Protein AF-A0A7J6AN28-F1 (afdb_monomer_lite)

Secondary structure (DSSP, 8-state):
---------------------------------------------------TT-TT---------------------------------------S-HHHHTT--S---HHHHHHHHHHHHHHHHHHHHHHHHHHHHHHHHHHHHHHHHHHHHHHHHHHHHHHHHHHHHHHHHHHHHHHHHHHHHHHHHHHHHHHHHHHHHHHHHHHHHHHHHHHHHHHHHHHHHHHHHHTTS-GGG----TT-THHHHHHHHHHHHHHHHHHHHHHHHHHHHHHHHHHHHHHHHHHHHHHHHHHHHHHHHHHHHHHHHHHHHHHHHHHHHHHHHHHHHHHHHHHHHHHHHHHHHHHT--TTS--TTS--HHHHHHHHHHHHHHHHHHHHHHHHHHTT----------------------------------------------------TTS----TT-SB---EEGGGG-SSSS-HHHHHHHHHHEEEEE-B--SS-HHHHHHHHHHHHHTTT-HHHHHHHHHHHHHHHHHHHHTT--HHHHHHHHHHHHHHHHHHHHH--HHHHHHHHHSHHHHHHHHHHHHHHHHHHHHHTHHHHGGG--SSSHHHHIIIIISSTTPPP-HHHHHHHHHHHT--EEEEES--TTSPPEEEEESTTS--SEEEEEETTEEEEEEE-GGGTGGGSPP-

InterPro domains:
  IPR003323 OTU domain [PS50802] (479-669)
  IPR019400 Peptidase C65, otubain [PF10275] (464-668)
  IPR025252 Domain of unknown function DUF4200 [PF13863] (116-230)
  IPR038765 Papain-like cysteine peptidase superfamily [SSF54001] (470-668)
  IPR042467 Peptidase C65, otubain, subdomain 2 [G3DSA:1.20.1300.20] (485-627)
  IPR042468 Peptidase C65, otubain, subdomain 1 [G3DSA:3.30.200.60] (470-668)

Organism: Ameiurus melas (NCBI:txid219545)

pLDDT: mean 74.15, std 25.57, range [23.33, 97.75]

Radius of gyration: 54.1 Å; chains: 1; bounding box: 140×96×158 Å

Foldseek 3Di:
DDDDDDDDDDDDDDDDDDDDDDDDDDDDDDDDDDDDDDDDDDDPDDDDDDDPPDPPPDDDDDDDDDDDDDDDDDDDDDDDDDDDDDDDDDPDDPPDDPVVLPPDDDDDDPVVVVVVVVVVVVVVVVVVVVVVVVVVVVVVVVVVVVVVVVVVVVVVVVVVVVVVVVVVVVVVVVVVVVVVVVVVVVVVVVVVVVVVVVVVVVVVVVVVVVVVVVVCVVCVVVVVVVVVVVVVDPCVVVCPDPPNPVVVVVVVVVVVVVVVVVVVVVVVVVVVVVVVVVVVVVVVVVVVVVVVVVVVVVVVVVVVVVVVVVVVVVVVVVVVVVVVVVVVVVVVVVVVVLVVLLVLLVVQPDPVDDDSVPDDSVVSVVSSVVSVVVVVVVVVVVVVVVVPDDDDDDDDDDDDDDDDDDDDDDDDDDDDDDDDDDDDDDDDDDDDDDDDPDDDPPDDPDDPLAFKADKAFLVVPPDDDDQVLLSVVQNVFFGTWMFGDLLQLQVLLQCLLLQLLVCQPPPVSLVVQVVLLVVLLVLLVVLPHDCVVLVVLSVLVVVLSVQCVVPSDSVSSSVQCSPCVSVVSPSLSLLSSLLSLCSVPVVPLQVVDDDPGSNVCSVPARNDPSHQDDPSSVQSSCVSSVAWEWEWEPPDPPSDIDIDIPPPPDDHPFYWYDDPSHIIGTHGDPVVVVVPDPDD

Sequence (680 aa):
PGNRATQVQTDTEPGRNRFKLKYLELVIFPPVKSRLVISPKMDTRSLPLLNKNDQRSHLKLENKQKNIFVTQLEDHGLPHSREEGKNVKHIPVITESSDRILKTGINTLQRTLVLKTQVQLDNVNRQLLQKRLEFKDRMQALEQRRAALLEKQEETKERATKFEKFVEENEVKRRRALKKYQLEKKENELREEEKSKLYEELEKLQLRHQQLKERVDKYKIYEEYMMKILDLLPEAYLECDSDSLVMPIIRRHETLSITQQDLLQRLTSLAEELEQGRYNLDSLKLEHSTSRLMSNKELSELRTQWDQIREKNKQLEMTLYIHHDQSVDQIEEIGCLLLAVKNLAQQCHLQHYGPLQEMDSLTMMDMIKEFILETVDTERRALQITDSSSEPIKRSRHGGSKGPALSVNSSSKVNLKSSSKTNRDFCPVVWGISRHHTWDGKLYNMDESTLVSIKEATSAQTLEESKAGKHQNICHQFGFIRRVKGDGNCFYRALCFTLVESLLHNESAIQRFRDMLVRSHHALLTAGFDESAFKDLFNTFNRVLERIETDACEETLLNLFNDPVTSDSMVQYLRLLTSAHLQSHADFFQHFVEAPDLKAYCTQEVEAMATECDHVEILALSEELDISLCIISMDGRDGHLTYHTIPEGSQPSLFLLYKTSHYDILYKHRALEIMLEPNV

Structure (mmCIF, N/CA/C/O backbone):
data_AF-A0A7J6AN28-F1
#
_entry.id   AF-A0A7J6AN28-F1
#
loop_
_atom_site.group_PDB
_atom_site.id
_atom_site.type_symbol
_atom_site.label_atom_id
_atom_site.label_alt_id
_atom_site.label_comp_id
_atom_site.label_asym_id
_atom_site.label_entity_id
_atom_site.label_seq_id
_atom_site.pdbx_PDB_ins_code
_atom_site.Cartn_x
_atom_site.Cartn_y
_atom_site.Cartn_z
_atom_site.occupancy
_atom_site.B_iso_or_equiv
_atom_site.auth_seq_id
_atom_site.auth_comp_id
_atom_site.auth_asym_id
_atom_site.auth_atom_id
_atom_site.pdbx_PDB_model_num
ATOM 1 N N . PRO A 1 1 ? -10.738 -52.068 -58.316 1.00 35.78 1 PRO A N 1
ATOM 2 C CA . PRO A 1 1 ? -9.671 -53.000 -58.760 1.00 35.78 1 PRO A CA 1
ATOM 3 C C . PRO A 1 1 ? -8.338 -52.620 -58.086 1.00 35.78 1 PRO A C 1
ATOM 5 O O . PRO A 1 1 ? -7.731 -51.638 -58.472 1.00 35.78 1 PRO A O 1
ATOM 8 N N . GLY A 1 2 ? -7.894 -53.202 -56.978 1.00 34.09 2 GLY A N 1
ATOM 9 C CA . GLY A 1 2 ? -7.846 -54.615 -56.629 1.00 34.09 2 GLY A CA 1
ATOM 10 C C . GLY A 1 2 ? -6.384 -54.965 -56.295 1.00 34.09 2 GLY A C 1
ATOM 11 O O . GLY A 1 2 ? -5.593 -55.130 -57.208 1.00 34.09 2 GLY A O 1
ATOM 12 N N . ASN A 1 3 ? -6.092 -55.073 -54.992 1.00 38.34 3 ASN A N 1
ATOM 13 C CA . ASN A 1 3 ? -5.088 -55.917 -54.314 1.00 38.34 3 ASN A CA 1
ATOM 14 C C . ASN A 1 3 ? -3.573 -55.828 -54.615 1.00 38.34 3 ASN A C 1
ATOM 16 O O . ASN A 1 3 ? -3.113 -56.277 -55.658 1.00 38.34 3 ASN A O 1
ATOM 20 N N . ARG A 1 4 ? -2.791 -55.497 -53.568 1.00 38.22 4 ARG A N 1
ATOM 21 C CA . ARG A 1 4 ? -1.887 -56.388 -52.771 1.00 38.22 4 ARG A CA 1
ATOM 22 C C . ARG A 1 4 ? -1.105 -55.496 -51.778 1.00 38.22 4 ARG A C 1
ATOM 24 O O . ARG A 1 4 ? -0.480 -54.549 -52.222 1.00 38.22 4 ARG A O 1
ATOM 31 N N . ALA A 1 5 ? -1.224 -55.563 -50.448 1.00 39.69 5 ALA A N 1
ATOM 32 C CA . ALA A 1 5 ? -1.085 -56.650 -49.467 1.00 39.69 5 ALA A CA 1
ATOM 33 C C . ALA A 1 5 ? 0.359 -57.157 -49.271 1.00 39.69 5 ALA A C 1
ATOM 35 O O . ALA A 1 5 ? 0.820 -57.962 -50.074 1.00 39.69 5 ALA A O 1
ATOM 36 N N . THR A 1 6 ? 0.983 -56.759 -48.148 1.00 39.88 6 THR A N 1
ATOM 37 C CA . THR A 1 6 ? 1.730 -57.657 -47.237 1.00 39.88 6 THR A CA 1
ATOM 38 C C . THR A 1 6 ? 1.814 -57.063 -45.821 1.00 39.88 6 THR A C 1
ATOM 40 O O . THR A 1 6 ? 2.271 -55.939 -45.637 1.00 39.88 6 THR A O 1
ATOM 43 N N . GLN A 1 7 ? 1.317 -57.846 -44.855 1.00 36.88 7 GLN A N 1
ATOM 44 C CA . GLN A 1 7 ? 1.387 -57.727 -43.387 1.00 36.88 7 GLN A CA 1
ATOM 45 C C . GLN A 1 7 ? 2.727 -58.238 -42.832 1.00 36.88 7 GLN A C 1
ATOM 47 O O . GLN A 1 7 ? 3.326 -59.064 -43.509 1.00 36.88 7 GLN A O 1
ATOM 52 N N . VAL A 1 8 ? 3.067 -57.855 -41.584 1.00 33.62 8 VAL A N 1
ATOM 53 C CA . VAL A 1 8 ? 3.605 -58.655 -40.432 1.00 33.62 8 VAL A CA 1
ATOM 54 C C . VAL A 1 8 ? 3.575 -57.690 -39.200 1.00 33.62 8 VAL A C 1
ATOM 56 O O . VAL A 1 8 ? 4.214 -56.649 -39.284 1.00 33.62 8 VAL A O 1
ATOM 59 N N . GLN A 1 9 ? 2.644 -57.714 -38.216 1.00 32.81 9 GLN A N 1
ATOM 60 C CA . GLN A 1 9 ? 2.496 -58.539 -36.975 1.00 32.81 9 GLN A CA 1
ATOM 61 C C . GLN A 1 9 ? 3.804 -58.653 -36.139 1.00 32.81 9 GLN A C 1
ATOM 63 O O . GLN A 1 9 ? 4.803 -59.063 -36.694 1.00 32.81 9 GLN A O 1
ATOM 68 N N . THR A 1 10 ? 3.951 -58.280 -34.856 1.00 31.94 10 THR A N 1
ATOM 69 C CA . THR A 1 10 ? 3.188 -58.630 -33.635 1.00 31.94 10 THR A CA 1
ATOM 70 C C . THR A 1 10 ? 3.620 -57.797 -32.399 1.00 31.94 10 THR A C 1
ATOM 72 O O . THR A 1 10 ? 4.807 -57.550 -32.214 1.00 31.94 10 THR A O 1
ATOM 75 N N . ASP A 1 11 ? 2.640 -57.473 -31.544 1.00 31.34 11 ASP A N 1
ATOM 76 C CA . ASP A 1 11 ? 2.569 -57.582 -30.067 1.00 31.34 11 ASP A CA 1
ATOM 77 C C . ASP A 1 11 ? 3.677 -57.070 -29.122 1.00 31.34 11 ASP A C 1
ATOM 79 O O . ASP A 1 11 ? 4.770 -57.623 -29.064 1.00 31.34 11 ASP A O 1
ATOM 83 N N . THR A 1 12 ? 3.303 -56.160 -28.201 1.00 29.73 12 THR A N 1
ATOM 84 C CA . THR A 1 12 ? 3.198 -56.456 -26.744 1.00 29.73 12 THR A CA 1
ATOM 85 C C . THR A 1 12 ? 2.562 -55.296 -25.941 1.00 29.73 12 THR A C 1
ATOM 87 O O . THR A 1 12 ? 3.130 -54.219 -25.801 1.00 29.73 12 THR A O 1
ATOM 90 N N . GLU A 1 13 ? 1.373 -55.544 -25.379 1.00 34.75 13 GLU A N 1
ATOM 91 C CA . GLU A 1 13 ? 0.851 -54.943 -24.126 1.00 34.75 13 GLU A CA 1
ATOM 92 C C . GLU A 1 13 ? 1.438 -55.734 -22.916 1.00 34.75 13 GLU A C 1
ATOM 94 O O . GLU A 1 13 ? 1.936 -56.835 -23.179 1.00 34.75 13 GLU A O 1
ATOM 99 N N . PRO A 1 14 ? 1.382 -55.308 -21.617 1.00 45.75 14 PRO A N 1
ATOM 100 C CA . PRO A 1 14 ? 0.206 -54.711 -20.942 1.00 45.75 14 PRO A CA 1
ATOM 101 C C . PRO A 1 14 ? 0.476 -53.707 -19.783 1.00 45.75 14 PRO A C 1
ATOM 103 O O . PRO A 1 14 ? 1.593 -53.555 -19.300 1.00 45.75 14 PRO A O 1
ATOM 106 N N . GLY A 1 15 ? -0.587 -53.090 -19.231 1.00 29.98 15 GLY A N 1
ATOM 107 C CA . GLY A 1 15 ? -0.520 -52.501 -17.878 1.00 29.98 15 GLY A CA 1
ATOM 108 C C . GLY A 1 15 ? -1.580 -51.467 -17.480 1.00 29.98 15 GLY A C 1
ATOM 109 O O . GLY A 1 15 ? -1.276 -50.292 -17.322 1.00 29.98 15 GLY A O 1
ATOM 110 N N . ARG A 1 16 ? -2.827 -51.903 -17.260 1.00 36.41 16 ARG A N 1
ATOM 111 C CA . ARG A 1 16 ? -3.938 -51.113 -16.683 1.00 36.41 16 ARG A CA 1
ATOM 112 C C . ARG A 1 16 ? -3.622 -50.547 -15.289 1.00 36.41 16 ARG A C 1
ATOM 114 O O . ARG A 1 16 ? -3.210 -51.301 -14.418 1.00 36.41 16 ARG A O 1
ATOM 121 N N . ASN A 1 17 ? -4.108 -49.332 -15.009 1.00 28.95 17 ASN A N 1
ATOM 122 C CA . ASN A 1 17 ? -4.929 -49.091 -13.815 1.00 28.95 17 ASN A CA 1
ATOM 123 C C . ASN A 1 17 ? -5.955 -47.966 -14.037 1.00 28.95 17 ASN A C 1
ATOM 125 O O . ASN A 1 17 ? -5.623 -46.802 -14.229 1.00 28.95 17 ASN A O 1
ATOM 129 N N . ARG A 1 18 ? -7.236 -48.356 -14.012 1.00 32.62 18 ARG A N 1
ATOM 130 C CA . ARG A 1 18 ? -8.409 -47.476 -13.972 1.00 32.62 18 ARG A CA 1
ATOM 131 C C . ARG A 1 18 ? -8.664 -47.069 -12.520 1.00 32.62 18 ARG A C 1
ATOM 133 O O . ARG A 1 18 ? -8.947 -47.948 -11.711 1.00 32.62 18 ARG A O 1
ATOM 140 N N . PHE A 1 19 ? -8.740 -45.772 -12.230 1.00 30.33 19 PHE A N 1
ATOM 141 C CA . PHE A 1 19 ? -9.563 -45.270 -11.128 1.00 30.33 19 PHE A CA 1
ATOM 142 C C . PHE A 1 19 ? -10.621 -44.300 -11.657 1.00 30.33 19 PHE A C 1
ATOM 144 O O . PHE A 1 19 ? -10.364 -43.417 -12.467 1.00 30.33 19 PHE A O 1
ATOM 151 N N . LYS A 1 20 ? -11.853 -44.581 -11.234 1.00 32.47 20 LYS A N 1
ATOM 152 C CA . LYS A 1 20 ? -13.120 -43.959 -11.615 1.00 32.47 20 LYS A CA 1
ATOM 153 C C . LYS A 1 20 ? -13.177 -42.497 -11.156 1.00 32.47 20 LYS A C 1
ATOM 155 O O . LYS A 1 20 ? -13.160 -42.256 -9.953 1.00 32.47 20 LYS A O 1
ATOM 160 N N . LEU A 1 21 ? -13.401 -41.560 -12.074 1.00 32.44 21 LEU A N 1
ATOM 161 C CA . LEU A 1 21 ? -14.006 -40.267 -11.746 1.00 32.44 21 LEU A CA 1
ATOM 162 C C . LEU A 1 21 ? -15.517 -40.388 -11.961 1.00 32.44 21 LEU A C 1
ATOM 164 O O . LEU A 1 21 ? -16.001 -40.536 -13.081 1.00 32.44 21 LEU A O 1
ATOM 168 N N . LYS A 1 22 ? -16.258 -40.414 -10.850 1.00 31.25 22 LYS A N 1
ATOM 169 C CA . LYS A 1 22 ? -17.714 -40.280 -10.843 1.00 31.25 22 LYS A CA 1
ATOM 170 C C . LYS A 1 22 ? -18.061 -38.871 -11.321 1.00 31.25 22 LYS A C 1
ATOM 172 O O . LYS A 1 22 ? -17.759 -37.902 -10.631 1.00 31.25 22 LYS A O 1
ATOM 177 N N . TYR A 1 23 ? -18.727 -38.791 -12.466 1.00 33.38 23 TYR A N 1
ATOM 178 C CA . TYR A 1 23 ? -19.564 -37.656 -12.826 1.00 33.38 23 TYR A CA 1
ATOM 179 C C . TYR A 1 23 ? -20.669 -37.521 -11.771 1.00 33.38 23 TYR A C 1
ATOM 181 O O . TYR A 1 23 ? -21.425 -38.463 -11.536 1.00 33.38 23 TYR A O 1
ATOM 189 N N . LEU A 1 24 ? -20.733 -36.367 -11.112 1.00 31.91 24 LEU A N 1
ATOM 190 C CA . LEU A 1 24 ? -21.905 -35.930 -10.363 1.00 31.91 24 LEU A CA 1
ATOM 191 C C . LEU A 1 24 ? -22.617 -34.908 -11.247 1.00 31.91 24 LEU A C 1
ATOM 193 O O . LEU A 1 24 ? -22.226 -33.746 -11.319 1.00 31.91 24 LEU A O 1
ATOM 197 N N . GLU A 1 25 ? -23.634 -35.386 -11.958 1.00 31.72 25 GLU A N 1
ATOM 198 C CA . GLU A 1 25 ? -24.684 -34.549 -12.525 1.00 31.72 25 GLU A CA 1
ATOM 199 C C . GLU A 1 25 ? -25.377 -33.813 -11.372 1.00 31.72 25 GLU A C 1
ATOM 201 O O . GLU A 1 25 ? -26.031 -34.424 -10.525 1.00 31.72 25 GLU A O 1
ATOM 206 N N . LEU A 1 26 ? -25.222 -32.491 -11.317 1.00 30.78 26 LEU A N 1
ATOM 207 C CA . LEU A 1 26 ? -26.083 -31.630 -10.516 1.00 30.78 26 LEU A CA 1
ATOM 208 C C . LEU A 1 26 ? -27.221 -31.159 -11.415 1.00 30.78 26 LEU A C 1
ATOM 210 O O . LEU A 1 26 ? -27.056 -30.321 -12.298 1.00 30.78 26 LEU A O 1
ATOM 214 N N . VAL A 1 27 ? -28.372 -31.779 -11.177 1.00 30.48 27 VAL A N 1
ATOM 215 C CA . VAL A 1 27 ? -29.673 -31.489 -11.768 1.00 30.48 27 VAL A CA 1
ATOM 216 C C . VAL A 1 27 ? -29.985 -29.995 -11.648 1.00 30.48 27 VAL A C 1
ATOM 218 O O . VAL A 1 27 ? -30.157 -29.458 -10.554 1.00 30.48 27 VAL A O 1
ATOM 221 N N . ILE A 1 28 ? -30.082 -29.336 -12.800 1.00 32.66 28 ILE A N 1
ATOM 222 C CA . ILE A 1 28 ? -30.632 -27.992 -12.955 1.00 32.66 28 ILE A CA 1
ATOM 223 C C . ILE A 1 28 ? -32.159 -28.118 -12.865 1.00 32.66 28 ILE A C 1
ATOM 225 O O . ILE A 1 28 ? -32.792 -28.634 -13.783 1.00 32.66 28 ILE A O 1
ATOM 229 N N . PHE A 1 29 ? -32.760 -27.646 -11.771 1.00 30.03 29 PHE A N 1
ATOM 230 C CA . PHE A 1 29 ? -34.198 -27.363 -11.726 1.00 30.03 29 PHE A CA 1
ATOM 231 C C . PHE A 1 29 ? -34.446 -25.900 -12.142 1.00 30.03 29 PHE A C 1
ATOM 233 O O . PHE A 1 29 ? -33.725 -25.011 -11.682 1.00 30.03 29 PHE A O 1
ATOM 240 N N . PRO A 1 30 ? -35.443 -25.619 -13.002 1.00 33.81 30 PRO A N 1
ATOM 241 C CA . PRO A 1 30 ? -35.733 -24.268 -13.469 1.00 33.81 30 PRO A CA 1
ATOM 242 C C . PRO A 1 30 ? -36.469 -23.449 -12.391 1.00 33.81 30 PRO A C 1
ATOM 244 O O . PRO A 1 30 ? -37.173 -24.020 -11.553 1.00 33.81 30 PRO A O 1
ATOM 247 N N . PRO A 1 31 ? -36.379 -22.106 -12.416 1.00 32.41 31 PRO A N 1
ATOM 248 C CA . PRO A 1 31 ? -37.099 -21.265 -11.473 1.00 32.41 31 PRO A CA 1
ATOM 249 C C . PRO A 1 31 ? -38.570 -21.153 -11.892 1.00 32.41 31 PRO A C 1
ATOM 251 O O . PRO A 1 31 ? -38.903 -20.551 -12.915 1.00 32.41 31 PRO A O 1
ATOM 254 N N . VAL A 1 32 ? -39.474 -21.697 -11.077 1.00 30.91 32 VAL A N 1
ATOM 255 C CA . VAL A 1 32 ? -40.907 -21.403 -11.183 1.00 30.91 32 VAL A CA 1
ATOM 256 C C . VAL A 1 32 ? -41.159 -20.028 -10.570 1.00 30.91 32 VAL A C 1
ATOM 258 O O . VAL A 1 32 ? -41.010 -19.814 -9.369 1.00 30.91 32 VAL A O 1
ATOM 261 N N . LYS A 1 33 ? -41.543 -19.079 -11.425 1.00 38.75 33 LYS A N 1
ATOM 262 C CA . LYS A 1 33 ? -42.128 -17.797 -11.030 1.00 38.75 33 LYS A CA 1
ATOM 263 C C . LYS A 1 33 ? -43.506 -18.041 -10.412 1.00 38.75 33 LYS A C 1
ATOM 265 O O . LYS A 1 33 ? -44.401 -18.524 -11.098 1.00 38.75 33 LYS A O 1
ATOM 270 N N . SER A 1 34 ? -43.727 -17.559 -9.196 1.00 30.92 34 SER A N 1
ATOM 271 C CA . SER A 1 34 ? -45.065 -17.162 -8.752 1.00 30.92 34 SER A CA 1
ATOM 272 C C . SER A 1 34 ? -44.978 -15.902 -7.898 1.00 30.92 34 SER A C 1
ATOM 274 O O . SER A 1 34 ? -44.559 -15.931 -6.743 1.00 30.92 34 SER A O 1
ATOM 276 N N . ARG A 1 35 ? -45.379 -14.785 -8.514 1.00 31.69 35 ARG A N 1
ATOM 277 C CA . ARG A 1 35 ? -45.825 -13.564 -7.838 1.00 31.69 35 ARG A CA 1
ATOM 278 C C . ARG A 1 35 ? -46.966 -13.918 -6.886 1.00 31.69 35 ARG A C 1
ATOM 280 O O . ARG A 1 35 ? -47.954 -14.489 -7.334 1.00 31.69 35 ARG A O 1
ATOM 287 N N . LEU A 1 36 ? -46.889 -13.450 -5.648 1.00 27.98 36 LEU A N 1
ATOM 288 C CA . LEU A 1 36 ? -48.069 -13.156 -4.843 1.00 27.98 36 LEU A CA 1
ATOM 289 C C . LEU A 1 36 ? -47.831 -11.827 -4.128 1.00 27.98 36 LEU A C 1
ATOM 291 O O . LEU A 1 36 ? -46.991 -11.697 -3.245 1.00 27.98 36 LEU A O 1
ATOM 295 N N . VAL A 1 37 ? -48.546 -10.822 -4.626 1.00 32.47 37 VAL A N 1
ATOM 296 C CA . VAL A 1 37 ? -48.702 -9.490 -4.050 1.00 32.47 37 VAL A CA 1
ATOM 297 C C . VAL A 1 37 ? -49.742 -9.604 -2.946 1.00 32.47 37 VAL A C 1
ATOM 299 O O . VAL A 1 37 ? -50.889 -9.884 -3.275 1.00 32.47 37 VAL A O 1
ATOM 302 N N . ILE A 1 38 ? -49.376 -9.346 -1.687 1.00 28.61 38 ILE A N 1
ATOM 303 C CA . ILE A 1 38 ? -50.309 -8.883 -0.647 1.00 28.61 38 ILE A CA 1
ATOM 304 C C . ILE A 1 38 ? -49.556 -7.938 0.308 1.00 28.61 38 ILE A C 1
ATOM 306 O O . ILE A 1 38 ? -48.775 -8.369 1.148 1.00 28.61 38 ILE A O 1
ATOM 310 N N . SER A 1 39 ? -49.837 -6.645 0.183 1.00 27.70 39 SER A N 1
ATOM 311 C CA . SER A 1 39 ? -49.906 -5.695 1.310 1.00 27.70 39 SER A CA 1
ATOM 312 C C . SER A 1 39 ? -51.413 -5.486 1.605 1.00 27.70 39 SER A C 1
ATOM 314 O O . SER A 1 39 ? -52.192 -5.797 0.698 1.00 27.70 39 SER A O 1
ATOM 316 N N . PRO A 1 40 ? -51.890 -4.916 2.742 1.00 44.88 40 PRO A N 1
ATOM 317 C CA . PRO A 1 40 ? -51.155 -4.081 3.704 1.00 44.88 40 PRO A CA 1
ATOM 318 C C . PRO A 1 40 ? -51.578 -4.191 5.205 1.00 44.88 40 PRO A C 1
ATOM 320 O O . PRO A 1 40 ? -52.567 -4.820 5.557 1.00 44.88 40 PRO A O 1
ATOM 323 N N . LYS A 1 41 ? -50.856 -3.431 6.051 1.00 31.89 41 LYS A N 1
ATOM 324 C CA . LYS A 1 41 ? -51.251 -2.838 7.356 1.00 31.89 41 LYS A CA 1
ATOM 325 C C . LYS A 1 41 ? -51.590 -3.764 8.541 1.00 31.89 41 LYS A C 1
ATOM 327 O O . LYS A 1 41 ? -52.690 -4.292 8.631 1.00 31.89 41 LYS A O 1
ATOM 332 N N . MET A 1 42 ? -50.731 -3.730 9.566 1.00 29.06 42 MET A N 1
ATOM 333 C CA . MET A 1 42 ? -51.161 -3.513 10.956 1.00 29.06 42 MET A CA 1
ATOM 334 C C . MET A 1 42 ? -50.078 -2.773 11.747 1.00 29.06 42 MET A C 1
ATOM 336 O O . MET A 1 42 ? -48.889 -3.055 11.629 1.00 29.06 42 MET A O 1
ATOM 340 N N . ASP A 1 43 ? -50.541 -1.792 12.513 1.00 31.47 43 ASP A N 1
ATOM 341 C CA . ASP A 1 43 ? -49.771 -0.835 13.292 1.00 31.47 43 ASP A CA 1
ATOM 342 C C . ASP A 1 43 ? -48.923 -1.505 14.379 1.00 31.47 43 ASP A C 1
ATOM 344 O O . ASP A 1 43 ? -49.439 -2.165 15.284 1.00 31.47 43 ASP A O 1
ATOM 348 N N . THR A 1 44 ? -47.616 -1.251 14.371 1.00 32.28 44 THR A N 1
ATOM 349 C CA . THR A 1 44 ? -46.762 -1.480 15.537 1.00 32.28 44 THR A CA 1
ATOM 350 C C . THR A 1 44 ? -47.031 -0.385 16.565 1.00 32.28 44 THR A C 1
ATOM 352 O O . THR A 1 44 ? -46.334 0.628 16.622 1.00 32.28 44 THR A O 1
ATOM 355 N N . ARG A 1 45 ? -48.059 -0.578 17.398 1.00 30.78 45 ARG A N 1
ATOM 356 C CA . ARG A 1 45 ? -48.132 0.112 18.687 1.00 30.78 45 ARG A CA 1
ATOM 357 C C . ARG A 1 45 ? -47.043 -0.461 19.587 1.00 30.78 45 ARG A C 1
ATOM 359 O O . ARG A 1 45 ? -47.043 -1.643 19.915 1.00 30.78 45 ARG A O 1
ATOM 366 N N . SER A 1 46 ? -46.119 0.412 19.960 1.00 34.66 46 SER A N 1
ATOM 367 C CA . SER A 1 46 ? -45.119 0.226 21.002 1.00 34.66 46 SER A CA 1
ATOM 368 C C . SER A 1 46 ? -45.730 -0.399 22.260 1.00 34.66 46 SER A C 1
ATOM 370 O O . SER A 1 46 ? -46.625 0.184 22.877 1.00 34.66 46 SER A O 1
ATOM 372 N N . LEU A 1 47 ? -45.218 -1.560 22.665 1.00 35.06 47 LEU A N 1
ATOM 373 C CA . LEU A 1 47 ? -45.373 -2.050 24.032 1.00 35.06 47 LEU A CA 1
ATOM 374 C C . LEU A 1 47 ? -44.620 -1.095 24.978 1.00 35.06 47 LEU A C 1
ATOM 376 O O . LEU A 1 47 ? -43.482 -0.728 24.673 1.00 35.06 47 LEU A O 1
ATOM 380 N N . PRO A 1 48 ? -45.215 -0.665 26.103 1.00 37.22 48 PRO A N 1
ATOM 381 C CA . PRO A 1 48 ? -44.541 0.228 27.030 1.00 37.22 48 PRO A CA 1
ATOM 382 C C . PRO A 1 48 ? -43.388 -0.499 27.728 1.00 37.22 48 PRO A C 1
ATOM 384 O O . PRO A 1 48 ? -43.553 -1.569 28.316 1.00 37.22 48 PRO A O 1
ATOM 387 N N . LEU A 1 49 ? -42.217 0.130 27.667 1.00 37.31 49 LEU A N 1
ATOM 388 C CA . LEU A 1 49 ? -41.045 -0.189 28.466 1.00 37.31 49 LEU A CA 1
ATOM 389 C C . LEU A 1 49 ? -41.408 -0.002 29.950 1.00 37.31 49 LEU A C 1
ATOM 391 O O . LEU A 1 49 ? -41.698 1.113 30.387 1.00 37.31 49 LEU A O 1
ATOM 395 N N . LEU A 1 50 ? -41.414 -1.085 30.729 1.00 37.25 50 LEU A N 1
ATOM 396 C CA . LEU A 1 50 ? -41.564 -1.010 32.182 1.00 37.25 50 LEU A CA 1
ATOM 397 C C . LEU A 1 50 ? -40.295 -0.392 32.778 1.00 37.25 50 LEU A C 1
ATOM 399 O O . LEU A 1 50 ? -39.234 -1.012 32.840 1.00 37.25 50 LEU A O 1
ATOM 403 N N . ASN A 1 51 ? -40.430 0.867 33.181 1.00 38.12 51 ASN A N 1
ATOM 404 C CA . ASN A 1 51 ? -39.422 1.656 33.865 1.00 38.12 51 ASN A CA 1
ATOM 405 C C . ASN A 1 51 ? -39.148 1.030 35.246 1.00 38.12 51 ASN A C 1
ATOM 407 O O . ASN A 1 51 ? -40.054 0.934 36.071 1.00 38.12 51 ASN A O 1
ATOM 411 N N . LYS A 1 52 ? -37.911 0.591 35.512 1.00 44.53 52 LYS A N 1
ATOM 412 C CA . LYS A 1 52 ? -37.526 -0.095 36.765 1.00 44.53 52 LYS A CA 1
ATOM 413 C C . LYS A 1 52 ? -37.525 0.803 38.020 1.00 44.53 52 LYS A C 1
ATOM 415 O O . LYS A 1 52 ? -37.145 0.329 39.082 1.00 44.53 52 LYS A O 1
ATOM 420 N N . ASN A 1 53 ? -37.989 2.053 37.925 1.00 43.44 53 ASN A N 1
ATOM 421 C CA . ASN A 1 53 ? -37.937 3.045 39.007 1.00 43.44 53 ASN A CA 1
ATOM 422 C C . ASN A 1 53 ? -39.317 3.546 39.490 1.00 43.44 53 ASN A C 1
ATOM 424 O O . ASN A 1 53 ? -39.416 4.660 40.000 1.00 43.44 53 ASN A O 1
ATOM 428 N N . ASP A 1 54 ? -40.391 2.758 39.357 1.00 38.56 54 ASP A N 1
ATOM 429 C CA . ASP A 1 54 ? -41.709 3.144 39.887 1.00 38.56 54 ASP A CA 1
ATOM 430 C C . ASP A 1 54 ? -41.876 2.752 41.374 1.00 38.56 54 ASP A C 1
ATOM 432 O O . ASP A 1 54 ? -42.005 1.578 41.731 1.00 38.56 54 ASP A O 1
ATOM 436 N N . GLN A 1 55 ? -41.888 3.752 42.262 1.00 50.00 55 GLN A N 1
ATOM 437 C CA . GLN A 1 55 ? -41.954 3.625 43.730 1.00 50.00 55 GLN A CA 1
ATOM 438 C C . GLN A 1 55 ? -43.319 3.157 44.291 1.00 50.00 55 GLN A C 1
ATOM 440 O O . GLN A 1 55 ? -43.573 3.278 45.490 1.00 50.00 55 GLN A O 1
ATOM 445 N N . ARG A 1 56 ? -44.217 2.589 43.477 1.00 47.34 56 ARG A N 1
ATOM 446 C CA . ARG A 1 56 ? -45.539 2.098 43.933 1.00 47.34 56 ARG A CA 1
ATOM 447 C C . ARG A 1 56 ? -45.633 0.588 44.164 1.00 47.34 56 ARG A C 1
ATOM 449 O O . ARG A 1 56 ? -46.711 0.090 44.473 1.00 47.34 56 ARG A O 1
ATOM 456 N N . SER A 1 57 ? -44.510 -0.124 44.114 1.00 41.28 57 SER A N 1
ATOM 457 C CA . SER A 1 57 ? -44.440 -1.576 44.349 1.00 41.28 57 SER A CA 1
ATOM 458 C C . SER A 1 57 ? -43.791 -1.931 45.694 1.00 41.28 57 SER A C 1
ATOM 460 O O . SER A 1 57 ? -42.952 -2.820 45.759 1.00 41.28 57 SER A O 1
ATOM 462 N N . HIS A 1 58 ? -44.145 -1.235 46.777 1.00 36.16 58 HIS A N 1
ATOM 463 C CA . HIS A 1 58 ? -43.698 -1.584 48.131 1.00 36.16 58 HIS A CA 1
ATOM 464 C C . HIS A 1 58 ? -44.904 -1.891 49.022 1.00 36.16 58 HIS A C 1
ATOM 466 O O . HIS A 1 58 ? -45.513 -1.001 49.613 1.00 36.16 58 HIS A O 1
ATOM 472 N N . LEU A 1 59 ? -45.243 -3.175 49.144 1.00 35.69 59 LEU A N 1
ATOM 473 C CA . LEU A 1 59 ? -46.079 -3.651 50.243 1.00 35.69 59 LEU A CA 1
ATOM 474 C C . LEU A 1 59 ? -45.211 -3.702 51.507 1.00 35.69 59 LEU A C 1
ATOM 476 O O . LEU A 1 59 ? -44.378 -4.590 51.671 1.00 35.69 59 LEU A O 1
ATOM 480 N N . LYS A 1 60 ? -45.394 -2.713 52.388 1.00 35.94 60 LYS A N 1
ATOM 481 C CA . LYS A 1 60 ? -44.870 -2.727 53.759 1.00 35.94 60 LYS A CA 1
ATOM 482 C C . LYS A 1 60 ? -45.596 -3.815 54.555 1.00 35.94 60 LYS A C 1
ATOM 484 O O . LYS A 1 60 ? -46.764 -3.654 54.899 1.00 35.94 60 LYS A O 1
ATOM 489 N N . LEU A 1 61 ? -44.904 -4.911 54.853 1.00 36.78 61 LEU A N 1
ATOM 490 C CA . LEU A 1 61 ? -45.314 -5.866 55.881 1.00 36.78 61 LEU A CA 1
ATOM 491 C C . LEU A 1 61 ? -44.792 -5.363 57.231 1.00 36.78 61 LEU A C 1
ATOM 493 O O . LEU A 1 61 ? -43.623 -5.539 57.562 1.00 36.78 61 LEU A O 1
ATOM 497 N N . GLU A 1 62 ? -45.657 -4.700 57.999 1.00 33.97 62 GLU A N 1
ATOM 498 C CA . GLU A 1 62 ? -45.396 -4.433 59.413 1.00 33.97 62 GLU A CA 1
ATOM 499 C C . GLU A 1 62 ? -45.535 -5.735 60.209 1.00 33.97 62 GLU A C 1
ATOM 501 O O . GLU A 1 62 ? -46.630 -6.270 60.393 1.00 33.97 62 GLU A O 1
ATOM 506 N N . ASN A 1 63 ? -44.405 -6.235 60.699 1.00 44.12 63 ASN A N 1
ATOM 507 C CA . ASN A 1 63 ? -44.342 -7.314 61.673 1.00 44.12 63 ASN A CA 1
ATOM 508 C C . ASN A 1 63 ? -44.731 -6.757 63.053 1.00 44.12 63 ASN A C 1
ATOM 510 O O . ASN A 1 63 ? -43.927 -6.100 63.711 1.00 44.12 63 ASN A O 1
ATOM 514 N N . LYS A 1 64 ? -45.958 -7.024 63.510 1.00 37.66 64 LYS A N 1
ATOM 515 C CA . LYS A 1 64 ? -46.324 -6.893 64.929 1.00 37.66 64 LYS A CA 1
ATOM 516 C C . LYS A 1 64 ? -46.416 -8.284 65.542 1.00 37.66 64 LYS A C 1
ATOM 518 O O . LYS A 1 64 ? -47.352 -9.032 65.272 1.00 37.66 64 LYS A O 1
ATOM 523 N N . GLN A 1 65 ? -45.427 -8.607 66.372 1.00 42.31 65 GLN A N 1
ATOM 524 C CA . GLN A 1 65 ? -45.435 -9.762 67.264 1.00 42.31 65 GLN A CA 1
ATOM 525 C C . GLN A 1 65 ? -46.688 -9.736 68.157 1.00 42.31 65 GLN A C 1
ATOM 527 O O . GLN A 1 65 ? -46.972 -8.730 68.807 1.00 42.31 65 GLN A O 1
ATOM 532 N N . LYS A 1 66 ? -47.408 -10.861 68.227 1.00 36.56 66 LYS A N 1
ATOM 533 C CA . LYS A 1 66 ? -48.289 -11.202 69.351 1.00 36.56 66 LYS A CA 1
ATOM 534 C C . LYS A 1 66 ? -48.139 -12.686 69.688 1.00 36.56 66 LYS A C 1
ATOM 536 O O . LYS A 1 66 ? -48.627 -13.546 68.969 1.00 36.56 66 LYS A O 1
ATOM 541 N N . ASN A 1 67 ? -47.425 -12.907 70.786 1.00 33.31 67 ASN A N 1
ATOM 542 C CA . ASN A 1 67 ? -47.641 -13.875 71.861 1.00 33.31 67 ASN A CA 1
ATOM 543 C C . ASN A 1 67 ? -48.156 -15.268 71.474 1.00 33.31 67 ASN A C 1
ATOM 545 O O . ASN A 1 67 ? -49.339 -15.495 71.234 1.00 33.31 67 ASN A O 1
ATOM 549 N N . ILE A 1 68 ? -47.212 -16.202 71.534 1.00 33.19 68 ILE A N 1
ATOM 550 C CA . ILE A 1 68 ? -47.376 -17.649 71.465 1.00 33.19 68 ILE A CA 1
ATOM 551 C C . ILE A 1 68 ? -48.021 -18.129 72.775 1.00 33.19 68 ILE A C 1
ATOM 553 O O . ILE A 1 68 ? -47.430 -17.975 73.841 1.00 33.19 68 ILE A O 1
ATOM 557 N N . PHE A 1 69 ? -49.205 -18.741 72.697 1.00 29.88 69 PHE A N 1
ATOM 558 C CA . PHE A 1 69 ? -49.673 -19.665 73.731 1.00 29.88 69 PHE A CA 1
ATOM 559 C C . PHE A 1 69 ? -49.265 -21.079 73.328 1.00 29.88 69 PHE A C 1
ATOM 561 O O . PHE A 1 69 ? -49.724 -21.624 72.325 1.00 29.88 69 PHE A O 1
ATOM 568 N N . VAL A 1 70 ? -48.363 -21.639 74.125 1.00 33.78 70 VAL A N 1
ATOM 569 C CA . VAL A 1 70 ? -47.925 -23.028 74.078 1.00 33.78 70 VAL A CA 1
ATOM 570 C C . VAL A 1 70 ? -49.076 -23.915 74.556 1.00 33.78 70 VAL A C 1
ATOM 572 O O . VAL A 1 70 ? -49.555 -23.759 75.675 1.00 33.78 70 VAL A O 1
ATOM 575 N N . THR A 1 71 ? -49.492 -24.875 73.733 1.00 32.94 71 THR A N 1
ATOM 576 C CA . THR A 1 71 ? -50.062 -26.131 74.235 1.00 32.94 71 THR A CA 1
ATOM 577 C C . THR A 1 71 ? -49.168 -27.252 73.731 1.00 32.94 71 THR A C 1
ATOM 579 O O . THR A 1 71 ? -49.070 -27.509 72.534 1.00 32.94 71 THR A O 1
ATOM 582 N N . GLN A 1 72 ? -48.424 -27.829 74.672 1.00 32.78 72 GLN A N 1
ATOM 583 C CA . GLN A 1 72 ? -47.600 -29.012 74.482 1.00 32.78 72 GLN A CA 1
ATOM 584 C C . GLN A 1 72 ? -48.520 -30.180 74.107 1.00 32.78 72 GLN A C 1
ATOM 586 O O . GLN A 1 72 ? -49.460 -30.486 74.838 1.00 32.78 72 GLN A O 1
ATOM 591 N N . LEU A 1 73 ? -48.259 -30.814 72.967 1.00 33.88 73 LEU A N 1
ATOM 592 C CA . LEU A 1 73 ? -48.757 -32.149 72.657 1.00 33.88 73 LEU A CA 1
ATOM 593 C C . LEU A 1 73 ? -47.557 -33.080 72.788 1.00 33.88 73 LEU A C 1
ATOM 595 O O . LEU A 1 73 ? -46.688 -33.099 71.919 1.00 33.88 73 LEU A O 1
ATOM 599 N N . GLU A 1 74 ? -47.485 -33.762 73.929 1.00 32.53 74 GLU A N 1
ATOM 600 C CA . GLU A 1 74 ? -46.534 -34.842 74.155 1.00 32.53 74 GLU A CA 1
ATOM 601 C C . GLU A 1 74 ? -47.000 -36.120 73.461 1.00 32.53 74 GLU A C 1
ATOM 603 O O . GLU A 1 74 ? -48.181 -36.472 73.418 1.00 32.53 74 GLU A O 1
ATOM 608 N N . ASP A 1 75 ? -45.997 -36.767 72.895 1.00 35.28 75 ASP A N 1
ATOM 609 C CA . ASP A 1 75 ? -46.016 -37.921 72.026 1.00 35.28 75 ASP A CA 1
ATOM 610 C C . ASP A 1 75 ? -45.721 -39.159 72.880 1.00 35.28 75 ASP A C 1
ATOM 612 O O . ASP A 1 75 ? -44.624 -39.278 73.420 1.00 35.28 75 ASP A O 1
ATOM 616 N N . HIS A 1 76 ? -46.676 -40.081 73.026 1.00 33.69 76 HIS A N 1
ATOM 617 C CA . HIS A 1 76 ? -46.407 -41.408 73.588 1.00 33.69 76 HIS A CA 1
ATOM 618 C C . HIS A 1 76 ? -47.243 -42.479 72.886 1.00 33.69 76 HIS A C 1
ATOM 620 O O . HIS A 1 76 ? -48.408 -42.718 73.203 1.00 33.69 76 HIS A O 1
ATOM 626 N N . GLY A 1 77 ? -46.606 -43.158 71.933 1.00 32.00 77 GLY A N 1
ATOM 627 C CA . GLY A 1 77 ? -47.031 -44.462 71.445 1.00 32.00 77 GLY A CA 1
ATOM 628 C C . GLY A 1 77 ? -46.312 -45.588 72.189 1.00 32.00 77 GLY A C 1
ATOM 629 O O . GLY A 1 77 ? -45.087 -45.577 72.267 1.00 32.00 77 GLY A O 1
ATOM 630 N N . LEU A 1 78 ? -47.078 -46.560 72.700 1.00 30.56 78 LEU A N 1
ATOM 631 C CA . LEU A 1 78 ? -46.968 -48.021 72.479 1.00 30.56 78 LEU A CA 1
ATOM 632 C C . LEU A 1 78 ? -47.734 -48.806 73.579 1.00 30.56 78 LEU A C 1
ATOM 634 O O . LEU A 1 78 ? -48.065 -48.246 74.621 1.00 30.56 78 LEU A O 1
ATOM 638 N N . PRO A 1 79 ? -48.137 -50.064 73.308 1.00 55.66 79 PRO A N 1
ATOM 639 C CA . PRO A 1 79 ? -49.447 -50.593 73.680 1.00 55.66 79 PRO A CA 1
ATOM 640 C C . PRO A 1 79 ? -49.367 -51.603 74.831 1.00 55.66 79 PRO A C 1
ATOM 642 O O . PRO A 1 79 ? -48.306 -52.164 75.061 1.00 55.66 79 PRO A O 1
ATOM 645 N N . HIS A 1 80 ? -50.498 -51.899 75.487 1.00 29.77 80 HIS A N 1
ATOM 646 C CA . HIS A 1 80 ? -50.978 -53.271 75.733 1.00 29.77 80 HIS A CA 1
ATOM 647 C C . HIS A 1 80 ? -52.237 -53.325 76.627 1.00 29.77 80 HIS A C 1
ATOM 649 O O . HIS A 1 80 ? -52.333 -52.653 77.643 1.00 29.77 80 HIS A O 1
ATOM 655 N N . SER A 1 81 ? -53.142 -54.224 76.218 1.00 31.16 81 SER A N 1
ATOM 656 C CA . SER A 1 81 ? -53.968 -55.126 77.042 1.00 31.16 81 SER A CA 1
ATOM 657 C C . SER A 1 81 ? -55.122 -54.594 77.912 1.00 31.16 81 SER A C 1
ATOM 659 O O . SER A 1 81 ? -54.935 -53.968 78.943 1.00 31.16 81 SER A O 1
ATOM 661 N N . ARG A 1 82 ? -56.334 -54.986 77.474 1.00 33.31 82 ARG A N 1
ATOM 662 C CA . ARG A 1 82 ? -57.481 -55.539 78.235 1.00 33.31 82 ARG A CA 1
ATOM 663 C C . ARG A 1 82 ? -57.465 -55.372 79.768 1.00 33.31 82 ARG A C 1
ATOM 665 O O . ARG A 1 82 ? -56.632 -55.989 80.412 1.00 33.31 82 ARG A O 1
ATOM 672 N N . GLU A 1 83 ? -58.490 -54.725 80.335 1.00 30.42 83 GLU A N 1
ATOM 673 C CA . GLU A 1 83 ? -59.611 -55.368 81.063 1.00 30.42 83 GLU A CA 1
ATOM 674 C C . GLU A 1 83 ? -60.573 -54.338 81.696 1.00 30.42 83 GLU A C 1
ATOM 676 O O . GLU A 1 83 ? -60.345 -53.133 81.684 1.00 30.42 83 GLU A O 1
ATOM 681 N N . GLU A 1 84 ? -61.725 -54.848 82.118 1.00 33.38 84 GLU A N 1
ATOM 682 C CA . GLU A 1 84 ? -63.025 -54.211 82.337 1.00 33.38 84 GLU A CA 1
ATOM 683 C C . GLU A 1 84 ? -63.158 -53.403 83.649 1.00 33.38 84 GLU A C 1
ATOM 685 O O . GLU A 1 84 ? -62.498 -53.703 84.639 1.00 33.38 84 GLU A O 1
ATOM 690 N N . GLY A 1 85 ? -64.098 -52.437 83.716 1.00 31.94 85 GLY A N 1
ATOM 691 C CA . GLY A 1 85 ? -64.401 -51.760 84.994 1.00 31.94 85 GLY A CA 1
ATOM 692 C C . GLY A 1 85 ? -65.380 -50.570 85.013 1.00 31.94 85 GLY A C 1
ATOM 693 O O . GLY A 1 85 ? -65.019 -49.497 85.468 1.00 31.94 85 GLY A O 1
ATOM 694 N N . LYS A 1 86 ? -66.616 -50.762 84.533 1.00 36.56 86 LYS A N 1
ATOM 695 C CA . LYS A 1 86 ? -67.900 -50.088 84.886 1.00 36.56 86 LYS A CA 1
ATOM 696 C C . LYS A 1 86 ? -67.946 -48.607 85.371 1.00 36.56 86 LYS A C 1
ATOM 698 O O . LYS A 1 86 ? -67.738 -48.296 86.535 1.00 36.56 86 LYS A O 1
ATOM 703 N N . ASN A 1 87 ? -68.556 -47.797 84.492 1.00 39.75 87 ASN A N 1
ATOM 704 C CA . ASN A 1 87 ? -69.687 -46.866 84.708 1.00 39.75 87 ASN A CA 1
ATOM 705 C C . ASN A 1 87 ? -69.567 -45.664 85.666 1.00 39.75 87 ASN A C 1
ATOM 707 O O . ASN A 1 87 ? -70.041 -45.717 86.799 1.00 39.75 87 ASN A O 1
ATOM 711 N N . VAL A 1 88 ? -69.210 -44.497 85.108 1.00 37.06 88 VAL A N 1
ATOM 712 C CA . VAL A 1 88 ? -69.698 -43.189 85.588 1.00 37.06 88 VAL A CA 1
ATOM 713 C C . VAL A 1 88 ? -70.082 -42.283 84.404 1.00 37.06 88 VAL A C 1
ATOM 715 O O . VAL A 1 88 ? -69.256 -41.950 83.566 1.00 37.06 88 VAL A O 1
ATOM 718 N N . LYS A 1 89 ? -71.366 -41.889 84.397 1.00 35.69 89 LYS A N 1
ATOM 719 C CA . LYS A 1 89 ? -72.035 -40.779 83.681 1.00 35.69 89 LYS A CA 1
ATOM 720 C C . LYS A 1 89 ? -71.846 -40.689 82.156 1.00 35.69 89 LYS A C 1
ATOM 722 O O . LYS A 1 89 ? -70.964 -40.011 81.646 1.00 35.69 89 LYS A O 1
ATOM 727 N N . HIS A 1 90 ? -72.818 -41.266 81.443 1.00 36.66 90 HIS A N 1
ATOM 728 C CA . HIS A 1 90 ? -73.170 -40.895 80.070 1.00 36.66 90 HIS A CA 1
ATOM 729 C C . HIS A 1 90 ? -73.384 -39.375 79.946 1.00 36.66 90 HIS A C 1
ATOM 731 O O . HIS A 1 90 ? -74.417 -38.844 80.350 1.00 36.66 90 HIS A O 1
ATOM 737 N N . ILE A 1 91 ? -72.422 -38.690 79.333 1.00 37.22 91 ILE A N 1
ATOM 738 C CA . ILE A 1 91 ? -72.708 -37.538 78.477 1.00 37.22 91 ILE A CA 1
ATOM 739 C C . ILE A 1 91 ? -73.033 -38.151 77.109 1.00 37.22 91 ILE A C 1
ATOM 741 O O . ILE A 1 91 ? -72.253 -38.988 76.645 1.00 37.22 91 ILE A O 1
ATOM 745 N N . PRO A 1 92 ? -74.173 -37.831 76.476 1.00 37.56 92 PRO A N 1
ATOM 746 C CA . PRO A 1 92 ? -74.519 -38.431 75.199 1.00 37.56 92 PRO A CA 1
ATOM 747 C C . PRO A 1 92 ? -73.464 -38.016 74.174 1.00 37.56 92 PRO A C 1
ATOM 749 O O . PRO A 1 92 ? -73.329 -36.841 73.833 1.00 37.56 92 PRO A O 1
ATOM 752 N N . VAL A 1 93 ? -72.693 -38.994 73.704 1.00 41.81 93 VAL A N 1
ATOM 753 C CA . VAL A 1 93 ? -71.846 -38.836 72.529 1.00 41.81 93 VAL A CA 1
ATOM 754 C C . VAL A 1 93 ? -72.795 -38.634 71.359 1.00 41.81 93 VAL A C 1
ATOM 756 O O . VAL A 1 93 ? -73.517 -39.550 70.962 1.00 41.81 93 VAL A O 1
ATOM 759 N N . ILE A 1 94 ? -72.820 -37.414 70.831 1.00 42.50 94 ILE A N 1
ATOM 760 C CA . ILE A 1 94 ? -73.448 -37.116 69.549 1.00 42.50 94 ILE A CA 1
ATOM 761 C C . ILE A 1 94 ? -72.633 -37.881 68.502 1.00 42.50 94 ILE A C 1
ATOM 763 O O . ILE A 1 94 ? -71.568 -37.450 68.077 1.00 42.50 94 ILE A O 1
ATOM 767 N N . THR A 1 95 ? -73.120 -39.063 68.140 1.00 44.25 95 THR A N 1
ATOM 768 C CA . THR A 1 95 ? -72.588 -39.929 67.076 1.00 44.25 95 THR A CA 1
ATOM 769 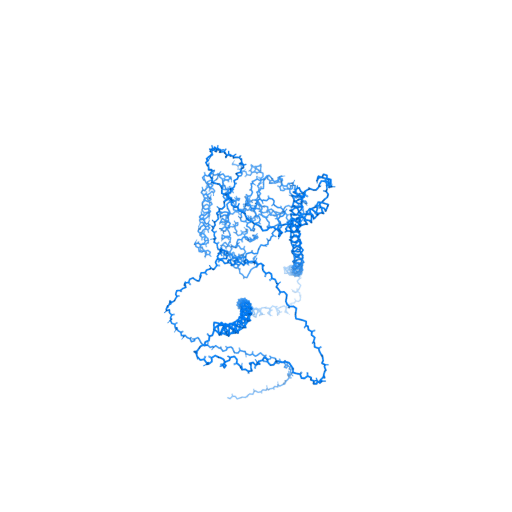C C . THR A 1 95 ? -73.094 -39.509 65.695 1.00 44.25 95 THR A C 1
ATOM 771 O O . THR A 1 95 ? -72.917 -40.220 64.708 1.00 44.25 95 THR A O 1
ATOM 774 N N . GLU A 1 96 ? -73.724 -38.339 65.600 1.00 49.72 96 GLU A N 1
ATOM 775 C CA . GLU A 1 96 ? -74.265 -37.831 64.353 1.00 49.72 96 GLU A CA 1
ATOM 776 C C . GLU A 1 96 ? -73.243 -36.957 63.631 1.00 49.72 96 GLU A C 1
ATOM 778 O O . GLU A 1 96 ? -72.729 -35.977 64.170 1.00 49.72 96 GLU A O 1
ATOM 783 N N . SER A 1 97 ? -72.981 -37.304 62.370 1.00 55.22 97 SER A N 1
ATOM 784 C CA . SER A 1 97 ? -72.263 -36.451 61.427 1.00 55.22 97 SER A CA 1
ATOM 785 C C . SER A 1 97 ? -72.884 -35.053 61.422 1.00 55.22 97 SER A C 1
ATOM 787 O O . SER A 1 97 ? -74.108 -34.931 61.309 1.00 55.22 97 SER A O 1
ATOM 789 N N . SER A 1 98 ? -72.049 -34.017 61.484 1.00 52.88 98 SER A N 1
ATOM 790 C CA . SER A 1 98 ? -72.408 -32.588 61.492 1.00 52.88 98 SER A CA 1
ATOM 791 C C . SER A 1 98 ? -73.489 -32.182 60.474 1.00 52.88 98 SER A C 1
ATOM 793 O O . SER A 1 98 ? -74.256 -31.255 60.729 1.00 52.88 98 SER A O 1
ATOM 795 N N . ASP A 1 99 ? -73.622 -32.916 59.369 1.00 55.03 99 ASP A N 1
ATOM 796 C CA . ASP A 1 99 ? -74.645 -32.725 58.336 1.00 55.03 99 ASP A CA 1
ATOM 797 C C . ASP A 1 99 ? -76.094 -33.028 58.783 1.00 55.03 99 ASP A C 1
ATOM 799 O O . ASP A 1 99 ? -77.041 -32.510 58.185 1.00 55.03 99 ASP A O 1
ATOM 803 N N . ARG A 1 100 ? -76.310 -33.843 59.831 1.00 53.97 100 ARG A N 1
ATOM 804 C CA . ARG A 1 100 ? -77.657 -34.205 60.330 1.00 53.97 100 ARG A CA 1
ATOM 805 C C . ARG A 1 100 ? -78.255 -33.172 61.288 1.00 53.97 100 ARG A C 1
ATOM 807 O O . ARG A 1 100 ? -79.455 -32.918 61.217 1.00 53.97 100 ARG A O 1
ATOM 814 N N . ILE A 1 101 ? -77.427 -32.493 62.083 1.00 51.53 101 ILE A N 1
ATOM 815 C CA . ILE A 1 101 ? -77.849 -31.454 63.048 1.00 51.53 101 ILE A CA 1
ATOM 816 C C . ILE A 1 101 ? -78.367 -30.191 62.328 1.00 51.53 101 ILE A C 1
ATOM 818 O O . ILE A 1 101 ? -79.143 -29.409 62.874 1.00 51.53 101 ILE A O 1
ATOM 822 N N . LEU A 1 102 ? -77.985 -29.997 61.062 1.00 51.09 102 LEU A N 1
ATOM 823 C CA . LEU A 1 102 ? -78.335 -28.820 60.261 1.00 51.09 102 LEU A CA 1
ATOM 824 C C . LEU A 1 102 ? -79.725 -28.881 59.595 1.00 51.09 102 LEU A C 1
ATOM 826 O O . LEU A 1 102 ? -80.151 -27.871 59.029 1.00 51.09 102 LEU A O 1
ATOM 830 N N . LYS A 1 103 ? -80.435 -30.020 59.645 1.00 55.69 103 LYS A N 1
ATOM 831 C CA . LYS A 1 103 ? -81.732 -30.210 58.958 1.00 55.69 103 LYS A CA 1
ATOM 832 C C . LYS A 1 103 ? -82.974 -29.889 59.797 1.00 55.69 103 LYS A C 1
ATOM 834 O O . LYS A 1 103 ? -84.058 -29.790 59.229 1.00 55.69 103 LYS A O 1
ATOM 839 N N . THR A 1 104 ? -82.859 -29.690 61.108 1.00 49.66 104 THR A N 1
ATOM 840 C CA . THR A 1 104 ? -84.014 -29.359 61.958 1.00 49.66 104 THR A CA 1
ATOM 841 C C . THR A 1 104 ? -84.226 -27.850 62.021 1.00 49.66 104 THR A C 1
ATOM 843 O O . THR A 1 104 ? -83.444 -27.117 62.628 1.00 49.66 104 THR A O 1
ATOM 846 N N . GLY A 1 105 ? -85.280 -27.380 61.356 1.00 50.97 105 GLY A N 1
ATOM 847 C CA . GLY A 1 105 ? -85.736 -25.999 61.429 1.00 50.97 105 GLY A CA 1
ATOM 848 C C . GLY A 1 105 ? -86.513 -25.700 62.714 1.00 50.97 105 GLY A C 1
ATOM 849 O O . GLY A 1 105 ? -87.257 -26.541 63.204 1.00 50.97 105 GLY A O 1
ATOM 850 N N . ILE A 1 106 ? -86.386 -24.440 63.149 1.00 47.78 106 ILE A N 1
ATOM 851 C CA . ILE A 1 106 ? -87.317 -23.699 64.018 1.00 47.78 106 ILE A CA 1
ATOM 852 C C . ILE A 1 106 ? -87.237 -24.064 65.520 1.00 47.78 106 ILE A C 1
ATOM 854 O O . ILE A 1 106 ? -88.070 -24.799 66.033 1.00 47.78 106 ILE A O 1
ATOM 858 N N . ASN A 1 107 ? -86.211 -23.515 66.201 1.00 56.78 107 ASN A N 1
ATOM 859 C CA . ASN A 1 107 ? -86.121 -23.106 67.631 1.00 56.78 107 ASN A CA 1
ATOM 860 C C . ASN A 1 107 ? -84.724 -23.359 68.234 1.00 56.78 107 ASN A C 1
ATOM 862 O O . ASN A 1 107 ? -84.548 -24.126 69.177 1.00 56.78 107 ASN A O 1
ATOM 866 N N . THR A 1 108 ? -83.701 -22.700 67.692 1.00 47.25 108 THR A N 1
ATOM 867 C CA . THR A 1 108 ? -82.303 -22.904 68.099 1.00 47.25 108 THR A CA 1
ATOM 868 C C . THR A 1 108 ? -81.739 -21.705 68.864 1.00 47.25 108 THR A C 1
ATOM 870 O O . THR A 1 108 ? -81.678 -20.600 68.329 1.00 47.25 108 THR A O 1
ATOM 873 N N . LEU A 1 109 ? -81.296 -21.943 70.105 1.00 55.69 109 LEU A N 1
ATOM 874 C CA . LEU A 1 109 ? -80.569 -21.003 70.972 1.00 55.69 109 LEU A CA 1
ATOM 875 C C . LEU A 1 109 ? -79.365 -20.377 70.233 1.00 55.69 109 LEU A C 1
ATOM 877 O O . LEU A 1 109 ? -78.752 -21.038 69.394 1.00 55.69 109 LEU A O 1
ATOM 881 N N . GLN A 1 110 ? -78.974 -19.137 70.572 1.00 57.03 110 GLN A N 1
ATOM 882 C CA . GLN A 1 110 ? -77.859 -18.392 69.937 1.00 57.03 110 GLN A CA 1
ATOM 883 C C . GLN A 1 110 ? -76.576 -19.231 69.759 1.00 57.03 110 GLN A C 1
ATOM 885 O O . GLN A 1 110 ? -75.867 -19.100 68.764 1.00 57.03 110 GLN A O 1
ATOM 890 N N . ARG A 1 111 ? -76.325 -20.163 70.685 1.00 53.94 111 ARG A N 1
ATOM 891 C CA . ARG A 1 111 ? -75.196 -21.103 70.674 1.00 53.94 111 ARG A CA 1
ATOM 892 C C . ARG A 1 111 ? -75.201 -22.065 69.472 1.00 53.94 111 ARG A C 1
ATOM 894 O O . ARG A 1 111 ? -74.143 -22.365 68.934 1.00 53.94 111 ARG A O 1
ATOM 901 N N . THR A 1 112 ? -76.368 -22.504 69.000 1.00 60.59 112 THR A N 1
ATOM 902 C CA . THR A 1 112 ? -76.515 -23.386 67.827 1.00 60.59 112 THR A CA 1
ATOM 903 C C . THR A 1 112 ? -76.391 -22.612 66.509 1.00 60.59 112 THR A C 1
ATOM 905 O O . THR A 1 112 ? -75.916 -23.157 65.515 1.00 60.59 112 THR A O 1
ATOM 908 N N . LEU A 1 113 ? -76.762 -21.325 66.500 1.00 63.31 113 LEU A N 1
ATOM 909 C CA . LEU A 1 113 ? -76.549 -20.434 65.354 1.00 63.31 113 LEU A CA 1
ATOM 910 C C . LEU A 1 113 ? -75.052 -20.161 65.143 1.00 63.31 113 LEU A C 1
ATOM 912 O O . LEU A 1 113 ? -74.570 -20.244 64.018 1.00 63.31 113 LEU A O 1
ATOM 916 N N . VAL A 1 114 ? -74.316 -19.929 66.237 1.00 66.94 114 VAL A N 1
ATOM 917 C CA . VAL A 1 114 ? -72.853 -19.767 66.222 1.00 66.94 114 VAL A CA 1
ATOM 918 C C . VAL A 1 114 ? -72.159 -21.043 65.741 1.00 66.94 114 VAL A C 1
ATOM 920 O O . VAL A 1 114 ? -71.259 -20.971 64.911 1.00 66.94 114 VAL A O 1
ATOM 923 N N . LEU A 1 115 ? -72.611 -22.223 66.183 1.00 71.88 115 LEU A N 1
ATOM 924 C CA . LEU A 1 115 ? -72.095 -23.502 65.679 1.00 71.88 115 LEU A CA 1
ATOM 925 C C . LEU A 1 115 ? -72.360 -23.681 64.178 1.00 71.88 115 LEU A C 1
ATOM 927 O O . LEU A 1 115 ? -71.482 -24.132 63.449 1.00 71.88 115 LEU A O 1
ATOM 931 N N . LYS A 1 116 ? -73.532 -23.267 63.684 1.00 70.56 116 LYS A N 1
ATOM 932 C CA . LYS A 1 116 ? -73.846 -23.286 62.249 1.00 70.56 116 LYS A CA 1
ATOM 933 C C . LYS A 1 116 ? -72.937 -22.348 61.449 1.00 70.56 116 LYS A C 1
ATOM 935 O O . LYS A 1 116 ? -72.443 -22.751 60.399 1.00 70.56 116 LYS A O 1
ATOM 940 N N . THR A 1 117 ? -72.678 -21.135 61.942 1.00 76.31 117 THR A N 1
ATOM 941 C CA . THR A 1 117 ? -71.740 -20.203 61.294 1.00 76.31 117 THR A CA 1
ATOM 942 C C . THR A 1 117 ? -70.294 -20.687 61.376 1.00 76.31 117 THR A C 1
ATOM 944 O O . THR A 1 117 ? -69.561 -20.521 60.410 1.00 76.31 117 THR A O 1
ATOM 947 N N . GLN A 1 118 ? -69.898 -21.343 62.472 1.00 79.62 118 GLN A N 1
ATOM 948 C CA . GLN A 1 118 ? -68.565 -21.928 62.646 1.00 79.62 118 GLN A CA 1
ATOM 949 C C . GLN A 1 118 ? -68.329 -23.066 61.649 1.00 79.62 118 GLN A C 1
ATOM 951 O O . GLN A 1 118 ? -67.340 -23.060 60.928 1.00 79.62 118 GLN A O 1
ATOM 956 N N . VAL A 1 119 ? -69.285 -23.989 61.519 1.00 82.38 119 VAL A N 1
ATOM 957 C CA . VAL A 1 119 ? -69.206 -25.095 60.551 1.00 82.38 119 VAL A CA 1
ATOM 958 C C . VAL A 1 119 ? -69.188 -24.577 59.109 1.00 82.38 119 VAL A C 1
ATOM 960 O O . VAL A 1 119 ? -68.459 -25.103 58.268 1.00 82.38 119 VAL A O 1
ATOM 963 N N . GLN A 1 120 ? -69.960 -23.530 58.801 1.00 80.88 120 GLN A N 1
ATOM 964 C CA . GLN A 1 120 ? -69.911 -22.878 57.489 1.00 80.88 120 GLN A CA 1
ATOM 965 C C . GLN A 1 120 ? -68.556 -22.208 57.230 1.00 80.88 120 GLN A C 1
ATOM 967 O O . GLN A 1 120 ? -68.011 -22.364 56.137 1.00 80.88 120 GLN A O 1
ATOM 972 N N . LEU A 1 121 ? -67.994 -21.515 58.225 1.00 82.62 121 LEU A N 1
ATOM 973 C CA . LEU A 1 121 ? -66.668 -20.903 58.154 1.00 82.62 121 LEU A CA 1
ATOM 974 C C . LEU A 1 121 ? -65.584 -21.963 57.918 1.00 82.62 121 LEU A C 1
ATOM 976 O O . LEU A 1 121 ? -64.757 -21.798 57.027 1.00 82.62 121 LEU A O 1
ATOM 980 N N . ASP A 1 122 ? -65.628 -23.078 58.646 1.00 83.75 122 ASP A N 1
ATOM 981 C CA . ASP A 1 122 ? -64.676 -24.183 58.511 1.00 83.75 122 ASP A CA 1
ATOM 982 C C . ASP A 1 122 ? -64.788 -24.859 57.138 1.00 83.75 122 ASP A C 1
ATOM 984 O O . ASP A 1 122 ? -63.778 -25.194 56.512 1.00 83.75 122 ASP A O 1
ATOM 988 N N . ASN A 1 123 ? -66.007 -24.996 56.609 1.00 88.94 123 ASN A N 1
ATOM 989 C CA . ASN A 1 123 ? -66.220 -25.517 55.263 1.00 88.94 123 ASN A CA 1
ATOM 990 C C . ASN A 1 123 ? -65.633 -24.588 54.185 1.00 88.94 123 ASN A C 1
ATOM 992 O O . ASN A 1 123 ? -64.949 -25.059 53.274 1.00 88.94 123 ASN A O 1
ATOM 996 N N . VAL A 1 124 ? -65.848 -23.274 54.308 1.00 90.12 124 VAL A N 1
ATOM 997 C CA . VAL A 1 124 ? -65.273 -22.263 53.405 1.00 90.12 124 VAL A CA 1
ATOM 998 C C . VAL A 1 124 ? -63.749 -22.216 53.534 1.00 90.12 124 VAL A C 1
ATOM 1000 O O . VAL A 1 124 ? -63.053 -22.189 52.521 1.00 90.12 124 VAL A O 1
ATOM 1003 N N . ASN A 1 125 ? -63.210 -22.289 54.751 1.00 85.81 125 ASN A N 1
ATOM 1004 C CA . ASN A 1 125 ? -61.769 -22.326 55.005 1.00 85.81 125 ASN A CA 1
ATOM 1005 C C . ASN A 1 125 ? -61.110 -23.553 54.371 1.00 85.81 125 ASN A C 1
ATOM 1007 O O . ASN A 1 125 ? -60.051 -23.432 53.755 1.00 85.81 125 ASN A O 1
ATOM 1011 N N . ARG A 1 126 ? -61.750 -24.723 54.449 1.00 91.12 126 ARG A N 1
ATOM 1012 C CA . ARG A 1 126 ? -61.276 -25.949 53.796 1.00 91.12 126 ARG A CA 1
ATOM 1013 C C . ARG A 1 126 ? -61.254 -25.819 52.271 1.00 91.12 126 ARG A C 1
ATOM 1015 O O . ARG A 1 126 ? -60.262 -26.189 51.648 1.00 91.12 126 ARG A O 1
ATOM 1022 N N . GLN A 1 127 ? -62.296 -25.243 51.670 1.00 92.56 127 GLN A N 1
ATOM 1023 C CA . GLN A 1 127 ? -62.325 -24.967 50.226 1.00 92.56 127 GLN A CA 1
ATOM 1024 C C . GLN A 1 127 ? -61.262 -23.941 49.815 1.00 92.56 127 GLN A C 1
ATOM 1026 O O . GLN A 1 127 ? -60.609 -24.095 48.784 1.00 92.56 127 GLN A O 1
ATOM 1031 N N . LEU A 1 128 ? -61.049 -22.911 50.634 1.00 91.38 128 LEU A N 1
ATOM 1032 C CA . LEU A 1 128 ? -60.037 -21.887 50.400 1.00 91.38 128 LEU A CA 1
ATOM 1033 C C . LEU A 1 128 ? -58.620 -22.466 50.498 1.00 91.38 128 LEU A C 1
ATOM 1035 O O . LEU A 1 128 ? -57.774 -22.146 49.664 1.00 91.38 128 LEU A O 1
ATOM 1039 N N . LEU A 1 129 ? -58.366 -23.361 51.458 1.00 93.00 129 LEU A N 1
ATOM 1040 C CA . LEU A 1 129 ? -57.102 -24.087 51.576 1.00 93.00 129 LEU A CA 1
ATOM 1041 C C . LEU A 1 129 ? -56.860 -24.979 50.350 1.00 93.00 129 LEU A C 1
ATOM 1043 O O . LEU A 1 129 ? -55.778 -24.935 49.769 1.00 93.00 129 LEU A O 1
ATOM 1047 N N . GLN A 1 130 ? -57.880 -25.717 49.905 1.00 94.44 130 GLN A N 1
ATOM 1048 C CA . GLN A 1 130 ? -57.805 -26.543 48.699 1.00 94.44 130 GLN A CA 1
ATOM 1049 C C . GLN A 1 130 ? -57.498 -25.698 47.452 1.00 94.44 130 GLN A C 1
ATOM 1051 O O . GLN A 1 130 ? -56.606 -26.041 46.681 1.00 94.44 130 GLN A O 1
ATOM 1056 N N . LYS A 1 131 ? -58.154 -24.541 47.287 1.00 94.75 131 LYS A N 1
ATOM 1057 C CA . LYS A 1 131 ? -57.875 -23.614 46.178 1.00 94.75 131 LYS A CA 1
ATOM 1058 C C . LYS A 1 131 ? -56.482 -22.990 46.255 1.00 94.75 131 LYS A C 1
ATOM 1060 O O . LYS A 1 131 ? -55.868 -22.778 45.212 1.00 94.75 131 LYS A O 1
ATOM 1065 N N . ARG A 1 132 ? -55.960 -22.722 47.457 1.00 92.06 132 ARG A N 1
ATOM 1066 C CA . ARG A 1 132 ? -54.574 -22.259 47.652 1.00 92.06 132 ARG A CA 1
ATOM 1067 C C . ARG A 1 132 ? -53.554 -23.320 47.244 1.00 92.06 132 ARG A C 1
ATOM 1069 O O . ARG A 1 132 ? -52.566 -22.964 46.608 1.00 92.06 132 ARG A O 1
ATOM 1076 N N . LEU A 1 133 ? -53.798 -24.589 47.572 1.00 93.75 133 LEU A N 1
ATOM 1077 C CA . LEU A 1 133 ? -52.946 -25.703 47.144 1.00 93.75 133 LEU A CA 1
ATOM 1078 C C . LEU A 1 133 ? -52.996 -25.882 45.620 1.00 93.75 133 LEU A C 1
ATOM 1080 O O . LEU A 1 133 ? -51.954 -25.831 44.979 1.00 93.75 133 LEU A O 1
ATOM 1084 N N . GLU A 1 134 ? -54.191 -25.924 45.020 1.00 94.69 134 GLU A N 1
ATOM 1085 C CA . GLU A 1 134 ? -54.351 -25.989 43.556 1.00 94.69 134 GLU A CA 1
ATOM 1086 C C . GLU A 1 134 ? -53.658 -24.821 42.833 1.00 94.69 134 GLU A C 1
ATOM 1088 O O . GLU A 1 134 ? -53.071 -24.996 41.764 1.00 94.69 134 GLU A O 1
ATOM 1093 N N . PHE A 1 135 ? -53.733 -23.608 43.390 1.00 94.38 135 PHE A N 1
ATOM 1094 C CA . PHE A 1 135 ? -53.057 -22.440 42.832 1.00 94.38 135 PHE A CA 1
ATOM 1095 C C . PHE A 1 135 ? -51.535 -22.567 42.934 1.00 94.38 135 PHE A C 1
ATOM 1097 O O . PHE A 1 135 ? -50.840 -22.276 41.963 1.00 94.38 135 PHE A O 1
ATOM 1104 N N . LYS A 1 136 ? -51.017 -23.034 44.076 1.00 94.44 136 LYS A N 1
ATOM 1105 C CA . LYS A 1 136 ? -49.583 -23.267 44.277 1.00 94.44 136 LYS A CA 1
ATOM 1106 C C . LYS A 1 136 ? -49.043 -24.289 43.275 1.00 94.44 136 LYS A C 1
ATOM 1108 O O . LYS A 1 136 ? -48.041 -24.006 42.621 1.00 94.44 136 LYS A O 1
ATOM 1113 N N . ASP A 1 137 ? -49.745 -25.401 43.085 1.00 94.94 137 ASP A N 1
ATOM 1114 C CA . ASP A 1 137 ? -49.349 -26.450 42.139 1.00 94.94 137 ASP A CA 1
ATOM 1115 C C . ASP A 1 137 ? -49.365 -25.933 40.692 1.00 94.94 137 ASP A C 1
ATOM 1117 O O . ASP A 1 137 ? -48.437 -26.173 39.918 1.00 94.94 137 ASP A O 1
ATOM 1121 N N . ARG A 1 138 ? -50.381 -25.138 40.323 1.00 95.94 138 ARG A N 1
ATOM 1122 C CA . ARG A 1 138 ? -50.440 -24.481 39.005 1.00 95.94 138 ARG A CA 1
ATOM 1123 C C . ARG A 1 138 ? -49.307 -23.485 38.798 1.00 95.94 138 ARG A C 1
ATOM 1125 O O . ARG A 1 138 ? -48.747 -23.440 37.705 1.00 95.94 138 ARG A O 1
ATOM 1132 N N . MET A 1 139 ? -48.969 -22.696 39.814 1.00 93.88 139 MET A N 1
ATOM 1133 C CA . MET A 1 139 ? -47.862 -21.743 39.739 1.00 93.88 139 MET A CA 1
ATOM 1134 C C . MET A 1 139 ? -46.525 -22.459 39.547 1.00 93.88 139 MET A C 1
ATOM 1136 O O . MET A 1 139 ? -45.761 -22.063 38.671 1.00 93.88 139 MET A O 1
ATOM 1140 N N . GLN A 1 140 ? -46.284 -23.556 40.269 1.00 95.12 140 GLN A N 1
ATOM 1141 C CA . GLN A 1 140 ? -45.081 -24.374 40.092 1.00 95.12 140 GLN A CA 1
ATOM 1142 C C . GLN A 1 140 ? -45.008 -25.007 38.695 1.00 95.12 140 GLN A C 1
ATOM 1144 O O . GLN A 1 140 ? -43.963 -24.960 38.049 1.00 95.12 140 GLN A O 1
ATOM 1149 N N . ALA A 1 141 ? -46.121 -25.534 38.173 1.00 95.56 141 ALA A N 1
ATOM 1150 C CA . ALA A 1 141 ? -46.167 -26.084 36.817 1.00 95.56 141 ALA A CA 1
ATOM 1151 C C . ALA A 1 141 ? -45.905 -25.015 35.737 1.00 95.56 141 ALA A C 1
ATOM 1153 O O . ALA A 1 141 ? -45.233 -25.282 34.738 1.00 95.56 141 ALA A O 1
ATOM 1154 N N . LEU A 1 142 ? -46.414 -23.793 35.927 1.00 95.31 142 LEU A N 1
ATOM 1155 C CA . LEU A 1 142 ? -46.140 -22.665 35.033 1.00 95.31 142 LEU A CA 1
ATOM 1156 C C . LEU A 1 142 ? -44.679 -22.220 35.106 1.00 95.31 142 LEU A C 1
ATOM 1158 O O . LEU A 1 142 ? -44.094 -21.906 34.071 1.00 95.31 142 LEU A O 1
ATOM 1162 N N . GLU A 1 143 ? -44.084 -22.217 36.296 1.00 93.25 143 GLU A N 1
ATOM 1163 C CA . GLU A 1 143 ? -42.680 -21.867 36.506 1.00 93.25 143 GLU A CA 1
ATOM 1164 C C . GLU A 1 143 ? -41.741 -22.870 35.822 1.00 93.25 143 GLU A C 1
ATOM 1166 O O . GLU A 1 143 ? -40.873 -22.468 35.047 1.00 93.25 143 GLU A O 1
ATOM 1171 N N . GLN A 1 144 ? -42.000 -24.172 35.976 1.00 95.25 144 GLN A N 1
ATOM 1172 C CA . GLN A 1 144 ? -41.280 -25.228 35.253 1.00 95.25 144 GLN A CA 1
ATOM 1173 C C . GLN A 1 144 ? -41.435 -25.092 33.733 1.00 95.25 144 GLN A C 1
ATOM 1175 O O . GLN A 1 144 ? -40.463 -25.197 32.984 1.00 95.25 144 GLN A O 1
ATOM 1180 N N . ARG A 1 145 ? -42.652 -24.809 33.251 1.00 96.06 145 ARG A N 1
ATOM 1181 C CA . ARG A 1 145 ? -42.911 -24.638 31.815 1.00 96.06 145 ARG A CA 1
ATOM 1182 C C . ARG A 1 145 ? -42.230 -23.393 31.252 1.00 96.06 145 ARG A C 1
ATOM 1184 O O . ARG A 1 145 ? -41.758 -23.424 30.119 1.00 96.06 145 ARG A O 1
ATOM 1191 N N . ARG A 1 146 ? -42.154 -22.314 32.034 1.00 93.19 146 ARG A N 1
ATOM 1192 C CA . ARG A 1 146 ? -41.416 -21.097 31.683 1.00 93.19 146 ARG A CA 1
ATOM 1193 C C . ARG A 1 146 ? -39.915 -21.368 31.597 1.00 93.19 146 ARG A C 1
ATOM 1195 O O . ARG A 1 146 ? -39.306 -20.935 30.625 1.00 93.19 146 ARG A O 1
ATOM 1202 N N . ALA A 1 147 ? -39.346 -22.106 32.549 1.00 95.12 147 ALA A N 1
ATOM 1203 C CA . ALA A 1 147 ? -37.936 -22.496 32.522 1.00 95.12 147 ALA A CA 1
ATOM 1204 C C . ALA A 1 147 ? -37.604 -23.336 31.274 1.00 95.12 147 ALA A C 1
ATOM 1206 O O . ALA A 1 147 ? -36.705 -22.977 30.519 1.00 95.12 147 ALA A O 1
ATOM 1207 N N . ALA A 1 148 ? -38.407 -24.363 30.979 1.00 96.19 148 ALA A N 1
ATOM 1208 C CA . ALA A 1 148 ? -38.217 -25.207 29.795 1.00 96.19 148 ALA A CA 1
ATOM 1209 C C . ALA A 1 148 ? -38.372 -24.442 28.465 1.00 96.19 148 ALA A C 1
ATOM 1211 O O . ALA A 1 148 ? -37.730 -24.773 27.469 1.00 96.19 148 ALA A O 1
ATOM 1212 N N . LEU A 1 149 ? -39.241 -23.424 28.413 1.00 95.94 149 LEU A N 1
ATOM 1213 C CA . LEU A 1 149 ? -39.374 -22.566 27.232 1.00 95.94 149 LEU A CA 1
ATOM 1214 C C . LEU A 1 149 ? -38.159 -21.658 27.037 1.00 95.94 149 LEU A C 1
ATOM 1216 O O . LEU A 1 149 ? -37.742 -21.471 25.897 1.00 95.94 149 LEU A O 1
ATOM 1220 N N . LEU A 1 150 ? -37.594 -21.117 28.119 1.00 95.31 150 LEU A N 1
ATOM 1221 C CA . LEU A 1 150 ? -36.380 -20.303 28.055 1.00 95.31 150 LEU A CA 1
ATOM 1222 C C . LEU A 1 150 ? -35.180 -21.133 27.596 1.00 95.31 150 LEU A C 1
ATOM 1224 O O . LEU A 1 150 ? -34.464 -20.704 26.699 1.00 95.31 150 LEU A O 1
ATOM 1228 N N . GLU A 1 151 ? -35.015 -22.341 28.131 1.00 96.50 151 GLU A N 1
ATOM 1229 C CA . GLU A 1 151 ? -33.959 -23.267 27.708 1.00 96.50 151 GLU A CA 1
ATOM 1230 C C . GLU A 1 151 ? -34.074 -23.605 26.215 1.00 96.50 151 GLU A C 1
ATOM 1232 O O . GLU A 1 151 ? -33.122 -23.428 25.457 1.00 96.50 151 GLU A O 1
ATOM 1237 N N . LYS A 1 152 ? -35.277 -23.959 25.741 1.00 96.25 152 LYS A N 1
ATOM 1238 C CA . LYS A 1 152 ? -35.519 -24.181 24.306 1.00 96.25 152 LYS A CA 1
ATOM 1239 C C . LYS A 1 152 ? -35.254 -22.940 23.461 1.00 96.25 152 LYS A C 1
ATOM 1241 O O . LYS A 1 152 ? -34.772 -23.063 22.337 1.00 96.25 152 LYS A O 1
ATOM 1246 N N . GLN A 1 153 ? -35.593 -21.755 23.962 1.00 94.12 153 GLN A N 1
ATOM 1247 C CA . GLN A 1 153 ? -35.324 -20.511 23.255 1.00 94.12 153 GLN A CA 1
ATOM 1248 C C . GLN A 1 153 ? -33.813 -20.294 23.102 1.00 94.12 153 GLN A C 1
ATOM 1250 O O . GLN A 1 153 ? -33.365 -19.998 21.994 1.00 94.12 153 GLN A O 1
ATOM 1255 N N . GLU A 1 154 ? -33.031 -20.492 24.161 1.00 94.31 154 GLU A N 1
ATOM 1256 C CA . GLU A 1 154 ? -31.569 -20.403 24.093 1.00 94.31 154 GLU A CA 1
ATOM 1257 C C . GLU A 1 154 ? -30.980 -21.460 23.150 1.00 94.31 154 GLU A C 1
ATOM 1259 O O . GLU A 1 154 ? -30.214 -21.107 22.256 1.00 94.31 154 GLU A O 1
ATOM 1264 N N . GLU A 1 155 ? -31.438 -22.714 23.199 1.00 95.94 155 GLU A N 1
ATOM 1265 C CA . GLU A 1 155 ? -31.003 -23.740 22.240 1.00 95.94 155 GLU A CA 1
ATOM 1266 C C . GLU A 1 155 ? -31.277 -23.344 20.782 1.00 95.94 155 GLU A C 1
ATOM 1268 O O . GLU A 1 155 ? -30.448 -23.574 19.897 1.00 95.94 155 GLU A O 1
ATOM 1273 N N . THR A 1 156 ? -32.446 -22.761 20.493 1.00 93.81 156 THR A N 1
ATOM 1274 C CA . THR A 1 156 ? -32.761 -22.315 19.128 1.00 93.81 156 THR A CA 1
ATOM 1275 C C . THR A 1 156 ? -31.876 -21.156 18.683 1.00 93.81 156 THR A C 1
ATOM 1277 O O . THR A 1 156 ? -31.442 -21.149 17.531 1.00 93.81 156 THR A O 1
ATOM 1280 N N . LYS A 1 157 ? -31.543 -20.222 19.585 1.00 95.38 157 LYS A N 1
ATOM 1281 C CA . LYS A 1 157 ? -30.590 -19.137 19.307 1.00 95.38 157 LYS A CA 1
ATOM 1282 C C . LYS A 1 157 ? -29.188 -19.685 19.057 1.00 95.38 157 LYS A C 1
ATOM 1284 O O . LYS A 1 157 ? -28.533 -19.285 18.097 1.00 95.38 157 LYS A O 1
ATOM 1289 N N . GLU A 1 158 ? -28.734 -20.641 19.858 1.00 95.69 158 GLU A N 1
ATOM 1290 C CA . GLU A 1 158 ? -27.442 -21.293 19.646 1.00 95.69 158 GLU A CA 1
ATOM 1291 C C . GLU A 1 158 ? -27.383 -22.042 18.312 1.00 95.69 158 GLU A C 1
ATOM 1293 O O . GLU A 1 158 ? -26.379 -21.987 17.605 1.00 95.69 158 GLU A O 1
ATOM 1298 N N . ARG A 1 159 ? -28.457 -22.737 17.925 1.00 96.25 159 ARG A N 1
ATOM 1299 C CA . ARG A 1 159 ? -28.522 -23.402 16.615 1.00 96.25 159 ARG A CA 1
ATOM 1300 C C . ARG A 1 159 ? -28.526 -22.392 15.472 1.00 96.25 159 ARG A C 1
ATOM 1302 O O . ARG A 1 159 ? -27.843 -22.629 14.480 1.00 96.25 159 ARG A O 1
ATOM 1309 N N . ALA A 1 160 ? -29.240 -21.275 15.616 1.00 94.25 160 ALA A N 1
ATOM 1310 C CA . ALA A 1 160 ? -29.254 -20.205 14.623 1.00 94.25 160 ALA A CA 1
ATOM 1311 C C . ALA A 1 160 ? -27.859 -19.591 14.438 1.00 94.25 160 ALA A C 1
ATOM 1313 O O . ALA A 1 160 ? -27.372 -19.534 13.315 1.00 94.25 160 ALA A O 1
ATOM 1314 N N . THR A 1 161 ? -27.170 -19.248 15.531 1.00 93.19 161 THR A N 1
ATOM 1315 C CA . THR A 1 161 ? -25.804 -18.692 15.471 1.00 93.19 161 THR A CA 1
ATOM 1316 C C . THR A 1 161 ? -24.789 -19.687 14.902 1.00 93.19 161 THR A C 1
ATOM 1318 O O . THR A 1 161 ? -23.908 -19.303 14.137 1.00 93.19 161 THR A O 1
ATOM 1321 N N . LYS A 1 162 ? -24.908 -20.986 15.212 1.00 95.50 162 LYS A N 1
ATOM 1322 C CA . LYS A 1 162 ? -24.079 -22.038 14.590 1.00 95.50 162 LYS A CA 1
ATOM 1323 C C . LYS A 1 162 ? -24.352 -22.165 13.088 1.00 95.50 162 LYS A C 1
ATOM 1325 O O . LYS A 1 162 ? -23.412 -22.345 12.318 1.00 95.50 162 LYS A O 1
ATOM 1330 N N . PHE A 1 163 ? -25.615 -22.071 12.669 1.00 94.19 163 PHE A N 1
ATOM 1331 C CA . PHE A 1 163 ? -25.988 -22.138 11.256 1.00 94.19 163 PHE A CA 1
ATOM 1332 C C . PHE A 1 163 ? -25.511 -20.908 10.478 1.00 94.19 163 PHE A C 1
ATOM 1334 O O . PHE A 1 163 ? -24.983 -21.058 9.383 1.00 94.19 163 PHE A O 1
ATOM 1341 N N . GLU A 1 164 ? -25.624 -19.716 11.057 1.00 93.06 164 GLU A N 1
ATOM 1342 C CA . GLU A 1 164 ? -25.118 -18.469 10.477 1.00 93.06 164 GLU A CA 1
ATOM 1343 C C . GLU A 1 164 ? -23.605 -18.543 10.237 1.00 93.06 164 GLU A C 1
ATOM 1345 O O . GLU A 1 164 ? -23.158 -18.377 9.103 1.00 93.06 164 GLU A O 1
ATOM 1350 N N . LYS A 1 165 ? -22.830 -18.969 11.245 1.00 94.56 165 LYS A N 1
ATOM 1351 C CA . LYS A 1 165 ? -21.386 -19.226 11.094 1.00 94.56 165 LYS A CA 1
ATOM 1352 C C . LYS A 1 165 ? -21.080 -20.242 9.992 1.00 94.56 165 LYS A C 1
ATOM 1354 O O . LYS A 1 165 ? -20.161 -20.050 9.202 1.00 94.56 165 LYS A O 1
ATOM 1359 N N . PHE A 1 166 ? -21.857 -21.322 9.906 1.00 96.06 166 PHE A N 1
ATOM 1360 C CA . PHE A 1 166 ? -21.687 -22.325 8.854 1.00 96.06 166 PHE A CA 1
ATOM 1361 C C . PHE A 1 166 ? -21.962 -21.762 7.453 1.00 96.06 166 PHE A C 1
ATOM 1363 O O . PHE A 1 166 ? -21.248 -22.106 6.508 1.00 96.06 166 PHE A O 1
ATOM 1370 N N . VAL A 1 167 ? -22.984 -20.913 7.303 1.00 94.94 167 VAL A N 1
ATOM 1371 C CA . VAL A 1 167 ? -23.301 -20.241 6.036 1.00 94.94 167 VAL A CA 1
ATOM 1372 C C . VAL A 1 167 ? -22.163 -19.306 5.642 1.00 94.94 167 VAL A C 1
ATOM 1374 O O . VAL A 1 167 ? -21.669 -19.414 4.520 1.00 94.94 167 VAL A O 1
ATOM 1377 N N . GLU A 1 168 ? -21.678 -18.478 6.566 1.00 94.06 168 GLU A N 1
ATOM 1378 C CA . GLU A 1 168 ? -20.539 -17.585 6.331 1.00 94.06 168 GLU A CA 1
ATOM 1379 C C . GLU A 1 168 ? -19.285 -18.358 5.900 1.00 94.06 168 GLU A C 1
ATOM 1381 O O . GLU A 1 168 ? -18.657 -18.030 4.890 1.00 94.06 168 GLU A O 1
ATOM 1386 N N . GLU A 1 169 ? -18.938 -19.438 6.605 1.00 95.00 169 GLU A N 1
ATOM 1387 C CA . GLU A 1 169 ? -17.808 -20.296 6.242 1.00 95.00 169 GLU A CA 1
ATOM 1388 C C . GLU A 1 169 ? -17.973 -20.925 4.853 1.00 95.00 169 GLU A C 1
ATOM 1390 O O . GLU A 1 169 ? -17.006 -21.017 4.088 1.00 95.00 169 GLU A O 1
ATOM 1395 N N . ASN A 1 170 ? -19.184 -21.365 4.504 1.00 95.50 170 ASN A N 1
ATOM 1396 C CA . ASN A 1 170 ? -19.466 -21.920 3.182 1.00 95.50 170 ASN A CA 1
ATOM 1397 C C . ASN A 1 170 ? -19.356 -20.865 2.083 1.00 95.50 170 ASN A C 1
ATOM 1399 O O . ASN A 1 170 ? -18.776 -21.131 1.029 1.00 95.50 170 ASN A O 1
ATOM 1403 N N . GLU A 1 171 ? -19.857 -19.657 2.322 1.00 91.50 171 GLU A N 1
ATOM 1404 C CA . GLU A 1 171 ? -19.715 -18.550 1.384 1.00 91.50 171 GLU A CA 1
ATOM 1405 C C . GLU A 1 171 ? -18.252 -18.161 1.184 1.00 91.50 171 GLU A C 1
ATOM 1407 O O . GLU A 1 171 ? -17.836 -17.907 0.052 1.00 91.50 171 GLU A O 1
ATOM 1412 N N . VAL A 1 172 ? -17.443 -18.169 2.246 1.00 94.94 172 VAL A N 1
ATOM 1413 C CA . VAL A 1 172 ? -15.996 -17.945 2.152 1.00 94.94 172 VAL A CA 1
ATOM 1414 C C . VAL A 1 172 ? -15.328 -19.053 1.336 1.00 94.94 172 VAL A C 1
ATOM 1416 O O . VAL A 1 172 ? -14.521 -18.752 0.454 1.00 94.94 172 VAL A O 1
ATOM 1419 N N . LYS A 1 173 ? -15.679 -20.328 1.555 1.00 93.75 173 LYS A N 1
ATOM 1420 C CA . LYS A 1 173 ? -15.172 -21.456 0.749 1.00 93.75 173 LYS A CA 1
ATOM 1421 C C . LYS A 1 173 ? -15.554 -21.309 -0.723 1.00 93.75 173 LYS A C 1
ATOM 1423 O O . LYS A 1 173 ? -14.695 -21.468 -1.590 1.00 93.75 173 LYS A O 1
ATOM 1428 N N . ARG A 1 174 ? -16.801 -20.925 -1.013 1.00 93.81 174 ARG A N 1
ATOM 1429 C CA . ARG A 1 174 ? -17.287 -20.668 -2.375 1.00 93.81 174 ARG A CA 1
ATOM 1430 C C . ARG A 1 174 ? -16.536 -19.512 -3.036 1.00 93.81 174 ARG A C 1
ATOM 1432 O O . ARG A 1 174 ? -16.085 -19.660 -4.168 1.00 93.81 174 ARG A O 1
ATOM 1439 N N . ARG A 1 175 ? -16.352 -18.390 -2.332 1.00 91.62 175 ARG A N 1
ATOM 1440 C CA . ARG A 1 175 ? -15.586 -17.230 -2.823 1.00 91.62 175 ARG A CA 1
ATOM 1441 C C . ARG A 1 175 ? -14.131 -17.593 -3.119 1.00 91.62 175 ARG A C 1
ATOM 1443 O O . ARG A 1 175 ? -13.622 -17.228 -4.174 1.00 91.62 175 ARG A O 1
ATOM 1450 N N . ARG A 1 176 ? -13.479 -18.365 -2.243 1.00 91.19 176 ARG A N 1
ATOM 1451 C CA . ARG A 1 176 ? -12.106 -18.858 -2.464 1.00 91.19 176 ARG A CA 1
ATOM 1452 C C . ARG A 1 176 ? -12.013 -19.774 -3.683 1.00 91.19 176 ARG A C 1
ATOM 1454 O O . ARG A 1 176 ? -11.117 -19.591 -4.500 1.00 91.19 176 ARG A O 1
ATOM 1461 N N . ALA A 1 177 ? -12.943 -20.719 -3.829 1.00 93.81 177 ALA A N 1
ATOM 1462 C CA . ALA A 1 177 ? -12.983 -21.619 -4.980 1.00 93.81 177 ALA A CA 1
ATOM 1463 C C . ALA A 1 177 ? -13.191 -20.857 -6.299 1.00 93.81 177 ALA A C 1
ATOM 1465 O O . ALA A 1 177 ? -12.487 -21.115 -7.270 1.00 93.81 177 ALA A O 1
ATOM 1466 N N . LEU A 1 178 ? -14.096 -19.872 -6.313 1.00 94.00 178 LEU A N 1
ATOM 1467 C CA . LEU A 1 178 ? -14.331 -19.014 -7.478 1.00 94.00 178 LEU A CA 1
ATOM 1468 C C . LEU A 1 178 ? -13.101 -18.178 -7.836 1.00 94.00 178 LEU A C 1
ATOM 1470 O O . LEU A 1 178 ? -12.729 -18.138 -9.004 1.00 94.00 178 LEU A O 1
ATOM 1474 N N . LYS A 1 179 ? -12.440 -17.563 -6.848 1.00 94.25 179 LYS A N 1
ATOM 1475 C CA . LYS A 1 179 ? -11.214 -16.788 -7.086 1.00 94.25 179 LYS A CA 1
ATOM 1476 C C . LYS A 1 179 ? -10.103 -17.672 -7.659 1.00 94.25 179 LYS A C 1
ATOM 1478 O O . LYS A 1 179 ? -9.452 -17.272 -8.616 1.00 94.25 179 LYS A O 1
ATOM 1483 N N . LYS A 1 180 ? -9.929 -18.890 -7.128 1.00 94.62 180 LYS A N 1
ATOM 1484 C CA . LYS A 1 180 ? -8.956 -19.859 -7.653 1.00 94.62 180 LYS A CA 1
ATOM 1485 C C . LYS A 1 180 ? -9.262 -20.238 -9.104 1.00 94.62 180 LYS A C 1
ATOM 1487 O O . LYS A 1 180 ? -8.371 -20.171 -9.937 1.00 94.62 180 LYS A O 1
ATOM 1492 N N . TYR A 1 181 ? -10.519 -20.563 -9.405 1.00 93.88 181 TYR A N 1
ATOM 1493 C CA . TYR A 1 181 ? -10.950 -20.883 -10.767 1.00 93.88 181 TYR A CA 1
ATOM 1494 C C . TYR A 1 181 ? -10.728 -19.715 -11.740 1.00 93.88 181 TYR A C 1
ATOM 1496 O O . TYR A 1 181 ? -10.258 -19.926 -12.850 1.00 93.88 181 TYR A O 1
ATOM 1504 N N . GLN A 1 182 ? -11.033 -18.480 -11.332 1.00 93.06 182 GLN A N 1
ATOM 1505 C CA . GLN A 1 182 ? -10.822 -17.296 -12.169 1.00 93.06 182 GLN A CA 1
ATOM 1506 C C . GLN A 1 182 ? -9.341 -17.049 -12.471 1.00 93.06 182 GLN A C 1
ATOM 1508 O O . GLN A 1 182 ? -9.011 -16.713 -13.604 1.00 93.06 182 GLN A O 1
ATOM 1513 N N . LEU A 1 183 ? -8.463 -17.225 -11.480 1.00 91.88 183 LEU A N 1
ATOM 1514 C CA . LEU A 1 183 ? -7.017 -17.097 -11.670 1.00 91.88 183 LEU A CA 1
ATOM 1515 C C . LEU A 1 183 ? -6.484 -18.175 -12.620 1.00 91.88 183 LEU A C 1
ATOM 1517 O O . LEU A 1 183 ? -5.822 -17.841 -13.593 1.00 91.88 183 LEU A O 1
ATOM 1521 N N . GLU A 1 184 ? -6.843 -19.439 -12.390 1.00 93.81 184 GLU A N 1
ATOM 1522 C CA . GLU A 1 184 ? -6.438 -20.563 -13.246 1.00 93.81 184 GLU A CA 1
ATOM 1523 C C . GLU A 1 184 ? -6.960 -20.404 -14.682 1.00 93.81 184 GLU A C 1
ATOM 1525 O O . GLU A 1 184 ? -6.262 -20.713 -15.643 1.00 93.81 184 GLU A O 1
ATOM 1530 N N . LYS A 1 185 ? -8.170 -19.853 -14.848 1.00 95.88 185 LYS A N 1
ATOM 1531 C CA . LYS A 1 185 ? -8.725 -19.538 -16.166 1.00 95.88 185 LYS A CA 1
ATOM 1532 C C . LYS A 1 185 ? -7.894 -18.480 -16.896 1.00 95.88 185 LYS A C 1
ATOM 1534 O O . LYS A 1 185 ? -7.527 -18.718 -18.040 1.00 95.88 185 LYS A O 1
ATOM 1539 N N . LYS A 1 186 ? -7.584 -17.353 -16.244 1.00 92.88 186 LYS A N 1
ATOM 1540 C CA . LYS A 1 186 ? -6.747 -16.293 -16.834 1.00 92.88 186 LYS A CA 1
ATOM 1541 C C . LYS A 1 186 ? -5.356 -16.813 -17.200 1.00 92.88 186 LYS A C 1
ATOM 1543 O O . LYS A 1 186 ? -4.844 -16.516 -18.269 1.00 92.88 186 LYS A O 1
ATOM 1548 N N . GLU A 1 187 ? -4.759 -17.614 -16.324 1.00 93.06 187 GLU A N 1
ATOM 1549 C CA . GLU A 1 187 ? -3.436 -18.195 -16.551 1.00 93.06 187 GLU A CA 1
ATOM 1550 C C . GLU A 1 187 ? -3.437 -19.171 -17.739 1.00 93.06 187 GLU A C 1
ATOM 1552 O O . GLU A 1 187 ? -2.502 -19.191 -18.535 1.00 93.06 187 GLU A O 1
ATOM 1557 N N . ASN A 1 188 ? -4.505 -19.956 -17.904 1.00 93.19 188 ASN A N 1
ATOM 1558 C CA . ASN A 1 188 ? -4.663 -20.821 -19.071 1.00 93.19 188 ASN A CA 1
ATOM 1559 C C . ASN A 1 188 ? -4.895 -20.026 -20.362 1.00 93.19 188 ASN A C 1
ATOM 1561 O O . ASN A 1 188 ? -4.334 -20.404 -21.385 1.00 93.19 188 ASN A O 1
ATOM 1565 N N . GLU A 1 189 ? -5.665 -18.934 -20.317 1.00 95.75 189 GLU A N 1
ATOM 1566 C CA . GLU A 1 189 ? -5.854 -18.030 -21.463 1.00 95.75 189 GLU A CA 1
ATOM 1567 C C . GLU A 1 189 ? -4.499 -17.448 -21.924 1.00 95.75 189 GLU A C 1
ATOM 1569 O O . GLU A 1 189 ? -4.159 -17.556 -23.101 1.00 95.75 189 GLU A O 1
ATOM 1574 N N . LEU A 1 190 ? -3.661 -16.967 -20.996 1.00 92.75 190 LEU A N 1
ATOM 1575 C CA . LEU A 1 190 ? -2.307 -16.479 -21.308 1.00 92.75 190 LEU A CA 1
ATOM 1576 C C . LEU A 1 190 ? -1.408 -17.570 -21.911 1.00 92.75 190 LEU A C 1
ATOM 1578 O O . LEU A 1 190 ? -0.745 -17.345 -22.923 1.00 92.75 190 LEU A O 1
ATOM 1582 N N . ARG A 1 191 ? -1.415 -18.781 -21.338 1.00 94.88 191 ARG A N 1
ATOM 1583 C CA . ARG A 1 191 ? -0.641 -19.915 -21.876 1.00 94.88 191 ARG A CA 1
ATOM 1584 C C . ARG A 1 191 ? -1.095 -20.325 -23.274 1.00 94.88 191 ARG A C 1
ATOM 1586 O O . ARG A 1 191 ? -0.273 -20.778 -24.069 1.00 94.88 191 ARG A O 1
ATOM 1593 N N . GLU A 1 192 ? -2.386 -20.219 -23.582 1.00 95.81 192 GLU A N 1
ATOM 1594 C CA . GLU A 1 192 ? -2.896 -20.491 -24.928 1.00 95.81 192 GLU A CA 1
ATOM 1595 C C . GLU A 1 192 ? -2.413 -19.445 -25.940 1.00 95.81 192 GLU A C 1
ATOM 1597 O O . GLU A 1 192 ? -2.017 -19.826 -27.044 1.00 95.81 192 GLU A O 1
ATOM 1602 N N . GLU A 1 193 ? -2.353 -18.168 -25.555 1.00 96.25 193 GLU A N 1
ATOM 1603 C CA . GLU A 1 193 ? -1.794 -17.094 -26.387 1.00 96.25 193 GLU A CA 1
ATOM 1604 C C . GLU A 1 193 ? -0.281 -17.245 -26.612 1.00 96.25 193 GLU A C 1
ATOM 1606 O O . GLU A 1 193 ? 0.216 -17.077 -27.729 1.00 96.25 193 GLU A O 1
ATOM 1611 N N . GLU A 1 194 ? 0.480 -17.589 -25.571 1.00 95.38 194 GLU A N 1
ATOM 1612 C CA . GLU A 1 194 ? 1.912 -17.893 -25.693 1.00 95.38 194 GLU A CA 1
ATOM 1613 C C . GLU A 1 194 ? 2.139 -19.088 -26.615 1.00 95.38 194 GLU A C 1
ATOM 1615 O O . GLU A 1 194 ? 2.965 -19.038 -27.529 1.00 95.38 194 GLU A O 1
ATOM 1620 N N . LYS A 1 195 ? 1.348 -20.149 -26.430 1.00 95.12 195 LYS A N 1
ATOM 1621 C CA . LYS A 1 195 ? 1.376 -21.325 -27.294 1.00 95.12 195 LYS A CA 1
ATOM 1622 C C . LYS A 1 195 ? 1.103 -20.933 -28.745 1.00 95.12 195 LYS A C 1
ATOM 1624 O O . LYS A 1 195 ? 1.847 -21.381 -29.614 1.00 95.12 195 LYS A O 1
ATOM 1629 N N . SER A 1 196 ? 0.092 -20.108 -29.032 1.00 96.38 196 SER A N 1
ATOM 1630 C CA . SER A 1 196 ? -0.192 -19.685 -30.410 1.00 96.38 196 SER A CA 1
ATOM 1631 C C . SER A 1 196 ? 0.949 -18.870 -31.018 1.00 96.38 196 SER A C 1
ATOM 1633 O O . SER A 1 196 ? 1.347 -19.157 -32.145 1.00 96.38 196 SER A O 1
ATOM 1635 N N . LYS A 1 197 ? 1.544 -17.936 -30.262 1.00 95.88 197 LYS A N 1
ATOM 1636 C CA . LYS A 1 197 ? 2.710 -17.153 -30.714 1.00 95.88 197 LYS A CA 1
ATOM 1637 C C . LYS A 1 197 ? 3.895 -18.060 -31.061 1.00 95.88 197 LYS A C 1
ATOM 1639 O O . LYS A 1 197 ? 4.486 -17.919 -32.129 1.00 95.88 197 LYS A O 1
ATOM 1644 N N . LEU A 1 198 ? 4.187 -19.044 -30.208 1.00 95.38 198 LEU A N 1
ATOM 1645 C CA . LEU A 1 198 ? 5.255 -20.016 -30.452 1.00 95.38 198 LEU A CA 1
ATOM 1646 C C . LEU A 1 198 ? 4.985 -20.890 -31.685 1.00 95.38 198 LEU A C 1
ATOM 1648 O O . LEU A 1 198 ? 5.917 -21.192 -32.429 1.00 95.38 198 LEU A O 1
ATOM 1652 N N . TYR A 1 199 ? 3.732 -21.280 -31.942 1.00 97.25 199 TYR A N 1
ATOM 1653 C CA . TYR A 1 199 ? 3.383 -22.006 -33.169 1.00 97.25 199 TYR A CA 1
ATOM 1654 C C . TYR A 1 199 ? 3.615 -21.160 -34.427 1.00 97.25 199 TYR A C 1
ATOM 1656 O O . TYR A 1 199 ? 4.161 -21.677 -35.401 1.00 97.25 199 TYR A O 1
ATOM 1664 N N . GLU A 1 200 ? 3.272 -19.870 -34.403 1.00 96.88 200 GLU A N 1
ATOM 1665 C CA . GLU A 1 200 ? 3.538 -18.962 -35.527 1.00 96.88 200 GLU A CA 1
ATOM 1666 C C . GLU A 1 200 ? 5.040 -18.764 -35.777 1.00 96.88 200 GLU A C 1
ATOM 1668 O O . GLU A 1 200 ? 5.492 -18.733 -36.924 1.00 96.88 200 GLU A O 1
ATOM 1673 N N . GLU A 1 201 ? 5.841 -18.624 -34.719 1.00 96.25 201 GLU A N 1
ATOM 1674 C CA . GLU A 1 201 ? 7.300 -18.527 -34.835 1.00 96.25 201 GLU A CA 1
ATOM 1675 C C . GLU A 1 201 ? 7.914 -19.808 -35.395 1.00 96.25 201 GLU A C 1
ATOM 1677 O O . GLU A 1 201 ? 8.771 -19.754 -36.283 1.00 96.25 201 GLU A O 1
ATOM 1682 N N . LEU A 1 202 ? 7.442 -20.963 -34.924 1.00 95.56 202 LEU A N 1
ATOM 1683 C CA . LEU A 1 202 ? 7.873 -22.264 -35.412 1.00 95.56 202 LEU A CA 1
ATOM 1684 C C . LEU A 1 202 ? 7.563 -22.424 -36.905 1.00 95.56 202 LEU A C 1
ATOM 1686 O O . LEU A 1 202 ? 8.431 -22.865 -37.658 1.00 95.56 202 LEU A O 1
ATOM 1690 N N . GLU A 1 203 ? 6.380 -22.008 -37.357 1.00 97.25 203 GLU A N 1
ATOM 1691 C CA . GLU A 1 203 ? 6.002 -22.042 -38.773 1.00 97.25 203 GLU A CA 1
ATOM 1692 C C . GLU A 1 203 ? 6.890 -21.118 -39.626 1.00 97.25 203 GLU A C 1
ATOM 1694 O O . GLU A 1 203 ? 7.423 -21.537 -40.659 1.00 97.25 203 GLU A O 1
ATOM 1699 N N . LYS A 1 204 ? 7.156 -19.885 -39.164 1.00 96.06 204 LYS A N 1
ATOM 1700 C CA . LYS A 1 204 ? 8.081 -18.947 -39.834 1.00 96.06 204 LYS A CA 1
ATOM 1701 C C . LYS A 1 204 ? 9.491 -19.527 -39.954 1.00 96.06 204 LYS A C 1
ATOM 1703 O O . LYS A 1 204 ? 10.126 -19.413 -41.008 1.00 96.06 204 LYS A O 1
ATOM 1708 N N . LEU A 1 205 ? 9.993 -20.150 -38.889 1.00 94.88 205 LEU A N 1
ATOM 1709 C CA . LEU A 1 205 ? 11.313 -20.779 -38.875 1.00 94.88 205 LEU A CA 1
ATOM 1710 C C . LEU A 1 205 ? 11.374 -22.004 -39.789 1.00 94.88 205 LEU A C 1
ATOM 1712 O O . LEU A 1 205 ? 12.366 -22.171 -40.499 1.00 94.88 205 LEU A O 1
ATOM 1716 N N . GLN A 1 206 ? 10.323 -22.823 -39.833 1.00 96.31 206 GLN A N 1
ATOM 1717 C CA . GLN A 1 206 ? 10.227 -23.957 -40.753 1.00 96.31 206 GLN A CA 1
ATOM 1718 C C . GLN A 1 206 ? 10.240 -23.501 -42.215 1.00 96.31 206 GLN A C 1
ATOM 1720 O O . GLN A 1 206 ? 11.008 -24.044 -43.013 1.00 96.31 206 GLN A O 1
ATOM 1725 N N . LEU A 1 207 ? 9.480 -22.455 -42.554 1.00 96.62 207 LEU A N 1
ATOM 1726 C CA . LEU A 1 207 ? 9.484 -21.877 -43.898 1.00 96.62 207 LEU A CA 1
ATOM 1727 C C . LEU A 1 207 ? 10.876 -21.352 -44.274 1.00 96.62 207 LEU A C 1
ATOM 1729 O O . LEU A 1 207 ? 11.387 -21.642 -45.357 1.00 96.62 207 LEU A O 1
ATOM 1733 N N . ARG A 1 208 ? 11.532 -20.622 -43.363 1.00 96.06 208 ARG A N 1
ATOM 1734 C CA . ARG A 1 208 ? 12.901 -20.129 -43.571 1.00 96.06 208 ARG A CA 1
ATOM 1735 C C . ARG A 1 208 ? 13.895 -21.275 -43.747 1.00 96.06 208 ARG A C 1
ATOM 1737 O O . ARG A 1 208 ? 14.769 -21.191 -44.609 1.00 96.06 208 ARG A O 1
ATOM 1744 N N . HIS A 1 209 ? 13.778 -22.333 -42.949 1.00 95.56 209 HIS A N 1
ATOM 1745 C CA . HIS A 1 209 ? 14.620 -23.517 -43.077 1.00 95.56 209 HIS A CA 1
ATOM 1746 C C . HIS A 1 209 ? 14.454 -24.165 -44.455 1.00 95.56 209 HIS A C 1
ATOM 1748 O O . HIS A 1 209 ? 15.451 -24.476 -45.103 1.00 95.56 209 HIS A O 1
ATOM 1754 N N . GLN A 1 210 ? 13.218 -24.294 -44.944 1.00 96.44 210 GLN A N 1
ATOM 1755 C CA . GLN A 1 210 ? 12.942 -24.834 -46.273 1.00 96.44 210 GLN A CA 1
ATOM 1756 C C . GLN A 1 210 ? 13.549 -23.965 -47.385 1.00 96.44 210 GLN A C 1
ATOM 1758 O O . GLN A 1 210 ? 14.248 -24.488 -48.249 1.00 96.44 210 GLN A O 1
ATOM 1763 N N . GLN A 1 211 ? 13.392 -22.639 -47.314 1.00 95.56 211 GLN A N 1
ATOM 1764 C CA . GLN A 1 211 ? 14.008 -21.708 -48.272 1.00 95.56 211 GLN A CA 1
ATOM 1765 C C . GLN A 1 211 ? 15.539 -21.791 -48.273 1.00 95.56 211 GLN A C 1
ATOM 1767 O O . GLN A 1 211 ? 16.178 -21.755 -49.324 1.00 95.56 211 GLN A O 1
ATOM 1772 N N . LEU A 1 212 ? 16.153 -21.879 -47.091 1.00 93.50 212 LEU A N 1
ATOM 1773 C CA . LEU A 1 212 ? 17.602 -22.026 -46.974 1.00 93.50 212 LEU A CA 1
ATOM 1774 C C . LEU A 1 212 ? 18.067 -23.362 -47.546 1.00 93.50 212 LEU A C 1
ATOM 1776 O O . LEU A 1 212 ? 19.068 -23.388 -48.256 1.00 93.50 212 LEU A O 1
ATOM 1780 N N . LYS A 1 213 ? 17.325 -24.444 -47.302 1.00 95.50 213 LYS A N 1
ATOM 1781 C CA . LYS A 1 213 ? 17.611 -25.764 -47.863 1.00 95.50 213 LYS A CA 1
ATOM 1782 C C . LYS A 1 213 ? 17.572 -25.750 -49.391 1.00 95.50 213 LYS A C 1
ATOM 1784 O O . LYS A 1 213 ? 18.526 -26.195 -50.016 1.00 95.50 213 LYS A O 1
ATOM 1789 N N . GLU A 1 214 ? 16.552 -25.139 -49.990 1.00 95.56 214 GLU A N 1
ATOM 1790 C CA . GLU A 1 214 ? 16.471 -24.968 -51.448 1.00 95.56 214 GLU A CA 1
ATOM 1791 C C . GLU A 1 214 ? 17.645 -24.153 -52.006 1.00 95.56 214 GLU A C 1
ATOM 1793 O O . GLU A 1 214 ? 18.179 -24.464 -53.072 1.00 95.56 214 GLU A O 1
ATOM 1798 N N . ARG A 1 215 ? 18.091 -23.115 -51.284 1.00 94.19 215 ARG A N 1
ATOM 1799 C CA . ARG A 1 215 ? 19.287 -22.352 -51.668 1.00 94.19 215 ARG A CA 1
ATOM 1800 C C . ARG A 1 215 ? 20.544 -23.209 -51.585 1.00 94.19 215 ARG A C 1
ATOM 1802 O O . ARG A 1 215 ? 21.341 -23.160 -52.515 1.00 94.19 215 ARG A O 1
ATOM 1809 N N . VAL A 1 216 ? 20.716 -23.983 -50.515 1.00 93.38 216 VAL A N 1
ATOM 1810 C CA . VAL A 1 216 ? 21.843 -24.916 -50.376 1.00 93.38 216 VAL A CA 1
ATOM 1811 C C . VAL A 1 216 ? 21.848 -25.901 -51.541 1.00 93.38 216 VAL A C 1
ATOM 1813 O O . VAL A 1 216 ? 22.856 -25.997 -52.231 1.00 93.38 216 VAL A O 1
ATOM 1816 N N . ASP A 1 217 ? 20.713 -26.529 -51.849 1.00 92.88 217 ASP A N 1
ATOM 1817 C CA . ASP A 1 217 ? 20.593 -27.472 -52.965 1.00 92.88 217 ASP A CA 1
ATOM 1818 C C . ASP A 1 217 ? 20.910 -26.809 -54.317 1.00 92.88 217 ASP A C 1
ATOM 1820 O O . ASP A 1 217 ? 21.613 -27.385 -55.148 1.00 92.88 217 ASP A O 1
ATOM 1824 N N . LYS A 1 218 ? 20.470 -25.560 -54.528 1.00 92.94 218 LYS A N 1
ATOM 1825 C CA . LYS A 1 218 ? 20.786 -24.784 -55.738 1.00 92.94 218 LYS A CA 1
ATOM 1826 C C . LYS A 1 218 ? 22.286 -24.528 -55.895 1.00 92.94 218 LYS A C 1
ATOM 1828 O O . LYS A 1 218 ? 22.796 -24.586 -57.013 1.00 92.94 218 LYS A O 1
ATOM 1833 N N . TYR A 1 219 ? 22.982 -24.203 -54.807 1.00 91.06 219 TYR A N 1
ATOM 1834 C CA . TYR A 1 219 ? 24.411 -23.879 -54.851 1.00 91.06 219 TYR A CA 1
ATOM 1835 C C . TYR A 1 219 ? 25.326 -25.102 -54.724 1.00 91.06 219 TYR A C 1
ATOM 1837 O O . TYR A 1 219 ? 26.498 -25.011 -55.089 1.00 91.06 219 TYR A O 1
ATOM 1845 N N . LYS A 1 220 ? 24.792 -26.254 -54.312 1.00 92.69 220 LYS A N 1
ATOM 1846 C CA . LYS A 1 220 ? 25.510 -27.530 -54.215 1.00 92.69 220 LYS A CA 1
ATOM 1847 C C . LYS A 1 220 ? 26.177 -27.948 -55.526 1.00 92.69 220 LYS A C 1
ATOM 1849 O O . LYS A 1 220 ? 27.253 -28.529 -55.518 1.00 92.69 220 LYS A O 1
ATOM 1854 N N . ILE A 1 221 ? 25.594 -27.570 -56.666 1.00 89.62 221 ILE A N 1
ATOM 1855 C CA . ILE A 1 221 ? 26.179 -27.811 -57.994 1.00 89.62 221 ILE A CA 1
ATOM 1856 C C . ILE A 1 221 ? 27.567 -27.162 -58.117 1.00 89.62 221 ILE A C 1
ATOM 1858 O O . ILE A 1 221 ? 28.475 -27.753 -58.698 1.00 89.62 221 ILE A O 1
ATOM 1862 N N . TYR A 1 222 ? 27.750 -25.956 -57.571 1.00 88.38 222 TYR A N 1
ATOM 1863 C CA . TYR A 1 222 ? 29.038 -25.260 -57.616 1.00 88.38 222 TYR A CA 1
ATOM 1864 C C . TYR A 1 222 ? 30.049 -25.871 -56.653 1.00 88.38 222 TYR A C 1
ATOM 1866 O O . TYR A 1 222 ? 31.222 -25.960 -56.999 1.00 88.38 222 TYR A O 1
ATOM 1874 N N . GLU A 1 223 ? 29.597 -26.310 -55.478 1.00 84.88 223 GLU A N 1
ATOM 1875 C CA . GLU A 1 223 ? 30.421 -27.063 -54.530 1.00 84.88 223 GLU A CA 1
ATOM 1876 C C . GLU A 1 223 ? 30.933 -28.354 -55.179 1.00 84.88 223 GLU A C 1
ATOM 1878 O O . GLU A 1 223 ? 32.138 -28.562 -55.267 1.00 84.88 223 GLU A O 1
ATOM 1883 N N . GLU A 1 224 ? 30.040 -29.172 -55.738 1.00 88.12 224 GLU A N 1
ATOM 1884 C CA . GLU A 1 224 ? 30.402 -30.416 -56.425 1.00 88.12 224 GLU A CA 1
ATOM 1885 C C . GLU A 1 224 ? 31.313 -30.172 -57.636 1.00 88.12 224 GLU A C 1
ATOM 1887 O O . GLU A 1 224 ? 32.213 -30.967 -57.906 1.00 88.12 224 GLU A O 1
ATOM 1892 N N . TYR A 1 225 ? 31.099 -29.081 -58.374 1.00 84.50 225 TYR A N 1
ATOM 1893 C CA . TYR A 1 225 ? 31.967 -28.682 -59.481 1.00 84.50 225 TYR A CA 1
ATOM 1894 C C . TYR A 1 225 ? 33.366 -28.275 -59.000 1.00 84.50 225 TYR A C 1
ATOM 1896 O O . TYR A 1 225 ? 34.354 -28.720 -59.581 1.00 84.50 225 TYR A O 1
ATOM 1904 N N . MET A 1 226 ? 33.469 -27.482 -57.930 1.00 81.12 226 MET A N 1
ATOM 1905 C CA . MET A 1 226 ? 34.762 -27.082 -57.369 1.00 81.12 226 MET A CA 1
ATOM 1906 C C . MET A 1 226 ? 35.509 -28.254 -56.741 1.00 81.12 226 MET A C 1
ATOM 1908 O O . MET A 1 226 ? 36.714 -28.362 -56.945 1.00 81.12 226 MET A O 1
ATOM 1912 N N . MET A 1 227 ? 34.810 -29.174 -56.075 1.00 81.50 227 MET A N 1
ATOM 1913 C CA . MET A 1 227 ? 35.406 -30.417 -55.576 1.00 81.50 227 MET A CA 1
ATOM 1914 C C . MET A 1 227 ? 35.976 -31.263 -56.722 1.00 81.50 227 MET A C 1
ATOM 1916 O O . MET A 1 227 ? 37.125 -31.683 -56.658 1.00 81.50 227 MET A O 1
ATOM 1920 N N . LYS A 1 228 ? 35.238 -31.413 -57.832 1.00 83.31 228 LYS A N 1
ATOM 1921 C CA . LYS A 1 228 ? 35.737 -32.115 -59.031 1.00 83.31 228 LYS A CA 1
ATOM 1922 C C . LYS A 1 228 ? 36.933 -31.421 -59.689 1.00 83.31 228 LYS A C 1
ATOM 1924 O O . LYS A 1 228 ? 37.758 -32.097 -60.290 1.00 83.31 228 LYS A O 1
ATOM 1929 N N . ILE A 1 229 ? 37.023 -30.090 -59.628 1.00 76.19 229 ILE A N 1
ATOM 1930 C CA . ILE A 1 229 ? 38.192 -29.349 -60.130 1.00 76.19 229 ILE A CA 1
ATOM 1931 C C . ILE A 1 229 ? 39.405 -29.561 -59.225 1.00 76.19 229 ILE A C 1
ATOM 1933 O O . ILE A 1 229 ? 40.506 -29.736 -59.740 1.00 76.19 229 ILE A O 1
ATOM 1937 N N . LEU A 1 230 ? 39.211 -29.561 -57.905 1.00 69.75 230 LEU A N 1
ATOM 1938 C CA . LEU A 1 230 ? 40.275 -29.843 -56.941 1.00 69.75 230 LEU A CA 1
ATOM 1939 C C . LEU A 1 230 ? 40.871 -31.242 -57.155 1.00 69.75 230 LEU A C 1
ATOM 1941 O O . LEU A 1 230 ? 42.088 -31.373 -57.122 1.00 69.75 230 LEU A O 1
ATOM 1945 N N . ASP A 1 231 ? 40.047 -32.240 -57.490 1.00 74.38 231 ASP A N 1
ATOM 1946 C CA . ASP A 1 231 ? 40.504 -33.600 -57.822 1.00 74.38 231 ASP A CA 1
ATOM 1947 C C . ASP A 1 231 ? 41.331 -33.681 -59.128 1.00 74.38 231 ASP A C 1
ATOM 1949 O O . ASP A 1 231 ? 42.064 -34.645 -59.346 1.00 74.38 231 ASP A O 1
ATOM 1953 N N . LEU A 1 232 ? 41.201 -32.694 -60.026 1.00 72.88 232 LEU A N 1
ATOM 1954 C CA . LEU A 1 232 ? 41.880 -32.640 -61.331 1.00 72.88 232 LEU A CA 1
ATOM 1955 C C . LEU A 1 232 ? 43.129 -31.740 -61.334 1.00 72.88 232 LEU A C 1
ATOM 1957 O O . LEU A 1 232 ? 43.876 -31.733 -62.317 1.00 72.88 232 LEU A O 1
ATOM 1961 N N . LEU A 1 233 ? 43.347 -30.958 -60.275 1.00 65.56 233 LEU A N 1
ATOM 1962 C CA . LEU A 1 233 ? 44.483 -30.048 -60.147 1.00 65.56 233 LEU A CA 1
ATOM 1963 C C . LEU A 1 233 ? 45.741 -30.818 -59.698 1.00 65.56 233 LEU A C 1
ATOM 1965 O O . LEU A 1 233 ? 45.683 -31.557 -58.718 1.00 65.56 233 LEU A O 1
ATOM 1969 N N . PRO A 1 234 ? 46.898 -30.646 -60.369 1.00 67.25 234 PRO A N 1
ATOM 1970 C CA . PRO A 1 234 ? 48.162 -31.215 -59.908 1.00 67.25 234 PRO A CA 1
ATOM 1971 C C . PRO A 1 234 ? 48.520 -30.721 -58.498 1.00 67.25 234 PRO A C 1
ATOM 1973 O O . PRO A 1 234 ? 48.349 -29.538 -58.203 1.00 67.25 234 PRO A O 1
ATOM 1976 N N . GLU A 1 235 ? 49.098 -31.593 -57.665 1.00 56.88 235 GLU A N 1
ATOM 1977 C CA . GLU A 1 235 ? 49.479 -31.315 -56.263 1.00 56.88 235 GLU A CA 1
ATOM 1978 C C . GLU A 1 235 ? 50.371 -30.068 -56.085 1.00 56.88 235 GLU A C 1
ATOM 1980 O O . GLU A 1 235 ? 50.372 -29.458 -55.023 1.00 56.88 235 GLU A O 1
ATOM 1985 N N . ALA A 1 236 ? 51.043 -29.609 -57.145 1.00 50.62 236 ALA A N 1
ATOM 1986 C CA . ALA A 1 236 ? 51.829 -28.372 -57.161 1.00 50.62 236 ALA A CA 1
ATOM 1987 C C . ALA A 1 236 ? 50.999 -27.067 -57.074 1.00 50.62 236 ALA A C 1
ATOM 1989 O O . ALA A 1 236 ? 51.559 -26.013 -56.804 1.00 50.62 236 ALA A O 1
ATOM 1990 N N . TYR A 1 237 ? 49.678 -27.099 -57.298 1.00 53.81 237 TYR A N 1
ATOM 1991 C CA . TYR A 1 237 ? 48.775 -25.953 -57.063 1.00 53.81 237 TYR A CA 1
ATOM 1992 C C . TYR A 1 237 ? 48.153 -25.956 -55.654 1.00 53.81 237 TYR A C 1
ATOM 1994 O O . TYR A 1 237 ? 47.521 -24.975 -55.261 1.00 53.81 237 TYR A O 1
ATOM 2002 N N . LEU A 1 238 ? 48.312 -27.056 -54.906 1.00 54.22 238 LEU A N 1
ATOM 2003 C CA . LEU A 1 238 ? 47.877 -27.202 -53.511 1.00 54.22 238 LEU A CA 1
ATOM 2004 C C . LEU A 1 238 ? 48.920 -26.690 -52.513 1.00 54.22 238 LEU A C 1
ATOM 2006 O O . LEU A 1 238 ? 48.625 -26.627 -51.317 1.00 54.22 238 LEU A O 1
ATOM 2010 N N . GLU A 1 239 ? 50.103 -26.286 -52.986 1.00 52.91 239 GLU A N 1
ATOM 2011 C CA . GLU A 1 239 ? 51.031 -25.462 -52.218 1.00 52.91 239 GLU A CA 1
ATOM 2012 C C . GLU A 1 239 ? 50.369 -24.096 -52.004 1.00 52.91 239 GLU A C 1
ATOM 2014 O O . GLU A 1 239 ? 50.584 -23.110 -52.705 1.00 52.91 239 GLU A O 1
ATOM 2019 N N . CYS A 1 240 ? 49.489 -24.056 -51.004 1.00 52.97 240 CYS A N 1
ATOM 2020 C CA . CYS A 1 240 ? 49.132 -22.860 -50.270 1.00 52.97 240 CYS A CA 1
ATOM 2021 C C . CYS A 1 240 ? 50.416 -22.409 -49.566 1.00 52.97 240 CYS A C 1
ATOM 2023 O O . CYS A 1 240 ? 50.572 -22.566 -48.353 1.00 52.97 240 CYS A O 1
ATOM 2025 N N . ASP A 1 241 ? 51.372 -21.923 -50.358 1.00 51.94 241 ASP A N 1
ATOM 2026 C CA . ASP A 1 241 ? 52.570 -21.281 -49.871 1.00 51.94 241 ASP A CA 1
ATOM 2027 C C . ASP A 1 241 ? 52.139 -20.221 -48.868 1.00 51.94 241 ASP A C 1
ATOM 2029 O O . ASP A 1 241 ? 51.077 -19.599 -48.986 1.00 51.94 241 ASP A O 1
ATOM 2033 N N . SER A 1 242 ? 52.978 -20.019 -47.861 1.00 53.34 242 SER A N 1
ATOM 2034 C CA . SER A 1 242 ? 52.792 -19.045 -46.782 1.00 53.34 242 SER A CA 1
ATOM 2035 C C . SER A 1 242 ? 52.405 -17.632 -47.268 1.00 53.34 242 SER A C 1
ATOM 2037 O O . SER A 1 242 ? 51.899 -16.842 -46.473 1.00 53.34 242 SER A O 1
ATOM 2039 N N . ASP A 1 243 ? 52.602 -17.349 -48.562 1.00 54.09 243 ASP A N 1
ATOM 2040 C CA . ASP A 1 243 ? 52.336 -16.091 -49.260 1.00 54.09 243 ASP A CA 1
ATOM 2041 C C . ASP A 1 243 ? 50.972 -16.031 -49.998 1.00 54.09 243 ASP A C 1
ATOM 2043 O O . ASP A 1 243 ? 50.626 -15.000 -50.581 1.00 54.09 243 ASP A O 1
ATOM 2047 N N . SER A 1 244 ? 50.146 -17.086 -49.961 1.00 64.88 244 SER A N 1
ATOM 2048 C CA . SER A 1 244 ? 48.772 -17.054 -50.488 1.00 64.88 244 SER A CA 1
ATOM 2049 C C . SER A 1 244 ? 47.879 -16.148 -49.635 1.00 64.88 244 SER A C 1
ATOM 2051 O O . SER A 1 244 ? 47.679 -16.392 -48.444 1.00 64.88 244 SER A O 1
ATOM 2053 N N . LEU A 1 245 ? 47.262 -15.133 -50.257 1.00 66.75 245 LEU A N 1
ATOM 2054 C CA . LEU A 1 245 ? 46.364 -14.152 -49.617 1.00 66.75 245 LEU A CA 1
ATOM 2055 C C . LEU A 1 245 ? 45.186 -14.780 -48.841 1.00 66.75 245 LEU A C 1
ATOM 2057 O O . LEU A 1 245 ? 44.561 -14.111 -48.018 1.00 66.75 245 LEU A O 1
ATOM 2061 N N . VAL A 1 246 ? 44.878 -16.055 -49.089 1.00 71.31 246 VAL A N 1
ATOM 2062 C CA . VAL A 1 246 ? 43.764 -16.787 -48.475 1.00 71.31 246 VAL A CA 1
ATOM 2063 C C . VAL A 1 246 ? 44.132 -17.353 -47.096 1.00 71.31 246 VAL A C 1
ATOM 2065 O O . VAL A 1 246 ? 43.296 -17.328 -46.191 1.00 71.31 246 VAL A O 1
ATOM 2068 N N . MET A 1 247 ? 45.376 -17.795 -46.874 1.00 74.75 247 MET A N 1
ATOM 2069 C CA . MET A 1 247 ? 45.765 -18.396 -45.588 1.00 74.75 247 MET A CA 1
ATOM 2070 C C . MET A 1 247 ? 45.731 -17.433 -44.394 1.00 74.75 247 MET A C 1
ATOM 2072 O O . MET A 1 247 ? 45.255 -17.835 -43.331 1.00 74.75 247 MET A O 1
ATOM 2076 N N . PRO A 1 248 ? 46.143 -16.158 -44.519 1.00 78.31 248 PRO A N 1
ATOM 2077 C CA . PRO A 1 248 ? 45.949 -15.173 -43.458 1.00 78.31 248 PRO A CA 1
ATOM 2078 C C . PRO A 1 248 ? 44.472 -14.962 -43.091 1.00 78.31 248 PRO A C 1
ATOM 2080 O O . PRO A 1 248 ? 44.155 -14.752 -41.920 1.00 78.31 248 PRO A O 1
ATOM 2083 N N . ILE A 1 249 ? 43.559 -15.045 -44.067 1.00 81.06 249 ILE A N 1
ATOM 2084 C CA . ILE A 1 249 ? 42.110 -14.910 -43.843 1.00 81.06 249 ILE A CA 1
ATOM 2085 C C . ILE A 1 249 ? 41.573 -16.128 -43.089 1.00 81.06 249 ILE A C 1
ATOM 2087 O O . ILE A 1 249 ? 40.833 -15.957 -42.121 1.00 81.06 249 ILE A O 1
ATOM 2091 N N . ILE A 1 250 ? 41.984 -17.338 -43.480 1.00 81.81 250 ILE A N 1
ATOM 2092 C CA . ILE A 1 250 ? 41.611 -18.582 -42.795 1.00 81.81 250 ILE A CA 1
ATOM 2093 C C . ILE A 1 250 ? 42.120 -18.565 -41.351 1.00 81.81 250 ILE A C 1
ATOM 2095 O O . ILE A 1 250 ? 41.316 -18.698 -40.434 1.00 81.81 250 ILE A O 1
ATOM 2099 N N . ARG A 1 251 ? 43.406 -18.265 -41.122 1.00 81.94 251 ARG A N 1
ATOM 2100 C CA . ARG A 1 251 ? 43.975 -18.172 -39.764 1.00 81.94 251 ARG A CA 1
ATOM 2101 C C . ARG A 1 251 ? 43.280 -17.116 -38.909 1.00 81.94 251 ARG A C 1
ATOM 2103 O O . ARG A 1 251 ? 43.064 -17.324 -37.715 1.00 81.94 251 ARG A O 1
ATOM 2110 N N . ARG A 1 252 ? 42.896 -15.978 -39.498 1.00 87.69 252 ARG A N 1
ATOM 2111 C CA . ARG A 1 252 ? 42.113 -14.953 -38.796 1.00 87.69 252 ARG A CA 1
ATOM 2112 C C . ARG A 1 252 ? 40.719 -15.461 -38.439 1.00 87.69 252 ARG A C 1
ATOM 2114 O O . ARG A 1 252 ? 40.277 -15.219 -37.321 1.00 87.69 252 ARG A O 1
ATOM 2121 N N . HIS A 1 253 ? 40.036 -16.141 -39.356 1.00 89.12 253 HIS A N 1
ATOM 2122 C CA . HIS A 1 253 ? 38.726 -16.732 -39.092 1.00 89.12 253 HIS A CA 1
ATOM 2123 C C . HIS A 1 253 ? 38.805 -17.820 -38.015 1.00 89.12 253 HIS A C 1
ATOM 2125 O O . HIS A 1 253 ? 37.990 -17.817 -37.103 1.00 89.12 253 HIS A O 1
ATOM 2131 N N . GLU A 1 254 ? 39.805 -18.697 -38.063 1.00 91.06 254 GLU A N 1
ATOM 2132 C CA . GLU A 1 254 ? 40.066 -19.707 -37.030 1.00 91.06 254 GLU A CA 1
ATOM 2133 C C . GLU A 1 254 ? 40.299 -19.056 -35.668 1.00 91.06 254 GLU A C 1
ATOM 2135 O O . GLU A 1 254 ? 39.672 -19.437 -34.684 1.00 91.06 254 GLU A O 1
ATOM 2140 N N . THR A 1 255 ? 41.127 -18.009 -35.620 1.00 93.19 255 THR A N 1
ATOM 2141 C CA . THR A 1 255 ? 41.373 -17.255 -34.383 1.00 93.19 255 THR A CA 1
ATOM 2142 C C . THR A 1 255 ? 40.078 -16.633 -33.858 1.00 93.19 255 THR A C 1
ATOM 2144 O O . THR A 1 255 ? 39.769 -16.764 -32.678 1.00 93.19 255 THR A O 1
ATOM 2147 N N . LEU A 1 256 ? 39.282 -16.003 -34.729 1.00 93.88 256 LEU A N 1
ATOM 2148 C CA . LEU A 1 256 ? 37.989 -15.429 -34.353 1.00 93.88 256 LEU A CA 1
ATOM 2149 C C . LEU A 1 256 ? 37.002 -16.499 -33.873 1.00 93.88 256 LEU A C 1
ATOM 2151 O O . LEU A 1 256 ? 36.349 -16.295 -32.855 1.00 93.88 256 LEU A O 1
ATOM 2155 N N . SER A 1 257 ? 36.934 -17.645 -34.546 1.00 94.00 257 SER A N 1
ATOM 2156 C CA . SER A 1 257 ? 36.081 -18.772 -34.167 1.00 94.00 257 SER A CA 1
ATOM 2157 C C . SER A 1 257 ? 36.450 -19.313 -32.788 1.00 94.00 257 SER A C 1
ATOM 2159 O O . SER A 1 257 ? 35.561 -19.537 -31.972 1.00 94.00 257 SER A O 1
ATOM 2161 N N . ILE A 1 258 ? 37.746 -19.467 -32.498 1.00 95.56 258 ILE A N 1
ATOM 2162 C CA . ILE A 1 258 ? 38.231 -19.887 -31.176 1.00 95.56 258 ILE A CA 1
ATOM 2163 C C . ILE A 1 258 ? 37.842 -18.845 -30.125 1.00 95.56 258 ILE A C 1
ATOM 2165 O O . ILE A 1 258 ? 37.230 -19.190 -29.119 1.00 95.56 258 ILE A O 1
ATOM 2169 N N . THR A 1 259 ? 38.094 -17.555 -30.383 1.00 94.00 259 THR A N 1
ATOM 2170 C CA . THR A 1 259 ? 37.716 -16.499 -29.428 1.00 94.00 259 THR A CA 1
ATOM 2171 C C . THR A 1 259 ? 36.208 -16.426 -29.201 1.00 94.00 259 THR A C 1
ATOM 2173 O O . THR A 1 259 ? 35.766 -16.191 -28.081 1.00 94.00 259 THR A O 1
ATOM 2176 N N . GLN A 1 260 ? 35.398 -16.656 -30.236 1.00 92.94 260 GLN A N 1
ATOM 2177 C CA . GLN A 1 260 ? 33.946 -16.702 -30.120 1.00 92.94 260 GLN A CA 1
ATOM 2178 C C . GLN A 1 260 ? 33.506 -17.889 -29.262 1.00 92.94 260 GLN A C 1
ATOM 2180 O O . GLN A 1 260 ? 32.613 -17.744 -28.430 1.00 92.94 260 GLN A O 1
ATOM 2185 N N . GLN A 1 261 ? 34.132 -19.049 -29.441 1.00 95.88 261 GLN A N 1
ATOM 2186 C CA . GLN A 1 261 ? 33.832 -20.246 -28.667 1.00 95.88 261 GLN A CA 1
ATOM 2187 C C . GLN A 1 261 ? 34.204 -20.065 -27.188 1.00 95.88 261 GLN A C 1
ATOM 2189 O O . GLN A 1 261 ? 33.392 -20.385 -26.320 1.00 95.88 261 GLN A O 1
ATOM 2194 N N . ASP A 1 262 ? 35.354 -19.452 -26.901 1.00 95.50 262 ASP A N 1
ATOM 2195 C CA . ASP A 1 262 ? 35.769 -19.085 -25.541 1.00 95.50 262 ASP A CA 1
ATOM 2196 C C . ASP A 1 262 ? 34.798 -18.084 -24.897 1.00 95.50 262 ASP A C 1
ATOM 2198 O O . ASP A 1 262 ? 34.437 -18.216 -23.726 1.00 95.50 262 ASP A O 1
ATOM 2202 N N . LEU A 1 263 ? 34.342 -17.079 -25.652 1.00 95.25 263 LEU A N 1
ATOM 2203 C CA . LEU A 1 263 ? 33.359 -16.107 -25.169 1.00 95.25 263 LEU A CA 1
ATOM 2204 C C . LEU A 1 263 ? 32.009 -16.762 -24.868 1.00 95.25 263 LEU A C 1
ATOM 2206 O O . LEU A 1 263 ? 31.397 -16.441 -23.852 1.00 95.25 263 LEU A O 1
ATOM 2210 N N . LEU A 1 264 ? 31.558 -17.693 -25.712 1.00 95.38 264 LEU A N 1
ATOM 2211 C CA . LEU A 1 264 ? 30.331 -18.451 -25.470 1.00 95.38 264 LEU A CA 1
ATOM 2212 C C . LEU A 1 264 ? 30.449 -19.321 -24.216 1.00 95.38 264 LEU A C 1
ATOM 2214 O O . LEU A 1 264 ? 29.526 -19.317 -23.409 1.00 95.38 264 LEU A O 1
ATOM 2218 N N . GLN A 1 265 ? 31.588 -19.990 -24.010 1.00 96.25 265 GLN A N 1
ATOM 2219 C CA . GLN A 1 265 ? 31.839 -20.769 -22.792 1.00 96.25 265 GLN A CA 1
ATOM 2220 C C . GLN A 1 265 ? 31.820 -19.895 -21.531 1.00 96.25 265 GLN A C 1
ATOM 2222 O O . GLN A 1 265 ? 31.215 -20.270 -20.526 1.00 96.25 265 GLN A O 1
ATOM 2227 N N . ARG A 1 266 ? 32.424 -18.700 -21.591 1.00 96.50 266 ARG A N 1
ATOM 2228 C CA . ARG A 1 266 ? 32.369 -17.723 -20.490 1.00 96.50 266 ARG A CA 1
ATOM 2229 C C . ARG A 1 266 ? 30.956 -17.205 -20.236 1.00 96.50 266 ARG A C 1
ATOM 2231 O O . ARG A 1 266 ? 30.580 -17.003 -19.088 1.00 96.50 266 ARG A O 1
ATOM 2238 N N . LEU A 1 267 ? 30.168 -16.982 -21.287 1.00 95.81 267 LEU A N 1
ATOM 2239 C CA . LEU A 1 267 ? 28.767 -16.588 -21.139 1.00 95.81 267 LEU A CA 1
ATOM 2240 C C . LEU A 1 267 ? 27.943 -17.691 -20.475 1.00 95.81 267 LEU A C 1
ATOM 2242 O O . LEU A 1 267 ? 27.155 -17.386 -19.586 1.00 95.81 267 LEU A O 1
ATOM 2246 N N . THR A 1 268 ? 28.143 -18.956 -20.852 1.00 95.50 268 THR A N 1
ATOM 2247 C CA . THR A 1 268 ? 27.458 -20.080 -20.198 1.00 95.50 268 THR A CA 1
ATOM 2248 C C . THR A 1 268 ? 27.856 -20.223 -18.734 1.00 95.50 268 THR A C 1
ATOM 2250 O O . THR A 1 268 ? 26.971 -20.372 -17.899 1.00 95.50 268 THR A O 1
ATOM 2253 N N . SER A 1 269 ? 29.143 -20.088 -18.389 1.00 96.75 269 SER A N 1
ATOM 2254 C CA . SER A 1 269 ? 29.567 -20.171 -16.985 1.00 96.75 269 SER A CA 1
ATOM 2255 C C . SER A 1 269 ? 28.992 -19.027 -16.144 1.00 96.75 269 SER A C 1
ATOM 2257 O O . SER A 1 269 ? 28.507 -19.256 -15.043 1.00 96.75 269 SER A O 1
ATOM 2259 N N . LEU A 1 270 ? 28.968 -17.801 -16.678 1.00 95.62 270 LEU A N 1
ATOM 2260 C CA . LEU A 1 270 ? 28.347 -16.656 -16.002 1.00 95.62 270 LEU A CA 1
ATOM 2261 C C . LEU A 1 270 ? 26.830 -16.833 -15.847 1.00 95.62 270 LEU A C 1
ATOM 2263 O O . LEU A 1 270 ? 26.268 -16.421 -14.835 1.00 95.62 270 LEU A O 1
ATOM 2267 N N . ALA A 1 271 ? 26.157 -17.435 -16.830 1.00 94.88 271 ALA A N 1
ATOM 2268 C CA . ALA A 1 271 ? 24.730 -17.733 -16.739 1.00 94.88 271 ALA A CA 1
ATOM 2269 C C . ALA A 1 271 ? 24.437 -18.762 -15.634 1.00 94.88 271 ALA A C 1
ATOM 2271 O O . ALA A 1 271 ? 23.520 -18.554 -14.843 1.00 94.88 271 ALA A O 1
ATOM 2272 N N . GLU A 1 272 ? 25.248 -19.818 -15.524 1.00 96.88 272 GLU A N 1
ATOM 2273 C CA . GLU A 1 272 ? 25.146 -20.808 -14.445 1.00 96.88 272 GLU A CA 1
ATOM 2274 C C . GLU A 1 272 ? 25.403 -20.184 -13.064 1.00 96.88 272 GLU A C 1
ATOM 2276 O O . GLU A 1 272 ? 24.660 -20.453 -12.120 1.00 96.88 272 GLU A O 1
ATOM 2281 N N . GLU A 1 273 ? 26.403 -19.305 -12.936 1.00 96.62 273 GLU A N 1
ATOM 2282 C CA . GLU A 1 273 ? 26.667 -18.559 -11.697 1.00 96.62 273 GLU A CA 1
ATOM 2283 C C . GLU A 1 273 ? 25.492 -17.646 -11.313 1.00 96.62 273 GLU A C 1
ATOM 2285 O O . GLU A 1 273 ? 25.110 -17.578 -10.141 1.00 96.62 273 GLU A O 1
ATOM 2290 N N . LEU A 1 274 ? 24.875 -16.974 -12.290 1.00 94.19 274 LEU A N 1
ATOM 2291 C CA . LEU A 1 274 ? 23.681 -16.156 -12.068 1.00 94.19 274 LEU A CA 1
ATOM 2292 C C . LEU A 1 274 ? 22.480 -17.000 -11.635 1.00 94.19 274 LEU A C 1
ATOM 2294 O O . LEU A 1 274 ? 21.768 -16.604 -10.711 1.00 94.19 274 LEU A O 1
ATOM 2298 N N . GLU A 1 275 ? 22.247 -18.152 -12.265 1.00 94.38 275 GLU A N 1
ATOM 2299 C CA . GLU A 1 275 ? 21.184 -19.075 -11.861 1.00 94.38 275 GLU A CA 1
ATOM 2300 C C . GLU A 1 275 ? 21.418 -19.611 -10.447 1.00 94.38 275 GLU A C 1
ATOM 2302 O O . GLU A 1 275 ? 20.509 -19.561 -9.620 1.00 94.38 275 GLU A O 1
ATOM 2307 N N . GLN A 1 276 ? 22.639 -20.039 -10.119 1.00 97.06 276 GLN A N 1
ATOM 2308 C CA . GLN A 1 276 ? 22.999 -20.463 -8.762 1.00 97.06 276 GLN A CA 1
ATOM 2309 C C . GLN A 1 276 ? 22.806 -19.333 -7.744 1.00 97.06 276 GLN A C 1
ATOM 2311 O O . GLN A 1 276 ? 22.261 -19.557 -6.662 1.00 97.06 276 GLN A O 1
ATOM 2316 N N . GLY A 1 277 ? 23.191 -18.103 -8.095 1.00 92.12 277 GLY A N 1
ATOM 2317 C CA . GLY A 1 277 ? 22.951 -16.914 -7.281 1.00 92.12 277 GLY A CA 1
ATOM 2318 C C . GLY A 1 277 ? 21.462 -16.667 -7.028 1.00 92.12 277 GLY A C 1
ATOM 2319 O O . GLY A 1 277 ? 21.076 -16.388 -5.891 1.00 92.12 277 GLY A O 1
ATOM 2320 N N . ARG A 1 278 ? 20.616 -16.835 -8.053 1.00 93.25 278 ARG A N 1
ATOM 2321 C CA . ARG A 1 278 ? 19.152 -16.746 -7.926 1.00 93.25 278 ARG A CA 1
ATOM 2322 C C . ARG A 1 278 ? 18.596 -17.831 -7.009 1.00 93.25 278 ARG A C 1
ATOM 2324 O O . ARG A 1 278 ? 17.876 -17.494 -6.077 1.00 93.25 278 ARG A O 1
ATOM 2331 N N . TYR A 1 279 ? 18.993 -19.092 -7.189 1.00 95.94 279 TYR A N 1
ATOM 2332 C CA . TYR A 1 279 ? 18.564 -20.187 -6.309 1.00 95.94 279 TYR A CA 1
ATOM 2333 C C . TYR A 1 279 ? 18.948 -19.946 -4.844 1.00 95.94 279 TYR A C 1
ATOM 2335 O O . TYR A 1 279 ? 18.129 -20.150 -3.947 1.00 95.94 279 TYR A O 1
ATOM 2343 N N . ASN A 1 280 ? 20.166 -19.466 -4.588 1.00 96.88 280 ASN A N 1
ATOM 2344 C CA . ASN A 1 280 ? 20.617 -19.142 -3.234 1.00 96.88 280 ASN A CA 1
ATOM 2345 C C . ASN A 1 280 ? 19.809 -17.990 -2.625 1.00 96.88 280 ASN A C 1
ATOM 2347 O O . ASN A 1 280 ? 19.433 -18.046 -1.454 1.00 96.88 280 ASN A O 1
ATOM 2351 N N . LEU A 1 281 ? 19.518 -16.956 -3.416 1.00 94.06 281 LEU A N 1
ATOM 2352 C CA . LEU A 1 281 ? 18.704 -15.822 -2.991 1.00 94.06 281 LEU A CA 1
ATOM 2353 C C . LEU A 1 281 ? 17.261 -16.241 -2.686 1.00 94.06 281 LEU A C 1
ATOM 2355 O O . LEU A 1 281 ? 16.719 -15.824 -1.664 1.00 94.06 281 LEU A O 1
ATOM 2359 N N . ASP A 1 282 ? 16.661 -17.100 -3.506 1.00 93.69 282 ASP A N 1
ATOM 2360 C CA . ASP A 1 282 ? 15.311 -17.620 -3.275 1.00 93.69 282 ASP A CA 1
ATOM 2361 C C . ASP A 1 282 ? 15.248 -18.536 -2.046 1.00 93.69 282 ASP A C 1
ATOM 2363 O O . ASP A 1 282 ? 14.318 -18.428 -1.242 1.00 93.69 282 ASP A O 1
ATOM 2367 N N . SER A 1 283 ? 16.272 -19.369 -1.831 1.00 96.25 283 SER A N 1
ATOM 2368 C CA . SER A 1 283 ? 16.410 -20.166 -0.606 1.00 96.25 283 SER A CA 1
ATOM 2369 C C . SER A 1 283 ? 16.498 -19.275 0.634 1.00 96.25 283 SER A C 1
ATOM 2371 O O . SER A 1 283 ? 15.759 -19.481 1.596 1.00 96.25 283 SER A O 1
ATOM 2373 N N . LEU A 1 284 ? 17.331 -18.231 0.597 1.00 95.69 284 LEU A N 1
ATOM 2374 C CA . LEU A 1 284 ? 17.461 -17.261 1.688 1.00 95.69 284 LEU A CA 1
ATOM 2375 C C . LEU A 1 284 ? 16.161 -16.487 1.935 1.00 95.69 284 LEU A C 1
ATOM 2377 O O . LEU A 1 284 ? 15.785 -16.264 3.087 1.00 95.69 284 LEU A O 1
ATOM 2381 N N . LYS A 1 285 ? 15.441 -16.095 0.877 1.00 92.94 285 LYS A N 1
ATOM 2382 C CA . LYS A 1 285 ? 14.118 -15.462 0.992 1.00 92.94 285 LYS A CA 1
ATOM 2383 C C . LYS A 1 285 ? 13.119 -16.397 1.669 1.00 92.94 285 LYS A C 1
ATOM 2385 O O . LYS A 1 285 ? 12.387 -15.960 2.560 1.00 92.94 285 LYS A O 1
ATOM 2390 N N . LEU A 1 286 ? 13.100 -17.675 1.284 1.00 95.25 286 LEU A N 1
ATOM 2391 C CA . LEU A 1 286 ? 12.228 -18.674 1.892 1.00 95.25 286 LEU A CA 1
ATOM 2392 C C . LEU A 1 286 ? 12.566 -18.854 3.376 1.00 95.25 286 LEU A C 1
ATOM 2394 O O . LEU A 1 286 ? 11.674 -18.731 4.215 1.00 95.25 286 LEU A O 1
ATOM 2398 N N . GLU A 1 287 ? 13.837 -19.045 3.720 1.00 94.88 287 GLU A N 1
ATOM 2399 C CA . GLU A 1 287 ? 14.295 -19.149 5.109 1.00 94.88 287 GLU A CA 1
ATOM 2400 C C . GLU A 1 287 ? 13.904 -17.915 5.927 1.00 94.88 287 GLU A C 1
ATOM 2402 O O . GLU A 1 287 ? 13.280 -18.045 6.982 1.00 94.88 287 GLU A O 1
ATOM 2407 N N . HIS A 1 288 ? 14.155 -16.710 5.413 1.00 94.44 288 HIS A N 1
ATOM 2408 C CA . HIS A 1 288 ? 13.767 -15.473 6.086 1.00 94.44 288 HIS A CA 1
ATOM 2409 C C . HIS A 1 288 ? 12.247 -15.378 6.285 1.00 94.44 288 HIS A C 1
ATOM 2411 O O . HIS A 1 288 ? 11.781 -15.024 7.371 1.00 94.44 288 HIS A O 1
ATOM 2417 N N . SER A 1 289 ? 11.455 -15.760 5.278 1.00 90.56 289 SER A N 1
ATOM 2418 C CA . SER A 1 289 ? 9.994 -15.787 5.384 1.00 90.56 289 SER A CA 1
ATOM 2419 C C . SER A 1 289 ? 9.517 -16.760 6.468 1.00 90.56 289 SER A C 1
ATOM 2421 O O . SER A 1 289 ? 8.637 -16.411 7.259 1.00 90.56 289 SER A O 1
ATOM 2423 N N . THR A 1 290 ? 10.141 -17.939 6.577 1.00 94.56 290 THR A N 1
ATOM 2424 C CA . THR A 1 290 ? 9.826 -18.924 7.619 1.00 94.56 290 THR A CA 1
ATOM 2425 C C . THR A 1 290 ? 10.243 -18.437 9.002 1.00 94.56 290 THR A C 1
ATOM 2427 O O . THR A 1 290 ? 9.446 -18.528 9.935 1.00 94.56 290 THR A O 1
ATOM 2430 N N . SER A 1 291 ? 11.424 -17.828 9.137 1.00 94.94 291 SER A N 1
ATOM 2431 C CA . SER A 1 291 ? 11.881 -17.229 10.393 1.00 94.94 291 SER A CA 1
ATOM 2432 C C . SER A 1 291 ? 10.938 -16.119 10.846 1.00 94.94 291 SER A C 1
ATOM 2434 O O . SER A 1 291 ? 10.559 -16.079 12.011 1.00 94.94 291 SER A O 1
ATOM 2436 N N . ARG A 1 292 ? 10.482 -15.261 9.925 1.00 94.25 292 ARG A N 1
ATOM 2437 C CA . ARG A 1 292 ? 9.507 -14.204 10.220 1.00 94.25 292 ARG A CA 1
ATOM 2438 C C . ARG A 1 292 ? 8.185 -14.780 10.728 1.00 94.25 292 ARG A C 1
ATOM 2440 O O . ARG A 1 292 ? 7.604 -14.242 11.666 1.00 94.25 292 ARG A O 1
ATOM 2447 N N . LEU A 1 293 ? 7.709 -15.882 10.143 1.00 92.19 293 LEU A N 1
ATOM 2448 C CA . LEU A 1 293 ? 6.509 -16.577 10.622 1.00 92.19 293 LEU A CA 1
ATOM 2449 C C . LEU A 1 293 ? 6.710 -17.171 12.022 1.00 92.19 293 LEU A C 1
ATOM 2451 O O . LEU A 1 293 ? 5.813 -17.053 12.856 1.00 92.19 293 LEU A O 1
ATOM 2455 N N . MET A 1 294 ? 7.873 -17.763 12.297 1.00 94.25 294 MET A N 1
ATOM 2456 C CA . MET A 1 294 ? 8.203 -18.314 13.614 1.00 94.25 294 MET A CA 1
ATOM 2457 C C . MET A 1 294 ? 8.303 -17.219 14.683 1.00 94.25 294 MET A C 1
ATOM 2459 O O . MET A 1 294 ? 7.647 -17.331 15.714 1.00 94.25 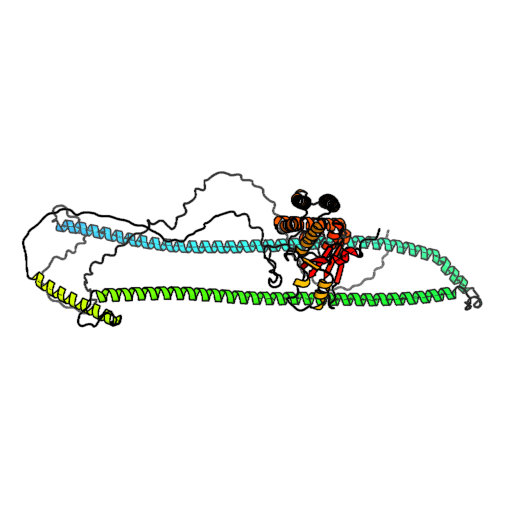294 MET A O 1
ATOM 2463 N N . SER A 1 295 ? 9.001 -16.113 14.411 1.00 92.88 295 SER A N 1
ATOM 2464 C CA . SER A 1 295 ? 9.069 -14.969 15.331 1.00 92.88 295 SER A CA 1
ATOM 2465 C C . SER A 1 295 ? 7.699 -14.321 15.553 1.00 92.88 295 SER A C 1
ATOM 2467 O O . SER A 1 295 ? 7.355 -13.976 16.678 1.00 92.88 295 SER A O 1
ATOM 2469 N N . ASN A 1 296 ? 6.861 -14.210 14.516 1.00 92.31 296 ASN A N 1
ATOM 2470 C CA . ASN A 1 296 ? 5.486 -13.722 14.675 1.00 92.31 296 ASN A CA 1
ATOM 2471 C C . ASN A 1 296 ? 4.629 -14.658 15.534 1.00 92.31 296 ASN A C 1
ATOM 2473 O O . ASN A 1 296 ? 3.801 -14.190 16.320 1.00 92.31 296 ASN A O 1
ATOM 2477 N N . LYS A 1 297 ? 4.823 -15.974 15.408 1.00 94.69 297 LYS A N 1
ATOM 2478 C CA . LYS A 1 297 ? 4.172 -16.954 16.277 1.00 94.69 297 LYS A CA 1
ATOM 2479 C C . LYS A 1 297 ? 4.611 -16.752 17.730 1.00 94.69 297 LYS A C 1
ATOM 2481 O O . LYS A 1 297 ? 3.743 -16.614 18.588 1.00 94.69 297 LYS A O 1
ATOM 2486 N N . GLU A 1 298 ? 5.909 -16.645 17.996 1.00 97.19 298 GLU A N 1
ATOM 2487 C CA . GLU A 1 298 ? 6.447 -16.384 19.341 1.00 97.19 298 GLU A CA 1
ATOM 2488 C C . GLU A 1 298 ? 5.925 -15.063 19.929 1.00 97.19 298 GLU A C 1
ATOM 2490 O O . GLU A 1 298 ? 5.481 -15.026 21.076 1.00 97.19 298 GLU A O 1
ATOM 2495 N N . LEU A 1 299 ? 5.876 -13.990 19.131 1.00 93.31 299 LEU A N 1
ATOM 2496 C CA . LEU A 1 299 ? 5.282 -12.712 19.536 1.00 93.31 299 LEU A CA 1
ATOM 2497 C C . LEU A 1 299 ? 3.801 -12.856 19.897 1.00 93.31 299 LEU A C 1
ATOM 2499 O O . LEU A 1 299 ? 3.346 -12.274 20.882 1.00 93.31 299 LEU A O 1
ATOM 2503 N N . SER A 1 300 ? 3.041 -13.635 19.123 1.00 91.00 300 SER A N 1
ATOM 2504 C CA . SER A 1 300 ? 1.632 -13.892 19.425 1.00 91.00 300 SER A CA 1
ATOM 2505 C C . SER A 1 300 ? 1.465 -14.677 20.729 1.00 91.00 300 SER A C 1
ATOM 2507 O O . SER A 1 300 ? 0.617 -14.325 21.547 1.00 91.00 300 SER A O 1
ATOM 2509 N N . GLU A 1 301 ? 2.321 -15.670 20.981 1.00 97.00 301 GLU A N 1
ATOM 2510 C CA . GLU A 1 301 ? 2.319 -16.449 22.219 1.00 97.00 301 GLU A CA 1
ATOM 2511 C C . GLU A 1 301 ? 2.654 -15.561 23.424 1.00 97.00 301 GLU A C 1
ATOM 2513 O O . GLU A 1 301 ? 1.887 -15.527 24.389 1.00 97.00 301 GLU A O 1
ATOM 2518 N N . LEU A 1 302 ? 3.715 -14.755 23.347 1.00 96.69 302 LEU A N 1
ATOM 2519 C CA . LEU A 1 302 ? 4.085 -13.801 24.398 1.00 96.69 302 LEU A CA 1
ATOM 2520 C C . LEU A 1 302 ? 2.978 -12.777 24.670 1.00 96.69 302 LEU A C 1
ATOM 2522 O O . LEU A 1 302 ? 2.684 -12.476 25.828 1.00 96.69 302 LEU A O 1
ATOM 2526 N N . ARG A 1 303 ? 2.309 -12.281 23.624 1.00 93.12 303 ARG A N 1
ATOM 2527 C CA . ARG A 1 303 ? 1.187 -11.345 23.770 1.00 93.12 303 ARG A CA 1
ATOM 2528 C C . ARG A 1 303 ? 0.015 -11.983 24.509 1.00 93.12 303 ARG A C 1
ATOM 2530 O O . ARG A 1 303 ? -0.512 -11.378 25.437 1.00 93.12 303 ARG A O 1
ATOM 2537 N N . THR A 1 304 ? -0.330 -13.230 24.181 1.00 94.38 304 THR A N 1
ATOM 2538 C CA . THR A 1 304 ? -1.386 -13.954 24.906 1.00 94.38 304 THR A CA 1
ATOM 2539 C C . THR A 1 304 ? -1.023 -14.212 26.368 1.00 94.38 304 THR A C 1
ATOM 2541 O O . THR A 1 304 ? -1.882 -14.076 27.237 1.00 94.38 304 THR A O 1
ATOM 2544 N N . GLN A 1 305 ? 0.239 -14.536 26.669 1.00 97.00 305 GLN A N 1
ATOM 2545 C CA . GLN A 1 305 ? 0.703 -14.706 28.050 1.00 97.00 305 GLN A CA 1
ATOM 2546 C C . GLN A 1 305 ? 0.599 -13.398 28.835 1.00 97.00 305 GLN A C 1
ATOM 2548 O O . GLN A 1 305 ? 0.127 -13.383 29.973 1.00 97.00 305 GLN A O 1
ATOM 2553 N N . TRP A 1 306 ? 0.993 -12.287 28.218 1.00 95.62 306 TRP A N 1
ATOM 2554 C CA . TRP A 1 306 ? 0.894 -10.976 28.837 1.00 95.62 306 TRP A CA 1
ATOM 2555 C C . TRP A 1 306 ? -0.559 -10.553 29.080 1.00 95.62 306 TRP A C 1
ATOM 2557 O O . TRP A 1 306 ? -0.873 -10.075 30.170 1.00 95.62 306 TRP A O 1
ATOM 2567 N N . ASP A 1 307 ? -1.466 -10.802 28.131 1.00 94.62 307 ASP A N 1
ATOM 2568 C CA . ASP A 1 307 ? -2.899 -10.536 28.305 1.00 94.62 307 ASP A CA 1
ATOM 2569 C C . ASP A 1 307 ? -3.495 -11.374 29.448 1.00 94.62 307 ASP A C 1
ATOM 2571 O O . ASP A 1 307 ? -4.264 -10.857 30.260 1.00 94.62 307 ASP A O 1
ATOM 2575 N N . GLN A 1 308 ? -3.085 -12.640 29.588 1.00 97.31 308 GLN A N 1
ATOM 2576 C CA . GLN A 1 308 ? -3.500 -13.493 30.708 1.00 97.31 308 GLN A CA 1
ATOM 2577 C C . GLN A 1 308 ? -3.011 -12.964 32.062 1.00 97.31 308 GLN A C 1
ATOM 2579 O O . GLN A 1 308 ? -3.770 -12.970 33.032 1.00 97.31 308 GLN A O 1
ATOM 2584 N N . ILE A 1 309 ? -1.754 -12.519 32.155 1.00 96.38 309 ILE A N 1
ATOM 2585 C CA . ILE A 1 309 ? -1.199 -11.947 33.393 1.00 96.38 309 ILE A CA 1
ATOM 2586 C C . ILE A 1 309 ? -1.897 -10.628 33.728 1.00 96.38 309 ILE A C 1
ATOM 2588 O O . ILE A 1 309 ? -2.287 -10.406 34.872 1.00 96.38 309 ILE A O 1
ATOM 2592 N N . ARG A 1 310 ? -2.112 -9.770 32.729 1.00 97.25 310 ARG A N 1
ATOM 2593 C CA . ARG A 1 310 ? -2.835 -8.506 32.880 1.00 97.25 310 ARG A CA 1
ATOM 2594 C C . ARG A 1 310 ? -4.256 -8.724 33.395 1.00 97.25 310 ARG A C 1
ATOM 2596 O O . ARG A 1 310 ? -4.683 -8.003 34.291 1.00 97.25 310 ARG A O 1
ATOM 2603 N N . GLU A 1 311 ? -4.978 -9.698 32.852 1.00 95.56 311 GLU A N 1
ATOM 2604 C CA . GLU A 1 311 ? -6.337 -10.008 33.297 1.00 95.56 311 GLU A CA 1
ATOM 2605 C C . GLU A 1 311 ? -6.352 -10.542 34.736 1.00 95.56 311 GLU A C 1
ATOM 2607 O O . GLU A 1 311 ? -7.159 -10.097 35.550 1.00 95.56 311 GLU A O 1
ATOM 2612 N N . LYS A 1 312 ? -5.399 -11.410 35.100 1.00 97.25 312 LYS A N 1
ATOM 2613 C CA . LYS A 1 312 ? -5.226 -11.859 36.492 1.00 97.25 312 LYS A CA 1
ATOM 2614 C C . LYS A 1 312 ? -4.926 -10.698 37.442 1.00 97.25 312 LYS A C 1
ATOM 2616 O O . LYS A 1 312 ? -5.502 -10.651 38.524 1.00 97.25 312 LYS A O 1
ATOM 2621 N N . ASN A 1 313 ? -4.077 -9.749 37.046 1.00 96.25 313 ASN A N 1
ATOM 2622 C CA . ASN A 1 313 ? -3.786 -8.567 37.862 1.00 96.25 313 ASN A CA 1
ATOM 2623 C C . ASN A 1 313 ? -5.037 -7.711 38.085 1.00 96.25 313 ASN A C 1
ATOM 2625 O O . ASN A 1 313 ? -5.312 -7.346 39.223 1.00 96.25 313 ASN A O 1
ATOM 2629 N N . LYS A 1 314 ? -5.846 -7.472 37.044 1.00 95.81 314 LYS A N 1
ATOM 2630 C CA . LYS A 1 314 ? -7.127 -6.758 37.187 1.00 95.81 314 LYS A CA 1
ATOM 2631 C C . LYS A 1 314 ? -8.090 -7.475 38.132 1.00 95.81 314 LYS A C 1
ATOM 2633 O O . LYS A 1 314 ? -8.751 -6.831 38.941 1.00 95.81 314 LYS A O 1
ATOM 2638 N N . GLN A 1 315 ? -8.171 -8.803 38.038 1.00 95.69 315 GLN A N 1
ATOM 2639 C CA . GLN A 1 315 ? -8.996 -9.606 38.943 1.00 95.69 315 GLN A CA 1
ATOM 2640 C C . GLN A 1 315 ? -8.526 -9.462 40.394 1.00 95.69 315 GLN A C 1
ATOM 2642 O O . GLN A 1 315 ? -9.350 -9.245 41.279 1.00 95.69 315 GLN A O 1
ATOM 2647 N N . LEU A 1 316 ? -7.213 -9.516 40.635 1.00 96.50 316 LEU A N 1
ATOM 2648 C CA . LEU A 1 316 ? -6.639 -9.327 41.968 1.00 96.50 316 LEU A CA 1
ATOM 2649 C C . LEU A 1 316 ? -6.888 -7.912 42.506 1.00 96.50 316 LEU A C 1
ATOM 2651 O O . LEU A 1 316 ? -7.344 -7.771 43.639 1.00 96.50 316 LEU A O 1
ATOM 2655 N N . GLU A 1 317 ? -6.678 -6.871 41.702 1.00 95.38 317 GLU A N 1
ATOM 2656 C CA . GLU A 1 317 ? -6.991 -5.485 42.080 1.00 95.38 317 GLU A CA 1
ATOM 2657 C C . GLU A 1 317 ? -8.466 -5.329 42.462 1.00 95.38 317 GLU A C 1
ATOM 2659 O O . GLU A 1 317 ? -8.775 -4.794 43.524 1.00 95.38 317 GLU A O 1
ATOM 2664 N N . MET A 1 318 ? -9.383 -5.875 41.659 1.00 94.81 318 MET A N 1
ATOM 2665 C CA . MET A 1 318 ? -10.817 -5.856 41.956 1.00 94.81 318 MET A CA 1
ATOM 2666 C C . MET A 1 318 ? -11.135 -6.541 43.291 1.00 94.81 318 MET A C 1
ATOM 2668 O O . MET A 1 318 ? -11.901 -6.007 44.091 1.00 94.81 318 MET A O 1
ATOM 2672 N N . THR A 1 319 ? -10.526 -7.699 43.573 1.00 95.94 319 THR A N 1
ATOM 2673 C CA . THR A 1 319 ? -10.720 -8.380 44.865 1.00 95.94 319 THR A CA 1
ATOM 2674 C C . THR A 1 319 ? -10.174 -7.578 46.043 1.00 95.94 319 THR A C 1
ATOM 2676 O O . THR A 1 319 ? -10.804 -7.564 47.100 1.00 95.94 319 THR A O 1
ATOM 2679 N N . LEU A 1 320 ? -9.049 -6.874 45.867 1.00 95.31 320 LEU A N 1
ATOM 2680 C CA . LEU A 1 320 ? -8.488 -5.999 46.896 1.00 95.31 320 LEU A CA 1
ATOM 2681 C C . LEU A 1 320 ? -9.405 -4.809 47.177 1.00 95.31 320 LEU A C 1
ATOM 2683 O O . LEU A 1 320 ? -9.633 -4.499 48.343 1.00 95.31 320 LEU A O 1
ATOM 2687 N N . TYR A 1 321 ? -9.974 -4.188 46.141 1.00 94.44 321 TYR A N 1
ATOM 2688 C CA . TYR A 1 321 ? -10.946 -3.108 46.315 1.00 94.44 321 TYR A CA 1
ATOM 2689 C C . TYR A 1 321 ? -12.188 -3.572 47.075 1.00 94.44 321 TYR A C 1
ATOM 2691 O O . TYR A 1 321 ? -12.596 -2.905 48.019 1.00 94.44 321 TYR A O 1
ATOM 2699 N N . ILE A 1 322 ? -12.744 -4.735 46.723 1.00 94.06 322 ILE A N 1
ATOM 2700 C CA . ILE A 1 322 ? -13.914 -5.296 47.416 1.00 94.06 322 ILE A CA 1
ATOM 2701 C C . ILE A 1 322 ? -13.592 -5.585 48.888 1.00 94.06 322 ILE A C 1
ATOM 2703 O O . ILE A 1 322 ? -14.380 -5.244 49.766 1.00 94.06 322 ILE A O 1
ATOM 2707 N N . HIS A 1 323 ? -12.438 -6.191 49.179 1.00 94.12 323 HIS A N 1
ATOM 2708 C CA . HIS A 1 323 ? -12.025 -6.447 50.561 1.00 94.12 323 HIS A CA 1
ATOM 2709 C C . HIS A 1 323 ? -11.773 -5.161 51.351 1.00 94.12 323 HIS A C 1
ATOM 2711 O O . HIS A 1 323 ? -12.091 -5.105 52.538 1.00 94.12 323 HIS A O 1
ATOM 2717 N N . HIS A 1 324 ? -11.210 -4.136 50.710 1.00 94.06 324 HIS A N 1
ATOM 2718 C CA . HIS A 1 324 ? -11.000 -2.838 51.335 1.00 94.06 324 HIS A CA 1
ATOM 2719 C C . HIS A 1 324 ? -12.334 -2.179 51.699 1.00 94.06 324 HIS A C 1
ATOM 2721 O O . HIS A 1 324 ? -12.504 -1.784 52.848 1.00 94.06 324 HIS A O 1
ATOM 2727 N N . ASP A 1 325 ? -13.289 -2.146 50.771 1.00 91.62 325 ASP A N 1
ATOM 2728 C CA . ASP A 1 325 ? -14.631 -1.589 50.986 1.00 91.62 325 ASP A CA 1
ATOM 2729 C C . ASP A 1 325 ? -15.345 -2.301 52.148 1.00 91.62 325 ASP A C 1
ATOM 2731 O O . ASP A 1 325 ? -15.747 -1.670 53.122 1.00 91.62 325 ASP A O 1
ATOM 2735 N N . GLN A 1 326 ? -15.327 -3.641 52.149 1.00 93.25 326 GLN A N 1
ATOM 2736 C CA . GLN A 1 326 ? -15.857 -4.448 53.256 1.00 93.25 326 GLN A CA 1
ATOM 2737 C C . GLN A 1 326 ? -15.182 -4.145 54.601 1.00 93.25 326 GLN A C 1
ATOM 2739 O O . GLN A 1 326 ? -15.834 -4.171 55.642 1.00 93.25 326 GLN A O 1
ATOM 2744 N N . SER A 1 327 ? -13.869 -3.895 54.609 1.00 91.69 327 SER A N 1
ATOM 2745 C CA . SER A 1 327 ? -13.151 -3.553 55.840 1.00 91.69 327 SER A CA 1
ATOM 2746 C C . SER A 1 327 ? -13.515 -2.161 56.357 1.00 91.69 327 SER A C 1
ATOM 2748 O O . SER A 1 327 ? -13.604 -1.971 57.567 1.00 91.69 327 SER A O 1
ATOM 2750 N N . VAL A 1 328 ? -13.762 -1.204 55.457 1.00 93.00 328 VAL A N 1
ATOM 2751 C CA . VAL A 1 328 ? -14.214 0.146 55.810 1.00 93.00 328 VAL A CA 1
ATOM 2752 C C . VAL A 1 328 ? -15.613 0.081 56.417 1.00 93.00 328 VAL A C 1
ATOM 2754 O O . VAL A 1 328 ? -15.802 0.624 57.505 1.00 93.00 328 VAL A O 1
ATOM 2757 N N . ASP A 1 329 ? -16.534 -0.665 55.800 1.00 91.44 329 ASP A N 1
ATOM 2758 C CA . ASP A 1 329 ? -17.884 -0.892 56.331 1.00 91.44 329 ASP A CA 1
ATOM 2759 C C . ASP A 1 329 ? -17.836 -1.502 57.743 1.00 91.44 329 ASP A C 1
ATOM 2761 O O . ASP A 1 329 ? -18.494 -1.017 58.662 1.00 91.44 329 ASP A O 1
ATOM 2765 N N . GLN A 1 330 ? -16.998 -2.524 57.961 1.00 93.62 330 GLN A N 1
ATOM 2766 C CA . GLN A 1 330 ? -16.823 -3.142 59.284 1.00 93.62 330 GLN A CA 1
ATOM 2767 C C . GLN A 1 330 ? -16.271 -2.161 60.326 1.00 93.62 330 GLN A C 1
ATOM 2769 O O . GLN A 1 330 ? -16.707 -2.170 61.479 1.00 93.62 330 GLN A O 1
ATOM 2774 N N . ILE A 1 331 ? -15.303 -1.320 59.949 1.00 92.75 331 ILE A N 1
ATOM 2775 C CA . ILE A 1 331 ? -14.742 -0.300 60.844 1.00 92.75 331 ILE A CA 1
ATOM 2776 C C . ILE A 1 331 ? -15.807 0.746 61.193 1.00 92.75 331 ILE A C 1
ATOM 2778 O O . ILE A 1 331 ? -15.888 1.156 62.354 1.00 92.75 331 ILE A O 1
ATOM 2782 N N . GLU A 1 332 ? -16.634 1.159 60.230 1.00 92.50 332 GLU A N 1
ATOM 2783 C CA . GLU A 1 332 ? -17.735 2.097 60.458 1.00 92.50 332 GLU A CA 1
ATOM 2784 C C . GLU A 1 332 ? -18.803 1.494 61.383 1.00 92.50 332 GLU A C 1
ATOM 2786 O O . GLU A 1 332 ? -19.168 2.126 62.377 1.00 92.50 332 GLU A O 1
ATOM 2791 N N . GLU A 1 333 ? -19.224 0.246 61.149 1.00 92.62 333 GLU A N 1
ATOM 2792 C CA . GLU A 1 333 ? -20.167 -0.474 62.015 1.00 92.62 333 GLU A CA 1
ATOM 2793 C C . GLU A 1 333 ? -19.651 -0.593 63.458 1.00 92.62 333 GLU A C 1
ATOM 2795 O O . GLU A 1 333 ? -20.370 -0.268 64.410 1.00 92.62 333 GLU A O 1
ATOM 2800 N N . ILE A 1 334 ? -18.389 -1.003 63.641 1.00 92.06 334 ILE A N 1
ATOM 2801 C CA . ILE A 1 334 ? -17.752 -1.083 64.964 1.00 92.06 334 ILE A CA 1
ATOM 2802 C C . ILE A 1 334 ? -17.673 0.309 65.603 1.00 92.06 334 ILE A C 1
ATOM 2804 O O . ILE A 1 334 ? -17.978 0.461 66.787 1.00 92.06 334 ILE A O 1
ATOM 2808 N N . GLY A 1 335 ? -17.311 1.339 64.835 1.00 91.06 335 GLY A N 1
ATOM 2809 C CA . GLY A 1 335 ? -17.279 2.726 65.295 1.00 91.06 335 GLY A CA 1
ATOM 2810 C C . GLY A 1 335 ? -18.642 3.193 65.807 1.00 91.06 335 GLY A C 1
ATOM 2811 O O . GLY A 1 335 ? -18.740 3.694 66.930 1.00 91.06 335 GLY A O 1
ATOM 2812 N N . CYS A 1 336 ? -19.706 2.963 65.037 1.00 91.00 336 CYS A N 1
ATOM 2813 C CA . CYS A 1 336 ? -21.080 3.272 65.426 1.00 91.00 336 CYS A CA 1
ATOM 2814 C C . CYS A 1 336 ? -21.507 2.536 66.703 1.00 91.00 336 CYS A C 1
ATOM 2816 O O . CYS A 1 336 ? -22.096 3.156 67.592 1.00 91.00 336 CYS A O 1
ATOM 2818 N N . LEU A 1 337 ? -21.182 1.245 66.833 1.00 90.19 337 LEU A N 1
ATOM 2819 C CA . LEU A 1 337 ? -21.466 0.462 68.040 1.00 90.19 337 LEU A CA 1
ATOM 2820 C C . LEU A 1 337 ? -20.737 1.021 69.266 1.00 90.19 337 LEU A C 1
ATOM 2822 O O . LEU A 1 337 ? -21.356 1.219 70.311 1.00 90.19 337 LEU A O 1
ATOM 2826 N N . LEU A 1 338 ? -19.445 1.336 69.143 1.00 89.06 338 LEU A N 1
ATOM 2827 C CA . LEU A 1 338 ? -18.652 1.913 70.233 1.00 89.06 338 LEU A CA 1
ATOM 2828 C C . LEU A 1 338 ? -19.179 3.288 70.662 1.00 89.06 338 LEU A C 1
ATOM 2830 O O . LEU A 1 338 ? -19.239 3.584 71.857 1.00 89.06 338 LEU A O 1
ATOM 2834 N N . LEU A 1 339 ? -19.599 4.122 69.708 1.00 88.06 339 LEU A N 1
ATOM 2835 C CA . LEU A 1 339 ? -20.268 5.394 69.988 1.00 88.06 339 LEU A CA 1
ATOM 2836 C C . LEU A 1 339 ? -21.599 5.184 70.721 1.00 88.06 339 LEU A C 1
ATOM 2838 O O . LEU A 1 339 ? -21.868 5.883 71.697 1.00 88.06 339 LEU A O 1
ATOM 2842 N N . ALA A 1 340 ? -22.413 4.213 70.302 1.00 89.69 340 ALA A N 1
ATOM 2843 C CA . ALA A 1 340 ? -23.670 3.886 70.972 1.00 89.69 340 ALA A CA 1
ATOM 2844 C C . ALA A 1 340 ? -23.449 3.410 72.418 1.00 89.69 340 ALA A C 1
ATOM 2846 O O . ALA A 1 340 ? -24.143 3.879 73.321 1.00 89.69 340 ALA A O 1
ATOM 2847 N N . VAL A 1 341 ? -22.451 2.549 72.653 1.00 88.19 341 VAL A N 1
ATOM 2848 C CA . VAL A 1 341 ? -22.054 2.103 74.001 1.00 88.19 341 VAL A CA 1
ATOM 2849 C C . VAL A 1 341 ? -21.633 3.291 74.860 1.00 88.19 341 VAL A C 1
ATOM 2851 O O . VAL A 1 341 ? -22.144 3.443 75.965 1.00 88.19 341 VAL A O 1
ATOM 2854 N N . LYS A 1 342 ? -20.769 4.179 74.354 1.00 86.38 342 LYS A N 1
ATOM 2855 C CA . LYS A 1 342 ? -20.350 5.384 75.091 1.00 86.38 342 LYS A CA 1
ATOM 2856 C C . LYS A 1 342 ? -21.531 6.294 75.433 1.00 86.38 342 LYS A C 1
ATOM 2858 O O . LYS A 1 342 ? -21.622 6.776 76.560 1.00 86.38 342 LYS A O 1
ATOM 2863 N N . ASN A 1 343 ? -22.451 6.495 74.490 1.00 88.44 343 ASN A N 1
ATOM 2864 C CA . ASN A 1 343 ? -23.647 7.312 74.701 1.00 88.44 343 ASN A CA 1
ATOM 2865 C C . ASN A 1 343 ? -24.581 6.708 75.764 1.00 88.44 343 ASN A C 1
ATOM 2867 O O . ASN A 1 343 ? -25.089 7.434 76.615 1.00 88.44 343 ASN A O 1
ATOM 2871 N N . LEU A 1 344 ? -24.796 5.389 75.744 1.00 86.88 344 LEU A N 1
ATOM 2872 C CA . LEU A 1 344 ? -25.594 4.687 76.755 1.00 86.88 344 LEU A CA 1
ATOM 2873 C C . LEU A 1 344 ? -24.910 4.700 78.127 1.00 86.88 344 LEU A C 1
ATOM 2875 O O . LEU A 1 344 ? -25.563 4.963 79.132 1.00 86.88 344 LEU A O 1
ATOM 2879 N N . ALA A 1 345 ? -23.594 4.492 78.177 1.00 85.00 345 ALA A N 1
ATOM 2880 C CA . ALA A 1 345 ? -22.821 4.529 79.416 1.00 85.00 345 ALA A CA 1
ATOM 2881 C C . ALA A 1 345 ? -22.894 5.905 80.093 1.00 85.00 345 ALA A C 1
ATOM 2883 O O . ALA A 1 345 ? -23.024 5.982 81.311 1.00 85.00 345 ALA A O 1
ATOM 2884 N N . GLN A 1 346 ? -22.888 6.992 79.312 1.00 85.62 346 GLN A N 1
ATOM 2885 C CA . GLN A 1 346 ? -23.112 8.343 79.836 1.00 85.62 346 GLN A CA 1
ATOM 2886 C C . GLN A 1 346 ? -24.501 8.520 80.466 1.00 85.62 346 GLN A C 1
ATOM 2888 O O . GLN A 1 346 ? -24.627 9.238 81.455 1.00 85.62 346 GLN A O 1
ATOM 2893 N N . GLN A 1 347 ? -25.540 7.885 79.914 1.00 82.19 347 GLN A N 1
ATOM 2894 C CA . GLN A 1 347 ? -26.912 7.981 80.433 1.00 82.19 347 GLN A CA 1
ATOM 2895 C C . GLN A 1 347 ? -27.159 7.085 81.654 1.00 82.19 347 GLN A C 1
ATOM 2897 O O . GLN A 1 347 ? -27.993 7.412 82.494 1.00 82.19 347 GLN A O 1
ATOM 2902 N N . CYS A 1 348 ? -26.430 5.975 81.756 1.00 81.81 348 CYS A N 1
ATOM 2903 C CA . CYS A 1 348 ? -26.612 4.927 82.761 1.00 81.81 348 CYS A CA 1
ATOM 2904 C C . CYS A 1 348 ? -25.458 4.874 83.775 1.00 81.81 348 CYS A C 1
ATOM 2906 O O . CYS A 1 348 ? -25.146 3.807 84.302 1.00 81.81 348 CYS A O 1
ATOM 2908 N N . HIS A 1 349 ? -24.782 5.999 84.017 1.00 83.56 349 HIS A N 1
ATOM 2909 C CA . HIS A 1 349 ? -23.605 6.024 84.879 1.00 83.56 349 HIS A CA 1
ATOM 2910 C C . HIS A 1 349 ? -23.961 5.725 86.343 1.00 83.56 349 HIS A C 1
ATOM 2912 O O . HIS A 1 349 ? -24.775 6.416 86.961 1.00 83.56 349 HIS A O 1
ATOM 2918 N N . LEU A 1 350 ? -23.304 4.709 86.899 1.00 80.31 350 LEU A N 1
ATOM 2919 C CA . LEU A 1 350 ? -23.429 4.280 88.287 1.00 80.31 350 LEU A CA 1
ATOM 2920 C C . LEU A 1 350 ? -22.233 4.798 89.099 1.00 80.31 350 LEU A C 1
ATOM 2922 O O . LEU A 1 350 ? -21.089 4.644 88.683 1.00 80.31 350 LEU A O 1
ATOM 2926 N N . GLN A 1 351 ? -22.482 5.394 90.270 1.00 76.19 351 GLN A N 1
ATOM 2927 C CA . GLN A 1 351 ? -21.449 6.100 91.052 1.00 76.19 351 GLN A CA 1
ATOM 2928 C C . GLN A 1 351 ? -20.346 5.194 91.626 1.00 76.19 351 GLN A C 1
ATOM 2930 O O . GLN A 1 351 ? -19.296 5.694 92.025 1.00 76.19 351 GLN A O 1
ATOM 2935 N N . HIS A 1 352 ? -20.575 3.880 91.707 1.00 78.19 352 HIS A N 1
ATOM 2936 C CA . HIS A 1 352 ? -19.558 2.906 92.118 1.00 78.19 352 HIS A CA 1
ATOM 2937 C C . HIS A 1 352 ? -18.606 2.506 90.988 1.00 78.19 352 HIS A C 1
ATOM 2939 O O . HIS A 1 352 ? -17.578 1.887 91.261 1.00 78.19 352 HIS A O 1
ATOM 2945 N N . TYR A 1 353 ? -18.907 2.884 89.745 1.00 76.50 353 TYR A N 1
ATOM 2946 C CA . TYR A 1 353 ? -17.963 2.808 88.638 1.00 76.50 353 TYR A CA 1
ATOM 2947 C C . TYR A 1 353 ? -17.124 4.093 88.569 1.00 76.50 353 TYR A C 1
ATOM 2949 O O . TYR A 1 353 ? -17.586 5.181 88.905 1.00 76.50 353 TYR A O 1
ATOM 2957 N N . GLY A 1 354 ? -15.858 3.956 88.160 1.00 78.62 354 GLY A N 1
ATOM 2958 C CA . GLY A 1 354 ? -14.916 5.073 88.031 1.00 78.62 354 GLY A CA 1
ATOM 2959 C C . GLY A 1 354 ? -15.292 6.088 86.934 1.00 78.62 354 GLY A C 1
ATOM 2960 O O . GLY A 1 354 ? -16.322 5.953 86.273 1.00 78.62 354 GLY A O 1
ATOM 2961 N N . PRO A 1 355 ? -14.461 7.123 86.709 1.00 81.19 355 PRO A N 1
ATOM 2962 C CA . PRO A 1 355 ? -14.730 8.142 85.696 1.00 81.19 355 PRO A CA 1
ATOM 2963 C C . PRO A 1 355 ? -14.823 7.545 84.280 1.00 81.19 355 PRO A C 1
ATOM 2965 O O . PRO A 1 355 ? -13.947 6.801 83.841 1.00 81.19 355 PRO A O 1
ATOM 2968 N N . LEU A 1 356 ? -15.864 7.935 83.532 1.00 74.62 356 LEU A N 1
ATOM 2969 C CA . LEU A 1 356 ? -16.198 7.415 82.192 1.00 74.62 356 LEU A CA 1
ATOM 2970 C C . LEU A 1 356 ? -15.057 7.521 81.158 1.00 74.62 356 LEU A C 1
ATOM 2972 O O . LEU A 1 356 ? -15.009 6.726 80.224 1.00 74.62 356 LEU A O 1
ATOM 2976 N N . GLN A 1 357 ? -14.146 8.489 81.303 1.00 76.62 357 GLN A N 1
ATOM 2977 C CA . GLN A 1 357 ? -13.000 8.681 80.403 1.00 76.62 357 GLN A CA 1
ATOM 2978 C C . GLN A 1 357 ? -11.931 7.581 80.501 1.00 76.62 357 GLN A C 1
ATOM 2980 O O . GLN A 1 357 ? -11.183 7.398 79.543 1.00 76.62 357 GLN A O 1
ATOM 2985 N N . GLU A 1 358 ? -11.845 6.873 81.627 1.00 77.19 358 GLU A N 1
ATOM 2986 C CA . GLU A 1 358 ? -10.811 5.859 81.890 1.00 77.19 358 GLU A CA 1
ATOM 2987 C C . GLU A 1 358 ? -11.341 4.424 81.741 1.00 77.19 358 GLU A C 1
ATOM 2989 O O . GLU A 1 358 ? -10.588 3.460 81.868 1.00 77.19 358 GLU A O 1
ATOM 2994 N N . MET A 1 359 ? -12.638 4.272 81.460 1.00 79.38 359 MET A N 1
ATOM 2995 C CA . MET A 1 359 ? -13.287 2.974 81.303 1.00 79.38 359 MET A CA 1
ATOM 2996 C C . MET A 1 359 ? -13.109 2.417 79.886 1.00 79.38 359 MET A C 1
ATOM 2998 O O . MET A 1 359 ? -13.266 3.128 78.892 1.00 79.38 359 MET A O 1
ATOM 3002 N N . ASP A 1 360 ? -12.830 1.117 79.795 1.00 85.62 360 ASP A N 1
ATOM 3003 C CA . ASP A 1 360 ? -12.866 0.382 78.534 1.00 85.62 360 ASP A CA 1
ATOM 3004 C C . ASP A 1 360 ? -14.316 0.148 78.064 1.00 85.62 360 ASP A C 1
ATOM 3006 O O . ASP A 1 360 ? -15.284 0.199 78.823 1.00 85.62 360 ASP A O 1
ATOM 3010 N N . SER A 1 361 ? -14.481 -0.128 76.776 1.00 82.06 361 SER A N 1
ATOM 3011 C CA . SER A 1 361 ? -15.778 -0.372 76.140 1.00 82.06 361 SER A CA 1
ATOM 3012 C C . SER A 1 361 ? -16.494 -1.588 76.738 1.00 82.06 361 SER A C 1
ATOM 3014 O O . SER A 1 361 ? -17.718 -1.578 76.860 1.00 82.06 361 SER A O 1
ATOM 3016 N N . LEU A 1 362 ? -15.746 -2.615 77.157 1.00 86.19 362 LEU A N 1
ATOM 3017 C CA . LEU A 1 362 ? -16.289 -3.795 77.837 1.00 86.19 362 LEU A CA 1
ATOM 3018 C C . LEU A 1 362 ? -16.814 -3.454 79.236 1.00 86.19 362 LEU A C 1
ATOM 3020 O O . LEU A 1 362 ? -17.939 -3.818 79.570 1.00 86.19 362 LEU A O 1
ATOM 3024 N N . THR A 1 363 ? -16.059 -2.676 80.016 1.00 83.88 363 THR A N 1
ATOM 3025 C CA . THR A 1 363 ? -16.487 -2.274 81.364 1.00 83.88 363 THR A CA 1
ATOM 3026 C C . THR A 1 363 ? -17.655 -1.286 81.327 1.00 83.88 363 THR A C 1
ATOM 3028 O O . THR A 1 363 ? -18.527 -1.335 82.193 1.00 83.88 363 THR A O 1
ATOM 3031 N N . MET A 1 364 ? -17.744 -0.441 80.292 1.00 85.81 364 MET A N 1
ATOM 3032 C CA . MET A 1 364 ? -18.936 0.371 80.019 1.00 85.81 364 MET A CA 1
ATOM 3033 C C . MET A 1 364 ? -20.177 -0.490 79.737 1.00 85.81 364 MET A C 1
ATOM 3035 O O . MET A 1 364 ? -21.258 -0.171 80.229 1.00 85.81 364 MET A O 1
ATOM 3039 N N . MET A 1 365 ? -20.045 -1.584 78.977 1.00 85.62 365 MET A N 1
ATOM 3040 C CA . MET A 1 365 ? -21.160 -2.503 78.708 1.00 85.62 365 MET A CA 1
ATOM 3041 C C . MET A 1 365 ? -21.622 -3.257 79.961 1.00 85.62 365 MET A C 1
ATOM 3043 O O . MET A 1 365 ? -22.830 -3.397 80.163 1.00 85.62 365 MET A O 1
ATOM 3047 N N . ASP A 1 366 ? -20.698 -3.690 80.822 1.00 87.31 366 ASP A N 1
ATOM 3048 C CA . ASP A 1 366 ? -21.037 -4.330 82.099 1.00 87.31 366 ASP A CA 1
ATOM 3049 C C . ASP A 1 366 ? -21.801 -3.377 83.032 1.00 87.31 366 ASP A C 1
ATOM 3051 O O . ASP A 1 366 ? -22.820 -3.763 83.606 1.00 87.31 366 ASP A O 1
ATOM 3055 N N . MET A 1 367 ? -21.393 -2.105 83.091 1.00 86.31 367 MET A N 1
ATOM 3056 C CA . MET A 1 367 ? -22.104 -1.066 83.845 1.00 86.31 367 MET A CA 1
ATOM 3057 C C . MET A 1 367 ? -23.519 -0.818 83.295 1.00 86.31 367 MET A C 1
ATOM 3059 O O . MET A 1 367 ? -24.480 -0.775 84.062 1.00 86.31 367 MET A O 1
ATOM 3063 N N . ILE A 1 368 ? -23.677 -0.687 81.970 1.00 87.19 368 ILE A N 1
ATOM 3064 C CA . ILE A 1 368 ? -25.001 -0.530 81.335 1.00 87.19 368 ILE A CA 1
ATOM 3065 C C . ILE A 1 368 ? -25.898 -1.728 81.675 1.00 87.19 368 ILE A C 1
ATOM 3067 O O . ILE A 1 368 ? -27.075 -1.557 81.994 1.00 87.19 368 ILE A O 1
ATOM 3071 N N . LYS A 1 369 ? -25.350 -2.946 81.632 1.00 89.12 369 LYS A N 1
ATOM 3072 C CA . LYS A 1 369 ? -26.072 -4.172 81.983 1.00 89.12 369 LYS A CA 1
ATOM 3073 C C . LYS A 1 369 ? -26.530 -4.161 83.442 1.00 89.12 369 LYS A C 1
ATOM 3075 O O . LYS A 1 369 ? -27.680 -4.507 83.705 1.00 89.12 369 LYS A O 1
ATOM 3080 N N . GLU A 1 370 ? -25.666 -3.765 84.372 1.00 87.38 370 GLU A N 1
ATOM 3081 C CA . GLU A 1 370 ? -26.004 -3.657 85.795 1.00 87.38 370 GLU A CA 1
ATOM 3082 C C . GLU A 1 370 ? -27.113 -2.624 86.030 1.00 87.38 370 GLU A C 1
ATOM 3084 O O . GLU A 1 370 ? -28.119 -2.943 86.660 1.00 87.38 370 GLU A O 1
ATOM 3089 N N . PHE A 1 371 ? -27.013 -1.445 85.411 1.00 87.00 371 PHE A N 1
ATOM 3090 C CA . PHE A 1 371 ? -28.041 -0.405 85.491 1.00 87.00 371 PHE A 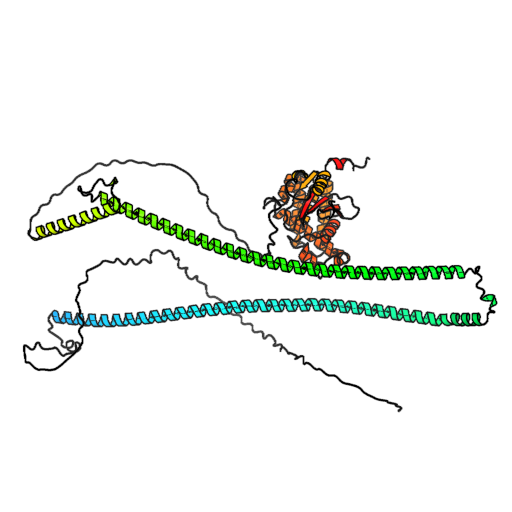CA 1
ATOM 3091 C C . PHE A 1 371 ? -29.408 -0.882 84.974 1.00 87.00 371 PHE A C 1
ATOM 3093 O O . PHE A 1 371 ? -30.446 -0.604 85.582 1.00 87.00 371 PHE A O 1
ATOM 3100 N N . ILE A 1 372 ? -29.435 -1.624 83.861 1.00 86.56 372 ILE A N 1
ATOM 3101 C CA . ILE A 1 372 ? -30.673 -2.204 83.314 1.00 86.56 372 ILE A CA 1
ATOM 3102 C C . ILE A 1 372 ? -31.273 -3.225 84.291 1.00 86.56 372 ILE A C 1
ATOM 3104 O O . ILE A 1 372 ? -32.483 -3.237 84.512 1.00 86.56 372 ILE A O 1
ATOM 3108 N N . LEU A 1 373 ? -30.448 -4.079 84.901 1.00 87.94 373 LEU A N 1
ATOM 3109 C CA . LEU A 1 373 ? -30.921 -5.062 85.878 1.00 87.94 373 LEU A CA 1
ATOM 3110 C C . LEU A 1 373 ? -31.482 -4.381 87.136 1.00 87.94 373 LEU A C 1
ATOM 3112 O O . LEU A 1 373 ? -32.563 -4.753 87.594 1.00 87.94 373 LEU A O 1
ATOM 3116 N N . GLU A 1 374 ? -30.817 -3.339 87.642 1.00 83.94 374 GLU A N 1
ATOM 3117 C CA . GLU A 1 374 ? -31.298 -2.548 88.780 1.00 83.94 374 GLU A CA 1
ATOM 3118 C C . GLU A 1 374 ? -32.613 -1.814 88.474 1.00 83.94 374 GLU A C 1
ATOM 3120 O O . GLU A 1 374 ? -33.541 -1.823 89.291 1.00 83.94 374 GLU A O 1
ATOM 3125 N N . THR A 1 375 ? -32.742 -1.205 87.291 1.00 81.94 375 THR A N 1
ATOM 3126 C CA . THR A 1 375 ? -33.975 -0.513 86.872 1.00 81.94 375 THR A CA 1
ATOM 3127 C C . THR A 1 375 ? -35.148 -1.476 86.690 1.00 81.94 375 THR A C 1
ATOM 3129 O O . THR A 1 375 ? -36.246 -1.206 87.173 1.00 81.94 375 THR A O 1
ATOM 3132 N N . VAL A 1 376 ? -34.929 -2.651 86.100 1.00 82.94 376 VAL A N 1
ATOM 3133 C CA . VAL A 1 376 ? -35.975 -3.681 85.968 1.00 82.94 376 VAL A CA 1
ATOM 3134 C C . VAL A 1 376 ? -36.384 -4.246 87.333 1.00 82.94 376 VAL A C 1
ATOM 3136 O O . VAL A 1 376 ? -37.570 -4.469 87.590 1.00 82.94 376 VAL A O 1
ATOM 3139 N N . ASP A 1 377 ? -35.434 -4.470 88.241 1.00 82.00 377 ASP A N 1
ATOM 3140 C CA . ASP A 1 377 ? -35.735 -4.948 89.592 1.00 82.00 377 ASP A CA 1
ATOM 3141 C C . ASP A 1 377 ? -36.430 -3.880 90.452 1.00 82.00 377 ASP A C 1
ATOM 3143 O O . ASP A 1 377 ? -37.228 -4.215 91.332 1.00 82.00 377 ASP A O 1
ATOM 3147 N N . THR A 1 378 ? -36.156 -2.592 90.232 1.00 78.31 378 THR A N 1
ATOM 3148 C CA . THR A 1 378 ? -36.885 -1.494 90.893 1.00 78.31 378 THR A CA 1
ATOM 3149 C C . THR A 1 378 ? -38.291 -1.317 90.324 1.00 78.31 378 THR A C 1
ATOM 3151 O O . THR A 1 378 ? -39.228 -1.191 91.109 1.00 78.31 378 THR A O 1
ATOM 3154 N N . GLU A 1 379 ? -38.485 -1.416 89.007 1.00 74.81 379 GLU A N 1
ATOM 3155 C CA . GLU A 1 379 ? -39.811 -1.386 88.375 1.00 74.81 379 GLU A CA 1
ATOM 3156 C C . GLU A 1 379 ? -40.681 -2.569 88.822 1.00 74.81 379 GLU A C 1
ATOM 3158 O O . GLU A 1 379 ? -41.832 -2.381 89.213 1.00 74.81 379 GLU A O 1
ATOM 3163 N N . ARG A 1 380 ? -40.125 -3.788 88.874 1.00 78.38 380 ARG A N 1
ATOM 3164 C CA . ARG A 1 380 ? -40.836 -4.977 89.379 1.00 78.38 380 ARG A CA 1
ATOM 3165 C C . ARG A 1 380 ? -41.296 -4.794 90.827 1.00 78.38 380 ARG A C 1
ATOM 3167 O O . ARG A 1 380 ? -42.410 -5.186 91.171 1.00 78.38 380 ARG A O 1
ATOM 3174 N N . ARG A 1 381 ? -40.457 -4.177 91.666 1.00 74.75 381 ARG A N 1
ATOM 3175 C CA . ARG A 1 381 ? -40.800 -3.830 93.055 1.00 74.75 381 ARG A CA 1
ATOM 3176 C C . ARG A 1 381 ? -41.852 -2.719 93.126 1.00 74.75 381 ARG A C 1
ATOM 3178 O O . ARG A 1 381 ? -42.744 -2.801 93.962 1.00 74.75 381 ARG A O 1
ATOM 3185 N N . ALA A 1 382 ? -41.802 -1.725 92.240 1.00 67.19 382 ALA A N 1
ATOM 3186 C CA . ALA A 1 382 ? -42.796 -0.654 92.165 1.00 67.19 382 ALA A CA 1
ATOM 3187 C C . ALA A 1 382 ? -44.173 -1.157 91.690 1.00 67.19 382 ALA A C 1
ATOM 3189 O O . ALA A 1 382 ? -45.190 -0.786 92.272 1.00 67.19 382 ALA A O 1
ATOM 3190 N N . LEU A 1 383 ? -44.217 -2.057 90.703 1.00 66.19 383 LEU A N 1
ATOM 3191 C CA . LEU A 1 383 ? -45.457 -2.648 90.186 1.00 66.19 383 LEU A CA 1
ATOM 3192 C C . LEU A 1 383 ? -46.161 -3.545 91.220 1.00 66.19 383 LEU A C 1
ATOM 3194 O O . LEU A 1 383 ? -47.386 -3.528 91.327 1.00 66.19 383 LEU A O 1
ATOM 3198 N N . GLN A 1 384 ? -45.396 -4.259 92.053 1.00 60.91 384 GLN A N 1
ATOM 3199 C CA . GLN A 1 384 ? -45.940 -5.010 93.195 1.00 60.91 384 GLN A CA 1
ATOM 3200 C C . GLN A 1 384 ? -46.570 -4.104 94.265 1.00 60.91 384 GLN A C 1
ATOM 3202 O O . GLN A 1 384 ? -47.472 -4.535 94.980 1.00 60.91 384 GLN A O 1
ATOM 3207 N N . ILE A 1 385 ? -46.131 -2.846 94.363 1.00 54.62 385 ILE A N 1
ATOM 3208 C CA . ILE A 1 385 ? -46.714 -1.854 95.273 1.00 54.62 385 ILE A CA 1
ATOM 3209 C C . ILE A 1 385 ? -48.000 -1.267 94.664 1.00 54.62 385 ILE A C 1
ATOM 3211 O O . ILE A 1 385 ? -48.980 -1.069 95.382 1.00 54.62 385 ILE A O 1
ATOM 3215 N N . THR A 1 386 ? -48.062 -1.060 93.345 1.00 52.62 386 THR A N 1
ATOM 3216 C CA . THR A 1 386 ? -49.241 -0.470 92.683 1.00 52.62 386 THR A CA 1
ATOM 3217 C C . THR A 1 386 ? -50.443 -1.413 92.573 1.00 52.62 386 THR A C 1
ATOM 3219 O O . THR A 1 386 ? -51.570 -0.940 92.695 1.00 52.62 386 THR A O 1
ATOM 3222 N N . ASP A 1 387 ? -50.245 -2.732 92.462 1.00 45.09 387 ASP A N 1
ATOM 3223 C CA . ASP A 1 387 ? -51.352 -3.714 92.454 1.00 45.09 387 ASP A CA 1
ATOM 3224 C C . ASP A 1 387 ? -52.041 -3.883 93.826 1.00 45.09 387 ASP A C 1
ATOM 3226 O O . ASP A 1 387 ? -53.093 -4.514 93.933 1.00 45.09 387 ASP A O 1
ATOM 3230 N N . SER A 1 388 ? -51.491 -3.276 94.884 1.00 46.81 388 SER A N 1
ATOM 3231 C CA . SER A 1 388 ? -52.048 -3.326 96.242 1.00 46.81 388 SER A CA 1
ATOM 3232 C C . SER A 1 388 ? -52.898 -2.107 96.640 1.00 46.81 388 SER A C 1
ATOM 3234 O O . SER A 1 388 ? -53.317 -2.006 97.793 1.00 46.81 388 SER A O 1
ATOM 3236 N N . SER A 1 389 ? -53.222 -1.194 95.710 1.00 37.34 389 SER A N 1
ATOM 3237 C CA . SER A 1 389 ? -54.063 -0.026 96.028 1.00 37.34 389 SER A CA 1
ATOM 3238 C C . SER A 1 389 ? -55.029 0.394 94.909 1.00 37.34 389 SER A C 1
ATOM 3240 O O . SER A 1 389 ? -54.681 1.074 93.949 1.00 37.34 389 SER A O 1
ATOM 3242 N N . SER A 1 390 ? -56.299 0.028 95.078 1.00 36.56 390 SER A N 1
ATOM 3243 C CA . SER A 1 390 ? -57.446 0.585 94.355 1.00 36.56 390 SER A CA 1
ATOM 3244 C C . SER A 1 390 ? -57.801 2.013 94.833 1.00 36.56 390 SER A C 1
ATOM 3246 O O . SER A 1 390 ? -58.211 2.156 95.981 1.00 36.56 390 SER A O 1
ATOM 3248 N N . GLU A 1 391 ? -57.626 3.010 93.941 1.00 30.72 391 GLU A N 1
ATOM 3249 C CA . GLU A 1 391 ? -58.490 4.159 93.506 1.00 30.72 391 GLU A CA 1
ATOM 3250 C C . GLU A 1 391 ? -59.479 4.912 94.458 1.00 30.72 391 GLU A C 1
ATOM 3252 O O . GLU A 1 391 ? -59.889 4.355 95.471 1.00 30.72 391 GLU A O 1
ATOM 3257 N N . PRO A 1 392 ? -60.070 6.098 94.095 1.00 55.38 392 PRO A N 1
ATOM 3258 C CA . PRO A 1 392 ? -59.745 7.142 93.085 1.00 55.38 392 PRO A CA 1
ATOM 3259 C C . PRO A 1 392 ? -59.895 8.617 93.607 1.00 55.38 392 PRO A C 1
ATOM 3261 O O . PRO A 1 392 ? -60.297 8.845 94.743 1.00 55.38 392 PRO A O 1
ATOM 3264 N N . ILE A 1 393 ? -59.679 9.636 92.741 1.00 29.39 393 ILE A N 1
ATOM 3265 C CA . ILE A 1 393 ? -60.586 10.799 92.444 1.00 29.39 393 ILE A CA 1
ATOM 3266 C C . ILE A 1 393 ? -59.856 12.111 92.037 1.00 29.39 393 ILE A C 1
ATOM 3268 O O . ILE A 1 393 ? -59.206 12.780 92.829 1.00 29.39 393 ILE A O 1
ATOM 3272 N N . LYS A 1 394 ? -60.122 12.505 90.777 1.00 33.69 394 LYS A N 1
ATOM 3273 C CA . LYS A 1 394 ? -60.405 13.839 90.176 1.00 33.69 394 LYS A CA 1
ATOM 3274 C C . LYS A 1 394 ? -59.740 15.122 90.725 1.00 33.69 394 LYS A C 1
ATOM 3276 O O . LYS A 1 394 ? -60.070 15.573 91.816 1.00 33.69 394 LYS A O 1
ATOM 3281 N N . ARG A 1 395 ? -59.119 15.884 89.804 1.00 30.41 395 ARG A N 1
ATOM 3282 C CA . ARG A 1 395 ? -59.532 17.224 89.270 1.00 30.41 395 ARG A CA 1
ATOM 3283 C C . ARG A 1 395 ? -58.339 17.841 88.508 1.00 30.41 395 ARG A C 1
ATOM 3285 O O . ARG A 1 395 ? -57.276 18.018 89.074 1.00 30.41 395 ARG A O 1
ATOM 3292 N N . SER A 1 396 ? -58.409 18.008 87.185 1.00 33.91 396 SER A N 1
ATOM 3293 C CA . SER A 1 396 ? -58.877 19.214 86.470 1.00 33.91 396 SER A CA 1
ATOM 3294 C C . SER A 1 396 ? -58.170 20.522 86.859 1.00 33.91 396 SER A C 1
ATOM 3296 O O . SER A 1 396 ? -58.509 21.096 87.893 1.00 33.91 396 SER A O 1
ATOM 3298 N N . ARG A 1 397 ? -57.355 21.082 85.945 1.00 31.77 397 ARG A N 1
ATOM 3299 C CA . ARG A 1 397 ? -57.279 22.537 85.707 1.00 31.77 397 ARG A CA 1
ATOM 3300 C C . ARG A 1 397 ? -56.802 22.895 84.291 1.00 31.77 397 ARG A C 1
ATOM 3302 O O . ARG A 1 397 ? -55.851 22.333 83.766 1.00 31.77 397 ARG A O 1
ATOM 3309 N N . HIS A 1 398 ? -57.551 23.832 83.716 1.00 31.05 398 HIS A N 1
ATOM 3310 C CA . HIS A 1 398 ? -57.400 24.533 82.444 1.00 31.05 398 HIS A CA 1
ATOM 3311 C C . HIS A 1 398 ? -56.440 25.732 82.524 1.00 31.05 398 HIS A C 1
ATOM 3313 O O . HIS A 1 398 ? -56.330 26.342 83.584 1.00 31.05 398 HIS A O 1
ATOM 3319 N N . GLY A 1 399 ? -55.957 26.146 81.339 1.00 28.42 399 GLY A N 1
ATOM 3320 C CA . GLY A 1 399 ? -55.658 27.536 80.944 1.00 28.42 399 GLY A CA 1
ATOM 3321 C C . GLY A 1 399 ? -54.292 28.059 81.397 1.00 28.42 399 GLY A C 1
ATOM 3322 O O . GLY A 1 399 ? -53.923 27.899 82.546 1.00 28.42 399 GLY A O 1
ATOM 3323 N N . GLY A 1 400 ? -53.466 28.714 80.587 1.00 27.23 400 GLY A N 1
ATOM 3324 C CA . GLY A 1 400 ? -53.649 29.328 79.279 1.00 27.23 400 GLY A CA 1
ATOM 3325 C C . GLY A 1 400 ? -52.808 30.613 79.226 1.00 27.23 400 GLY A C 1
ATOM 3326 O O . GLY A 1 400 ? -52.700 31.309 80.228 1.00 27.23 400 GLY A O 1
ATOM 3327 N N . SER A 1 401 ? -52.311 30.938 78.027 1.00 28.56 401 SER A N 1
ATOM 3328 C CA . SER A 1 401 ? -51.907 32.277 77.555 1.00 28.56 401 SER A CA 1
ATOM 3329 C C . SER A 1 401 ? -50.407 32.637 77.456 1.00 28.56 401 SER A C 1
ATOM 3331 O O . SER A 1 401 ? -49.789 33.081 78.412 1.00 28.56 401 SER A O 1
ATOM 3333 N N . LYS A 1 402 ? -49.961 32.602 76.184 1.00 30.86 402 LYS A N 1
ATOM 3334 C CA . LYS A 1 402 ? -49.243 33.632 75.388 1.00 30.86 402 LYS A CA 1
ATOM 3335 C C . LYS A 1 402 ? -47.750 33.920 75.656 1.00 30.86 402 LYS A C 1
ATOM 3337 O O . LYS A 1 402 ? -47.342 34.238 76.760 1.00 30.86 402 LYS A O 1
ATOM 3342 N N . GLY A 1 403 ? -46.983 33.845 74.556 1.00 32.53 403 GLY A N 1
ATOM 3343 C CA . GLY A 1 403 ? -45.529 34.049 74.453 1.00 32.53 403 GLY A CA 1
ATOM 3344 C C . GLY A 1 403 ? -45.045 35.505 74.505 1.00 32.53 403 GLY A C 1
ATOM 3345 O O . GLY A 1 403 ? -45.772 36.387 74.957 1.00 32.53 403 GLY A O 1
ATOM 3346 N N . PRO A 1 404 ? -43.824 35.759 73.999 1.00 38.09 404 PRO A N 1
ATOM 3347 C CA . PRO A 1 404 ? -43.727 36.337 72.657 1.00 38.09 404 PRO A CA 1
ATOM 3348 C C . PRO A 1 404 ? -42.608 35.743 71.778 1.00 38.09 404 PRO A C 1
ATOM 3350 O O . PRO A 1 404 ? -41.705 35.051 72.236 1.00 38.09 404 PRO A O 1
ATOM 3353 N N . ALA A 1 405 ? -42.728 36.027 70.481 1.00 30.75 405 ALA A N 1
ATOM 3354 C CA . ALA A 1 405 ? -41.770 35.741 69.420 1.00 30.75 405 ALA A CA 1
ATOM 3355 C C . ALA A 1 405 ? -40.503 36.614 69.497 1.00 30.75 405 ALA A C 1
ATOM 3357 O O . ALA A 1 405 ? -40.546 37.667 70.122 1.00 30.75 405 ALA A O 1
ATOM 3358 N N . LEU A 1 406 ? -39.446 36.177 68.794 1.00 28.36 406 LEU A N 1
ATOM 3359 C CA . LEU A 1 406 ? -38.413 36.928 68.036 1.00 28.36 406 LEU A CA 1
ATOM 3360 C C . LEU A 1 406 ? -37.418 35.854 67.525 1.00 28.36 406 LEU A C 1
ATOM 3362 O O . LEU A 1 406 ? -36.756 35.204 68.322 1.00 28.36 406 LEU A O 1
ATOM 3366 N N . SER A 1 407 ? -37.507 35.360 66.286 1.00 28.16 407 SER A N 1
ATOM 3367 C CA . SER A 1 407 ? -36.927 35.892 65.037 1.00 28.16 407 SER A CA 1
ATOM 3368 C C . SER A 1 407 ? -35.446 36.284 65.121 1.00 28.16 407 SER A C 1
ATOM 3370 O O . SER A 1 407 ? -35.116 37.198 65.869 1.00 28.16 407 SER A O 1
ATOM 3372 N N . VAL A 1 408 ? -34.606 35.694 64.260 1.00 30.72 408 VAL A N 1
ATOM 3373 C CA . VAL A 1 408 ? -33.850 36.368 63.174 1.00 30.72 408 VAL A CA 1
ATOM 3374 C C . VAL A 1 408 ? -32.708 35.459 62.678 1.00 30.72 408 VAL A C 1
ATOM 3376 O O . VAL A 1 408 ? -31.873 35.023 63.456 1.00 30.72 408 VAL A O 1
ATOM 3379 N N . ASN A 1 409 ? -32.745 35.195 61.364 1.00 25.69 409 ASN A N 1
ATOM 3380 C CA . ASN A 1 409 ? -31.689 35.173 60.329 1.00 25.69 409 ASN A CA 1
ATOM 3381 C C . ASN A 1 409 ? -30.268 34.714 60.716 1.00 25.69 409 ASN A C 1
ATOM 3383 O O . ASN A 1 409 ? -29.677 35.174 61.681 1.00 25.69 409 ASN A O 1
ATOM 3387 N N . SER A 1 410 ? -29.559 33.944 59.890 1.00 26.00 410 SER A N 1
ATOM 3388 C CA . SER A 1 410 ? -28.961 34.406 58.621 1.00 26.00 410 SER A CA 1
ATOM 3389 C C . SER A 1 410 ? -28.074 33.257 58.090 1.00 26.00 410 SER A C 1
ATOM 3391 O O . SER A 1 410 ? -27.407 32.588 58.867 1.00 26.00 410 SER A O 1
ATOM 3393 N N . SER A 1 411 ? -28.176 32.827 56.826 1.00 25.47 411 SER A N 1
ATOM 3394 C CA . SER A 1 411 ? -27.272 33.222 55.724 1.00 25.47 411 SER A CA 1
ATOM 3395 C C . SER A 1 411 ? -25.835 33.515 56.197 1.00 25.47 411 SER A C 1
ATOM 3397 O O . SER A 1 411 ? -25.614 34.494 56.894 1.00 25.47 411 SER A O 1
ATOM 3399 N N . SER A 1 412 ? -24.781 32.823 55.762 1.00 31.44 412 SER A N 1
ATOM 3400 C CA . SER A 1 412 ? -24.277 32.878 54.383 1.00 31.44 412 SER A CA 1
ATOM 3401 C C . SER A 1 412 ? -22.857 32.285 54.289 1.00 31.44 412 SER A C 1
ATOM 3403 O O . SER A 1 412 ? -22.105 32.423 55.242 1.00 31.44 412 SER A O 1
ATOM 3405 N N . LYS A 1 413 ? -22.514 31.772 53.086 1.00 26.81 413 LYS A N 1
ATOM 3406 C CA . LYS A 1 413 ? -21.180 31.729 52.419 1.00 26.81 413 LYS A CA 1
ATOM 3407 C C . LYS A 1 413 ? -20.071 30.939 53.149 1.00 26.81 413 LYS A C 1
ATOM 3409 O O . LYS A 1 413 ? -19.850 31.127 54.327 1.00 26.81 413 LYS A O 1
ATOM 3414 N N . VAL A 1 414 ? -19.362 30.007 52.500 1.00 31.44 414 VAL A N 1
ATOM 3415 C CA . VAL A 1 414 ? -18.301 30.202 51.476 1.00 31.44 414 VAL A CA 1
ATOM 3416 C C . VAL A 1 414 ? -18.294 28.964 50.535 1.00 31.44 414 VAL A C 1
ATOM 3418 O O . VAL A 1 414 ? -18.380 27.850 51.030 1.00 31.44 414 VAL A O 1
ATOM 3421 N N . ASN A 1 415 ? -18.502 29.087 49.208 1.00 24.72 415 ASN A N 1
ATOM 3422 C CA . ASN A 1 415 ? -17.492 29.175 48.114 1.00 24.72 415 ASN A CA 1
ATOM 3423 C C . ASN A 1 415 ? -16.502 27.979 48.113 1.00 24.72 415 ASN A C 1
ATOM 3425 O O . ASN A 1 415 ? -15.890 27.728 49.136 1.00 24.72 415 ASN A O 1
ATOM 3429 N N . LEU A 1 416 ? -16.268 27.186 47.058 1.00 28.59 416 LEU A N 1
ATOM 3430 C CA . LEU A 1 416 ? -16.155 27.418 45.605 1.00 28.59 416 LEU A CA 1
ATOM 3431 C C . LEU A 1 416 ? -16.979 26.365 44.811 1.00 28.59 416 LEU A C 1
ATOM 3433 O O . LEU A 1 416 ? -17.070 25.220 45.235 1.00 28.59 416 LEU A O 1
ATOM 3437 N N . LYS A 1 417 ? -17.752 26.725 43.766 1.00 25.56 417 LYS A N 1
ATOM 3438 C CA . LYS A 1 417 ? -17.366 26.835 42.326 1.00 25.56 417 LYS A CA 1
ATOM 3439 C C . LYS A 1 417 ? -16.606 25.600 41.806 1.00 25.56 417 LYS A C 1
ATOM 3441 O O . LYS A 1 417 ? -15.602 25.241 42.391 1.00 25.56 417 LYS A O 1
ATOM 3446 N N . SER A 1 418 ? -16.909 24.962 40.676 1.00 27.08 418 SER A N 1
ATOM 3447 C CA . SER A 1 418 ? -17.915 25.089 39.601 1.00 27.08 418 SER A CA 1
ATOM 3448 C C . SER A 1 418 ? -17.626 23.909 38.650 1.00 27.08 418 SER A C 1
ATOM 3450 O O . SER A 1 418 ? -16.486 23.743 38.242 1.00 27.08 418 SER A O 1
ATOM 3452 N N . SER A 1 419 ? -18.538 22.963 38.425 1.00 25.66 419 SER A N 1
ATOM 3453 C CA . SER A 1 419 ? -19.369 22.837 37.212 1.00 25.66 419 SER A CA 1
ATOM 3454 C C . SER A 1 419 ? -18.691 23.120 35.856 1.00 25.66 419 SER A C 1
ATOM 3456 O O . SER A 1 419 ? -18.418 24.273 35.536 1.00 25.66 419 SER A O 1
ATOM 3458 N N . SER A 1 420 ? -18.648 22.113 34.984 1.00 27.61 420 SER A N 1
ATOM 3459 C CA . SER A 1 420 ? -19.285 22.126 33.648 1.00 27.61 420 SER A CA 1
ATOM 3460 C C . SER A 1 420 ? -19.432 20.659 33.193 1.00 27.61 420 SER A C 1
ATOM 3462 O O . SER A 1 420 ? -18.488 19.891 33.310 1.00 27.61 420 SER A O 1
ATOM 3464 N N . LYS A 1 421 ? -20.649 20.111 33.033 1.00 28.05 421 LYS A N 1
ATOM 3465 C CA . LYS A 1 421 ? -21.621 20.255 31.918 1.00 28.05 421 LYS A CA 1
ATOM 3466 C C . LYS A 1 421 ? -21.033 19.769 30.586 1.00 28.05 421 LYS A C 1
ATOM 3468 O O . LYS A 1 421 ? -20.154 20.418 30.048 1.00 28.05 421 LYS A O 1
ATOM 3473 N N . THR A 1 422 ? -21.353 18.552 30.137 1.00 28.19 422 THR A N 1
ATOM 3474 C CA . THR A 1 422 ? -22.526 18.166 29.307 1.00 28.19 422 THR A CA 1
ATOM 3475 C C . THR A 1 422 ? -22.629 18.890 27.961 1.00 28.19 422 THR A C 1
ATOM 3477 O O . THR A 1 422 ? -23.044 20.046 27.930 1.00 28.19 422 THR A O 1
ATOM 3480 N N . ASN A 1 423 ? -22.393 18.166 26.865 1.00 23.39 423 ASN A N 1
ATOM 3481 C CA . ASN A 1 423 ? -23.373 17.860 25.803 1.00 23.39 423 ASN A CA 1
ATOM 3482 C C . ASN A 1 423 ? -22.689 16.931 24.785 1.00 23.39 423 ASN A C 1
ATOM 3484 O O . ASN A 1 423 ? -21.566 17.196 24.381 1.00 23.39 423 ASN A O 1
ATOM 3488 N N . ARG A 1 424 ? -23.180 15.705 24.589 1.00 26.05 424 ARG A N 1
ATOM 3489 C CA . ARG A 1 424 ? -24.299 15.289 23.719 1.00 26.05 424 ARG A CA 1
ATOM 3490 C C . ARG A 1 424 ? -24.036 15.482 22.225 1.00 26.05 424 ARG A C 1
ATOM 3492 O O . ARG A 1 424 ? -24.080 16.597 21.722 1.00 26.05 424 ARG A O 1
ATOM 3499 N N . ASP A 1 425 ? -23.902 14.306 21.612 1.00 25.86 425 ASP A N 1
ATOM 3500 C CA . ASP A 1 425 ? -24.436 13.870 20.326 1.00 25.86 425 ASP A CA 1
ATOM 3501 C C . ASP A 1 425 ? -23.848 14.507 19.066 1.00 25.86 425 ASP A C 1
ATOM 3503 O O . ASP A 1 425 ? -24.155 15.641 18.739 1.00 25.86 425 ASP A O 1
ATOM 3507 N N . PHE A 1 426 ? -23.090 13.712 18.305 1.00 23.33 426 PHE A N 1
ATOM 3508 C CA . PHE A 1 426 ? -23.481 13.307 16.951 1.00 23.33 426 PHE A CA 1
ATOM 3509 C C . PHE A 1 426 ? -22.657 12.082 16.525 1.00 23.33 426 PHE A C 1
ATOM 3511 O O . PHE A 1 426 ? -21.432 12.108 16.479 1.00 23.33 426 PHE A O 1
ATOM 3518 N N . CYS A 1 427 ? -23.359 10.989 16.240 1.00 26.00 427 CYS A N 1
ATOM 3519 C CA . CYS A 1 427 ? -22.825 9.825 15.546 1.00 26.00 427 CYS A CA 1
ATOM 3520 C C . CYS A 1 427 ? -22.929 10.098 14.038 1.00 26.00 427 CYS A C 1
ATOM 3522 O O . CYS A 1 427 ? -23.976 10.579 13.591 1.00 26.00 427 CYS A O 1
ATOM 3524 N N . PRO A 1 428 ? -21.903 9.746 13.251 1.00 27.80 428 PRO A N 1
ATOM 3525 C CA . PRO A 1 428 ? -22.198 8.899 12.106 1.00 27.80 428 PRO A CA 1
ATOM 3526 C C . PRO A 1 428 ? -21.179 7.767 11.919 1.00 27.80 428 PRO A C 1
ATOM 3528 O O . PRO A 1 428 ? -19.975 7.972 11.888 1.00 27.80 428 PRO A O 1
ATOM 3531 N N . VAL A 1 429 ? -21.741 6.572 11.730 1.00 24.48 429 VAL A N 1
ATOM 3532 C CA . VAL A 1 429 ? -21.324 5.560 10.748 1.00 24.48 429 VAL A CA 1
ATOM 3533 C C . VAL A 1 429 ? -19.861 5.100 10.820 1.00 24.48 429 VAL A C 1
ATOM 3535 O O . VAL A 1 429 ? -18.971 5.605 10.145 1.00 24.48 429 VAL A O 1
ATOM 3538 N N . VAL A 1 430 ? -19.666 4.024 11.584 1.00 24.36 430 VAL A N 1
ATOM 3539 C CA . VAL A 1 430 ? -18.478 3.166 11.556 1.00 24.36 430 VAL A CA 1
ATOM 3540 C C . VAL A 1 430 ? -18.317 2.557 10.160 1.00 24.36 430 VAL A C 1
ATOM 3542 O O . VAL A 1 430 ? -19.124 1.723 9.746 1.00 24.36 430 VAL A O 1
ATOM 3545 N N . TRP A 1 431 ? -17.248 2.940 9.464 1.00 26.75 431 TRP A N 1
ATOM 3546 C CA . TRP A 1 431 ? -16.658 2.147 8.391 1.00 26.75 431 TRP A CA 1
ATOM 3547 C C . TRP A 1 431 ? -15.561 1.244 8.963 1.00 26.75 431 TRP A C 1
ATOM 3549 O O . TRP A 1 431 ? -14.726 1.681 9.746 1.00 26.75 431 TRP A O 1
ATOM 3559 N N . GLY A 1 432 ? -15.635 -0.026 8.563 1.00 24.31 432 GLY A N 1
ATOM 3560 C CA . GLY A 1 432 ? -14.556 -1.002 8.398 1.00 24.31 432 GLY A CA 1
ATOM 3561 C C . GLY A 1 432 ? -13.323 -0.935 9.301 1.00 24.31 432 GLY A C 1
ATOM 3562 O O . GLY A 1 432 ? -12.445 -0.099 9.137 1.00 24.31 432 GLY A O 1
ATOM 3563 N N . ILE A 1 433 ? -13.202 -1.963 10.138 1.00 28.31 433 ILE A N 1
ATOM 3564 C CA . ILE A 1 433 ? -11.975 -2.441 10.781 1.00 28.31 433 ILE A CA 1
ATOM 3565 C C . ILE A 1 433 ? -10.810 -2.448 9.773 1.00 28.31 433 ILE A C 1
ATOM 3567 O O . ILE A 1 433 ? -10.774 -3.301 8.884 1.00 28.31 433 ILE A O 1
ATOM 3571 N N . SER A 1 434 ? -9.837 -1.554 9.957 1.00 27.19 434 SER A N 1
ATOM 3572 C CA . SER A 1 434 ? -8.504 -1.684 9.368 1.00 27.19 434 SER A CA 1
ATOM 3573 C C . SER A 1 434 ? -7.518 -2.072 10.468 1.00 27.19 434 SER A C 1
ATOM 3575 O O . SER A 1 434 ? -7.568 -1.562 11.589 1.00 27.19 434 SER A O 1
ATOM 3577 N N . ARG A 1 435 ? -6.683 -3.074 10.188 1.00 25.50 435 ARG A N 1
ATOM 3578 C CA . ARG A 1 435 ? -5.733 -3.647 11.146 1.00 25.50 435 ARG A CA 1
ATOM 3579 C C . ARG A 1 435 ? -4.684 -2.597 11.498 1.00 25.50 435 ARG A C 1
ATOM 3581 O O . ARG A 1 435 ? -3.823 -2.299 10.681 1.00 25.50 435 ARG A O 1
ATOM 3588 N N . HIS A 1 436 ? -4.710 -2.102 12.729 1.00 26.52 436 HIS A N 1
ATOM 3589 C CA . HIS A 1 436 ? -3.579 -1.379 13.292 1.00 26.52 436 HIS A CA 1
ATOM 3590 C C . HIS A 1 436 ? -2.388 -2.337 13.440 1.00 26.52 436 HIS A C 1
ATOM 3592 O O . HIS A 1 436 ? -2.310 -3.109 14.397 1.00 26.52 436 HIS A O 1
ATOM 3598 N N . HIS A 1 437 ? -1.447 -2.276 12.498 1.00 27.84 437 HIS A N 1
ATOM 3599 C CA . HIS A 1 437 ? -0.051 -2.535 12.820 1.00 27.84 437 HIS A CA 1
ATOM 3600 C C . HIS A 1 437 ? 0.420 -1.347 13.660 1.00 27.84 437 HIS A C 1
ATOM 3602 O O . HIS A 1 437 ? 0.648 -0.251 13.160 1.00 27.84 437 HIS A O 1
ATOM 3608 N N . THR A 1 438 ? 0.454 -1.541 14.975 1.00 26.28 438 THR A N 1
ATOM 3609 C CA . THR A 1 438 ? 1.079 -0.604 15.905 1.00 26.28 438 THR A CA 1
ATOM 3610 C C . THR A 1 438 ? 2.576 -0.592 15.621 1.00 26.28 438 THR A C 1
ATOM 3612 O O . THR A 1 438 ? 3.272 -1.542 15.980 1.00 26.28 438 THR A O 1
ATOM 3615 N N . TRP A 1 439 ? 3.037 0.456 14.939 1.00 34.59 439 TRP A N 1
ATOM 3616 C CA . TRP A 1 439 ? 4.443 0.832 14.853 1.00 34.59 439 TRP A CA 1
ATOM 3617 C C . TRP A 1 439 ? 4.943 1.176 16.259 1.00 34.59 439 TRP A C 1
ATOM 3619 O O . TRP A 1 439 ? 4.221 1.794 17.042 1.00 34.59 439 TRP A O 1
ATOM 3629 N N . ASP A 1 440 ? 6.141 0.711 16.602 1.00 26.33 440 ASP A N 1
ATOM 3630 C CA . ASP A 1 440 ? 6.726 0.840 17.937 1.00 26.33 440 ASP A CA 1
ATOM 3631 C C . ASP A 1 440 ? 6.877 2.328 18.315 1.00 26.33 440 ASP A C 1
ATOM 3633 O O . ASP A 1 440 ? 7.763 3.040 17.840 1.00 26.33 440 ASP A O 1
ATOM 3637 N N . GLY A 1 441 ? 5.963 2.825 19.152 1.00 31.02 441 GLY A N 1
ATOM 3638 C CA . GLY A 1 441 ? 5.817 4.235 19.529 1.00 31.02 441 GLY A CA 1
ATOM 3639 C C . GLY A 1 441 ? 6.863 4.739 20.524 1.00 31.02 441 GLY A C 1
ATOM 3640 O O . GLY A 1 441 ? 6.508 5.393 21.499 1.00 31.02 441 GLY A O 1
ATOM 3641 N N . LYS A 1 442 ? 8.145 4.417 20.322 1.00 30.30 442 LYS A N 1
ATOM 3642 C CA . LYS A 1 442 ? 9.230 4.842 21.223 1.00 30.30 442 LYS A CA 1
ATOM 3643 C C . LYS A 1 442 ? 10.345 5.674 20.594 1.00 30.30 442 LYS A C 1
ATOM 3645 O O . LYS A 1 442 ? 11.214 6.095 21.343 1.00 30.30 442 LYS A O 1
ATOM 3650 N N . LEU A 1 443 ? 10.332 5.949 19.284 1.00 38.03 443 LEU A N 1
ATOM 3651 C CA . LEU A 1 443 ? 11.487 6.594 18.630 1.00 38.03 443 LEU A CA 1
ATOM 3652 C C . LEU A 1 443 ? 11.260 7.966 17.974 1.00 38.03 443 LEU A C 1
ATOM 3654 O O . LEU A 1 443 ? 12.217 8.541 17.460 1.00 38.03 443 LEU A O 1
ATOM 3658 N N . TYR A 1 444 ? 10.048 8.525 17.993 1.00 43.91 444 TYR A N 1
ATOM 3659 C CA . TYR A 1 444 ? 9.780 9.808 17.334 1.00 43.91 444 TYR A CA 1
ATOM 3660 C C . TYR A 1 444 ? 8.841 10.669 18.183 1.00 43.91 444 TYR A C 1
ATOM 3662 O O . TYR A 1 444 ? 7.632 10.471 18.187 1.00 43.91 444 TYR A O 1
ATOM 3670 N N . ASN A 1 445 ? 9.409 11.638 18.907 1.00 43.56 445 ASN A N 1
ATOM 3671 C CA . ASN A 1 445 ? 8.660 12.693 19.594 1.00 43.56 445 ASN A CA 1
ATOM 3672 C C . ASN A 1 445 ? 8.054 13.663 18.558 1.00 43.56 445 ASN A C 1
ATOM 3674 O O . ASN A 1 445 ? 8.589 14.745 18.332 1.00 43.56 445 ASN A O 1
ATOM 3678 N N . MET A 1 446 ? 6.975 13.267 17.885 1.00 55.59 446 MET A N 1
ATOM 3679 C CA . MET A 1 446 ? 6.021 14.198 17.275 1.00 55.59 446 MET A CA 1
ATOM 3680 C C . MET A 1 446 ? 4.702 14.057 18.027 1.00 55.59 446 MET A C 1
ATOM 3682 O O . MET A 1 446 ? 4.251 12.937 18.265 1.00 55.59 446 MET A O 1
ATOM 3686 N N . ASP A 1 447 ? 4.096 15.185 18.401 1.00 60.75 447 ASP A N 1
ATOM 3687 C CA . ASP A 1 447 ? 2.761 15.193 19.000 1.00 60.75 447 ASP A CA 1
ATOM 3688 C C . ASP A 1 447 ? 1.770 14.455 18.090 1.00 60.75 447 ASP A C 1
ATOM 3690 O O . ASP A 1 447 ? 1.815 14.583 16.866 1.00 60.75 447 ASP A O 1
ATOM 3694 N N . GLU A 1 448 ? 0.849 13.697 18.687 1.00 62.16 448 GLU A N 1
ATOM 3695 C CA . GLU A 1 448 ? -0.066 12.784 17.982 1.00 62.16 448 GLU A CA 1
ATOM 3696 C C . GLU A 1 448 ? -0.918 13.493 16.901 1.00 62.16 448 GLU A C 1
ATOM 3698 O O . GLU A 1 448 ? -1.326 12.879 15.906 1.00 62.16 448 GLU A O 1
ATOM 3703 N N . SER A 1 449 ? -1.127 14.806 17.065 1.00 72.56 449 SER A N 1
ATOM 3704 C CA . SER A 1 449 ? -1.864 15.696 16.162 1.00 72.56 449 SER A CA 1
ATOM 3705 C C . SER A 1 449 ? -1.038 16.322 15.033 1.00 72.56 449 SER A C 1
ATOM 3707 O O . SER A 1 449 ? -1.626 16.833 14.086 1.00 72.56 449 SER A O 1
ATOM 3709 N N . THR A 1 450 ? 0.292 16.317 15.111 1.00 87.38 450 THR A N 1
ATOM 3710 C CA . THR A 1 450 ? 1.152 17.039 14.161 1.00 87.38 450 THR A CA 1
ATOM 3711 C C . THR A 1 450 ? 1.500 16.140 12.974 1.00 87.38 450 THR A C 1
ATOM 3713 O O . THR A 1 450 ? 2.001 15.030 13.143 1.00 87.38 450 THR A O 1
ATOM 3716 N N . LEU A 1 451 ? 1.230 16.613 11.756 1.00 91.44 451 LEU A N 1
ATOM 3717 C CA . LEU A 1 451 ? 1.497 15.901 10.501 1.00 91.44 451 LEU A CA 1
ATOM 3718 C C . LEU A 1 451 ? 2.848 16.282 9.895 1.00 91.44 451 LEU A C 1
ATOM 3720 O O . LEU A 1 451 ? 3.544 15.429 9.345 1.00 91.44 451 LEU A O 1
ATOM 3724 N N . VAL A 1 452 ? 3.220 17.555 10.017 1.00 93.06 452 VAL A N 1
ATOM 3725 C CA . VAL A 1 452 ? 4.505 18.104 9.580 1.00 93.06 452 VAL A CA 1
ATOM 3726 C C . VAL A 1 452 ? 5.022 19.008 10.700 1.00 93.06 452 VAL A C 1
ATOM 3728 O O . VAL A 1 452 ? 4.357 19.970 11.085 1.00 93.06 452 VAL A O 1
ATOM 3731 N N . SER A 1 453 ? 6.187 18.677 11.258 1.00 92.38 453 SER A N 1
ATOM 3732 C CA . SER A 1 453 ? 6.836 19.452 12.337 1.00 92.38 453 SER A CA 1
ATOM 3733 C C . SER A 1 453 ? 7.341 20.800 11.831 1.00 92.38 453 SER A C 1
ATOM 3735 O O . SER A 1 453 ? 7.368 21.003 10.628 1.00 92.38 453 SER A O 1
ATOM 3737 N N . ILE A 1 454 ? 7.752 21.716 12.712 1.00 90.06 454 ILE A N 1
ATOM 3738 C CA . ILE A 1 454 ? 8.464 22.951 12.333 1.00 90.06 454 ILE A CA 1
ATOM 3739 C C . ILE A 1 454 ? 9.861 22.650 11.759 1.00 90.06 454 ILE A C 1
ATOM 3741 O O . ILE A 1 454 ? 10.384 21.548 11.900 1.00 90.06 454 ILE A O 1
ATOM 3745 N N . LYS A 1 455 ? 10.484 23.640 11.114 1.00 89.44 455 LYS A N 1
ATOM 3746 C CA . LYS A 1 455 ? 11.852 23.523 10.596 1.00 89.44 455 LYS A CA 1
ATOM 3747 C C . LYS A 1 455 ? 12.865 23.527 11.748 1.00 89.44 455 LYS A C 1
ATOM 3749 O O . LYS A 1 455 ? 13.047 24.543 12.415 1.00 89.44 455 LYS A O 1
ATOM 3754 N N . GLU A 1 456 ? 13.534 22.399 11.968 1.00 87.94 456 GLU A N 1
ATOM 3755 C CA . GLU A 1 456 ? 14.520 22.194 13.036 1.00 87.94 456 GLU A CA 1
ATOM 3756 C C . GLU A 1 456 ? 15.946 22.212 12.470 1.00 87.94 456 GLU A C 1
ATOM 3758 O O . GLU A 1 456 ? 16.178 21.813 11.331 1.00 87.94 456 GLU A O 1
ATOM 3763 N N . ALA A 1 457 ? 16.934 22.647 13.256 1.00 83.88 457 ALA A N 1
ATOM 3764 C CA . ALA A 1 457 ? 18.337 22.504 12.866 1.00 83.88 457 ALA A CA 1
ATOM 3765 C C . ALA A 1 457 ? 18.742 21.021 12.901 1.00 83.88 457 ALA A C 1
ATOM 3767 O O . ALA A 1 457 ? 18.466 20.326 13.879 1.00 83.88 457 ALA A O 1
ATOM 3768 N N . THR A 1 458 ? 19.458 20.537 11.884 1.00 79.62 458 THR A N 1
ATOM 3769 C CA . THR A 1 458 ? 19.956 19.143 11.837 1.00 79.62 458 THR A CA 1
ATOM 3770 C C . THR A 1 458 ? 20.849 18.799 13.032 1.00 79.62 458 THR A C 1
ATOM 3772 O O . THR A 1 458 ? 20.826 17.673 13.520 1.00 79.62 458 THR A O 1
ATOM 3775 N N . SER A 1 459 ? 21.574 19.778 13.582 1.00 69.25 459 SER A N 1
ATOM 3776 C CA . SER A 1 459 ? 22.388 19.623 14.795 1.00 69.25 459 SER A CA 1
ATOM 3777 C C . SER A 1 459 ? 21.583 19.346 16.072 1.00 69.25 459 SER A C 1
ATOM 3779 O O . SER A 1 459 ? 22.149 18.845 17.039 1.00 69.25 459 SER A O 1
ATOM 3781 N N . ALA A 1 460 ? 20.273 19.612 16.095 1.00 59.66 460 ALA A N 1
ATOM 3782 C CA . ALA A 1 460 ? 19.412 19.291 17.234 1.00 59.66 460 ALA A CA 1
ATOM 3783 C C . ALA A 1 460 ? 19.095 17.782 17.347 1.00 59.66 460 ALA A C 1
ATOM 3785 O O . ALA A 1 460 ? 18.567 17.348 18.367 1.00 59.66 460 ALA A O 1
ATOM 3786 N N . GLN A 1 461 ? 19.446 16.966 16.339 1.00 59.34 461 GLN A N 1
ATOM 3787 C CA . GLN A 1 461 ? 19.260 15.506 16.353 1.00 59.34 461 GLN A CA 1
ATOM 3788 C C . GLN A 1 461 ? 20.263 14.742 17.236 1.00 59.34 461 GLN A C 1
ATOM 3790 O O . GLN A 1 461 ? 20.048 13.560 17.506 1.00 59.34 461 GLN A O 1
ATOM 3795 N N . THR A 1 462 ? 21.367 15.351 17.685 1.00 47.88 462 THR A N 1
ATOM 3796 C CA . THR A 1 462 ? 22.397 14.645 18.471 1.00 47.88 462 THR A CA 1
ATOM 3797 C C . THR A 1 462 ? 22.015 14.496 19.941 1.00 47.88 462 THR A C 1
ATOM 3799 O O . THR A 1 462 ? 22.632 15.118 20.801 1.00 47.88 462 THR A O 1
ATOM 3802 N N . LEU A 1 463 ? 21.030 13.644 20.237 1.00 43.38 463 LEU A N 1
ATOM 3803 C CA . LEU A 1 463 ? 20.922 12.963 21.530 1.00 43.38 463 LEU A CA 1
ATOM 3804 C C . LEU A 1 463 ? 19.982 11.742 21.447 1.00 43.38 463 LEU A C 1
ATOM 3806 O O . LEU A 1 463 ? 18.915 11.775 22.032 1.00 43.38 463 LEU A O 1
ATOM 3810 N N . GLU A 1 464 ? 20.348 10.701 20.683 1.00 40.06 464 GLU A N 1
ATOM 3811 C CA . GLU A 1 464 ? 20.071 9.275 20.991 1.00 40.06 464 GLU A CA 1
ATOM 3812 C C . GLU A 1 464 ? 20.552 8.331 19.853 1.00 40.06 464 GLU A C 1
ATOM 3814 O O . GLU A 1 464 ? 20.041 8.324 18.739 1.00 40.06 464 GLU A O 1
ATOM 3819 N N . GLU A 1 465 ? 21.575 7.533 20.196 1.00 41.47 465 GLU A N 1
ATOM 3820 C CA . GLU A 1 465 ? 21.975 6.208 19.672 1.00 41.47 465 GLU A CA 1
ATOM 3821 C C . GLU A 1 465 ? 22.719 5.993 18.311 1.00 41.47 465 GLU A C 1
ATOM 3823 O O . GLU A 1 465 ? 22.253 6.217 17.196 1.00 41.47 465 GLU A O 1
ATOM 3828 N N . SER A 1 466 ? 23.912 5.384 18.458 1.00 41.88 466 SER A N 1
ATOM 3829 C CA . SER A 1 466 ? 24.561 4.318 17.652 1.00 41.88 466 SER A CA 1
ATOM 3830 C C . SER A 1 466 ? 25.027 4.523 16.190 1.00 41.88 466 SER A C 1
ATOM 3832 O O . SER A 1 466 ? 25.598 3.603 15.605 1.00 41.88 466 SER A O 1
ATOM 3834 N N . LYS A 1 467 ? 24.918 5.705 15.568 1.00 51.69 467 LYS A N 1
ATOM 3835 C CA . LYS A 1 467 ? 25.540 5.956 14.236 1.00 51.69 467 LYS A CA 1
ATOM 3836 C C . LYS A 1 467 ? 26.173 7.352 14.125 1.00 51.69 467 LYS A C 1
ATOM 3838 O O . LYS A 1 467 ? 25.722 8.173 13.327 1.00 51.69 467 LYS A O 1
ATOM 3843 N N . ALA A 1 468 ? 27.218 7.631 14.906 1.00 58.62 468 ALA A N 1
ATOM 3844 C CA . ALA A 1 468 ? 27.827 8.968 14.999 1.00 58.62 468 ALA A CA 1
ATOM 3845 C C . ALA A 1 468 ? 28.335 9.543 13.652 1.00 58.62 468 ALA A C 1
ATOM 3847 O O . ALA A 1 468 ? 28.103 10.713 13.366 1.00 58.62 468 ALA A O 1
ATOM 3848 N N . GLY A 1 469 ? 28.950 8.730 12.779 1.00 63.38 469 GLY A N 1
ATOM 3849 C CA . GLY A 1 469 ? 29.547 9.229 11.526 1.00 63.38 469 GLY A CA 1
ATOM 3850 C C . GLY A 1 469 ? 28.542 9.662 10.446 1.00 63.38 469 GLY A C 1
ATOM 3851 O O . GLY A 1 469 ? 28.743 10.671 9.774 1.00 63.38 469 GLY A O 1
ATOM 3852 N N . LYS A 1 470 ? 27.422 8.941 10.291 1.00 71.25 470 LYS A N 1
ATOM 3853 C CA . LYS A 1 470 ? 26.413 9.246 9.255 1.00 71.25 470 LYS A CA 1
ATOM 3854 C C . LYS A 1 470 ? 25.625 10.514 9.555 1.00 71.25 470 LYS A C 1
ATOM 3856 O O . LYS A 1 470 ? 25.435 11.333 8.664 1.00 71.25 470 LYS A O 1
ATOM 3861 N N . HIS A 1 471 ? 25.202 10.685 10.806 1.00 72.44 471 HIS A N 1
ATOM 3862 C CA . HIS A 1 471 ? 24.483 11.887 11.226 1.00 72.44 471 HIS A CA 1
ATOM 3863 C C . HIS A 1 471 ? 25.374 13.126 11.109 1.00 72.44 471 HIS A C 1
ATOM 3865 O O . HIS A 1 471 ? 24.920 14.160 10.635 1.00 72.44 471 HIS A O 1
ATOM 3871 N N . GLN A 1 472 ? 26.667 13.004 11.426 1.00 70.62 472 GLN A N 1
ATOM 3872 C CA . GLN A 1 472 ? 27.623 14.096 11.248 1.00 70.62 472 GLN A CA 1
ATOM 3873 C C . GLN A 1 472 ? 27.772 14.516 9.775 1.00 70.62 472 GLN A C 1
ATOM 3875 O O . GLN A 1 472 ? 27.830 15.711 9.489 1.00 70.62 472 GLN A O 1
ATOM 3880 N N . ASN A 1 473 ? 27.746 13.562 8.837 1.00 75.00 473 ASN A N 1
ATOM 3881 C CA . ASN A 1 473 ? 27.731 13.860 7.401 1.00 75.00 473 ASN A CA 1
ATOM 3882 C C . ASN A 1 473 ? 26.447 14.586 6.962 1.00 75.00 473 ASN A C 1
ATOM 3884 O O . ASN A 1 473 ? 26.532 15.534 6.182 1.00 75.00 473 ASN A O 1
ATOM 3888 N N . ILE A 1 474 ? 25.276 14.191 7.481 1.00 81.69 474 ILE A N 1
ATOM 3889 C CA . ILE A 1 474 ? 24.008 14.893 7.210 1.00 81.69 474 ILE A CA 1
ATOM 3890 C C . ILE A 1 474 ? 24.083 16.326 7.743 1.00 81.69 474 ILE A C 1
ATOM 3892 O O . ILE A 1 474 ? 23.840 17.257 6.983 1.00 81.69 474 ILE A O 1
ATOM 3896 N N . CYS A 1 475 ? 24.492 16.527 8.999 1.00 78.62 475 CYS A N 1
ATOM 3897 C CA . CYS A 1 475 ? 24.614 17.859 9.606 1.00 78.62 475 CYS A CA 1
ATOM 3898 C C . CYS A 1 475 ? 25.603 18.774 8.862 1.00 78.62 475 CYS A C 1
ATOM 3900 O O . CYS A 1 475 ? 25.432 19.994 8.837 1.00 78.62 475 CYS A O 1
ATOM 3902 N N . HIS A 1 476 ? 26.642 18.199 8.248 1.00 79.88 476 HIS A N 1
ATOM 3903 C CA . HIS A 1 476 ? 27.600 18.956 7.448 1.00 79.88 476 HIS A CA 1
ATOM 3904 C C . HIS A 1 476 ? 26.998 19.445 6.120 1.00 79.88 476 HIS A C 1
ATOM 3906 O O . HIS A 1 476 ? 27.318 20.540 5.666 1.00 79.88 476 HIS A O 1
ATOM 3912 N N . GLN A 1 477 ? 26.141 18.650 5.475 1.00 82.56 477 GLN A N 1
ATOM 3913 C CA . GLN A 1 477 ? 25.592 18.970 4.150 1.00 82.56 477 GLN A CA 1
ATOM 3914 C C . GLN A 1 477 ? 24.233 19.685 4.202 1.00 82.56 477 GLN A C 1
ATOM 3916 O O . GLN A 1 477 ? 23.927 20.510 3.338 1.00 82.56 477 GLN A O 1
ATOM 3921 N N . PHE A 1 478 ? 23.438 19.407 5.232 1.00 87.19 478 PHE A N 1
ATOM 3922 C CA . PHE A 1 478 ? 22.080 19.904 5.415 1.00 87.19 478 PHE A CA 1
ATOM 3923 C C . PHE A 1 478 ? 21.996 20.684 6.720 1.00 87.19 478 PHE A C 1
ATOM 3925 O O . PHE A 1 478 ? 22.427 20.198 7.765 1.00 87.19 478 PHE A O 1
ATOM 3932 N N . GLY A 1 479 ? 21.454 21.899 6.660 1.00 85.38 479 GLY A N 1
ATOM 3933 C CA . GLY A 1 479 ? 21.345 22.788 7.819 1.00 85.38 479 GLY A CA 1
ATOM 3934 C C . GLY A 1 479 ? 20.062 22.597 8.614 1.00 85.38 479 GLY A C 1
ATOM 3935 O O . GLY A 1 479 ? 20.040 22.867 9.815 1.00 85.38 479 GLY A O 1
ATOM 3936 N N . PHE A 1 480 ? 19.005 22.108 7.962 1.00 90.75 480 PHE A N 1
ATOM 3937 C CA . PHE A 1 480 ? 17.703 21.937 8.594 1.00 90.75 480 PHE A CA 1
ATOM 3938 C C . PHE A 1 480 ? 17.034 20.631 8.178 1.00 90.75 480 PHE A C 1
ATOM 3940 O O . PHE A 1 480 ? 17.275 20.112 7.086 1.00 90.75 480 PHE A O 1
ATOM 3947 N N . ILE A 1 481 ? 16.176 20.133 9.059 1.00 91.31 481 ILE A N 1
ATOM 3948 C CA . ILE A 1 481 ? 15.314 18.975 8.860 1.00 91.31 481 ILE A CA 1
ATOM 3949 C C . ILE A 1 481 ? 13.888 19.341 9.270 1.00 91.31 481 ILE A C 1
ATOM 3951 O O . ILE A 1 481 ? 13.674 20.127 10.194 1.00 91.31 481 ILE A O 1
ATOM 3955 N N . ARG A 1 482 ? 12.907 18.771 8.580 1.00 92.50 482 ARG A N 1
ATOM 3956 C CA . ARG A 1 482 ? 11.498 18.847 8.956 1.00 92.50 482 ARG A CA 1
ATOM 3957 C C . ARG A 1 482 ? 10.930 17.434 8.968 1.00 92.50 482 ARG A C 1
ATOM 3959 O O . ARG A 1 482 ? 10.954 16.736 7.957 1.00 92.50 482 ARG A O 1
ATOM 3966 N N . ARG A 1 483 ? 10.460 17.015 10.140 1.00 92.06 483 ARG A N 1
ATOM 3967 C CA . ARG A 1 483 ? 9.882 15.689 10.372 1.00 92.06 483 ARG A CA 1
ATOM 3968 C C . ARG A 1 483 ? 8.460 15.591 9.855 1.00 92.06 483 ARG A C 1
ATOM 3970 O O . ARG A 1 483 ? 7.693 16.553 10.009 1.00 92.06 483 ARG A O 1
ATOM 3977 N N . VAL A 1 484 ? 8.113 14.431 9.320 1.00 93.88 484 VAL A N 1
ATOM 3978 C CA . VAL A 1 484 ? 6.776 14.116 8.808 1.00 93.88 484 VAL A CA 1
ATOM 3979 C C . VAL A 1 484 ? 6.178 12.967 9.621 1.00 93.88 484 VAL A C 1
ATOM 3981 O O . VAL A 1 484 ? 6.885 12.148 10.194 1.00 93.88 484 VAL A O 1
ATOM 3984 N N . LYS A 1 485 ? 4.853 12.892 9.737 1.00 93.12 485 LYS A N 1
ATOM 3985 C CA . LYS A 1 485 ? 4.204 11.797 10.469 1.00 93.12 485 LYS A CA 1
ATOM 3986 C C . LYS A 1 485 ? 4.391 10.455 9.751 1.00 93.12 485 LYS A C 1
ATOM 3988 O O . LYS A 1 485 ? 4.176 10.343 8.547 1.00 93.12 485 LYS A O 1
ATOM 3993 N N . GLY A 1 486 ? 4.769 9.418 10.501 1.00 89.62 486 GLY A N 1
ATOM 3994 C CA . GLY A 1 486 ? 4.916 8.042 10.011 1.00 89.62 486 GLY A CA 1
ATOM 3995 C C . GLY A 1 486 ? 3.591 7.281 9.954 1.00 89.62 486 GLY A C 1
ATOM 3996 O O . GLY A 1 486 ? 3.383 6.349 10.721 1.00 89.62 486 GLY A O 1
ATOM 3997 N N . ASP A 1 487 ? 2.681 7.690 9.073 1.00 90.12 487 ASP A N 1
ATOM 3998 C CA . ASP A 1 487 ? 1.332 7.121 8.907 1.00 90.12 487 ASP A CA 1
ATOM 3999 C C . ASP A 1 487 ? 1.157 6.331 7.595 1.00 90.12 487 ASP A C 1
ATOM 4001 O O . ASP A 1 487 ? 0.038 6.141 7.128 1.00 90.12 487 ASP A O 1
ATOM 4005 N N . GLY A 1 488 ? 2.262 5.927 6.964 1.00 89.94 488 GLY A N 1
ATOM 4006 C CA . GLY A 1 488 ? 2.279 5.338 5.621 1.00 89.94 488 GLY A CA 1
ATOM 4007 C C . GLY A 1 488 ? 2.151 6.367 4.489 1.00 89.94 488 GLY A C 1
ATOM 4008 O O . GLY A 1 488 ? 2.483 6.066 3.355 1.00 89.94 488 GLY A O 1
ATOM 4009 N N . ASN A 1 489 ? 1.765 7.618 4.764 1.00 95.06 489 ASN A N 1
ATOM 4010 C CA . ASN A 1 489 ? 1.684 8.682 3.754 1.00 95.06 489 ASN A CA 1
ATOM 4011 C C . ASN A 1 489 ? 2.919 9.595 3.739 1.00 95.06 489 ASN A C 1
ATOM 4013 O O . ASN A 1 489 ? 2.928 10.601 3.029 1.00 95.06 489 ASN A O 1
ATOM 4017 N N . CYS A 1 490 ? 3.949 9.266 4.523 1.00 94.69 490 CYS A N 1
ATOM 4018 C CA . CYS A 1 490 ? 5.107 10.121 4.776 1.00 94.69 490 CYS A CA 1
ATOM 4019 C C . CYS A 1 490 ? 5.797 10.605 3.493 1.00 94.69 490 CYS A C 1
ATOM 4021 O O . CYS A 1 490 ? 6.068 11.797 3.393 1.00 94.69 490 CYS A O 1
ATOM 4023 N N . PHE A 1 491 ? 6.001 9.742 2.489 1.00 96.38 491 PHE A N 1
ATOM 4024 C CA . PHE A 1 491 ? 6.596 10.144 1.208 1.00 96.38 491 PHE A CA 1
ATOM 4025 C C . PHE A 1 491 ? 5.757 11.210 0.491 1.00 96.38 491 PHE A C 1
ATOM 4027 O O . PHE A 1 491 ? 6.237 12.318 0.256 1.00 96.38 491 PHE A O 1
ATOM 4034 N N . TYR A 1 492 ? 4.492 10.900 0.185 1.00 97.50 492 TYR A N 1
ATOM 4035 C CA . TYR A 1 492 ? 3.591 11.811 -0.525 1.00 97.50 492 TYR A CA 1
ATOM 4036 C C . TYR A 1 492 ? 3.423 13.130 0.226 1.00 97.50 492 TYR A C 1
ATOM 4038 O O . TYR A 1 492 ? 3.417 14.195 -0.386 1.00 97.50 492 TYR A O 1
ATOM 4046 N N . ARG A 1 493 ? 3.326 13.077 1.559 1.00 97.06 493 ARG A N 1
ATOM 4047 C CA . ARG A 1 493 ? 3.184 14.265 2.404 1.00 97.06 493 ARG A CA 1
ATOM 4048 C C . ARG A 1 493 ? 4.457 15.113 2.401 1.00 97.06 493 ARG A C 1
ATOM 4050 O O . ARG A 1 493 ? 4.360 16.328 2.243 1.00 97.06 493 ARG A O 1
ATOM 4057 N N . ALA A 1 494 ? 5.629 14.487 2.521 1.00 96.38 494 ALA A N 1
ATOM 4058 C CA . ALA A 1 494 ? 6.924 15.162 2.465 1.00 96.38 494 ALA A CA 1
ATOM 4059 C C . ALA A 1 494 ? 7.156 15.823 1.100 1.00 96.38 494 ALA A C 1
ATOM 4061 O O . ALA A 1 494 ? 7.514 17.001 1.030 1.00 96.38 494 ALA A O 1
ATOM 4062 N N . LEU A 1 495 ? 6.896 15.087 0.017 1.00 96.19 495 LEU A N 1
ATOM 4063 C CA . LEU A 1 495 ? 7.018 15.577 -1.351 1.00 96.19 495 LEU A CA 1
ATOM 4064 C C . LEU A 1 495 ? 6.062 16.742 -1.610 1.00 96.19 495 LEU A C 1
ATOM 4066 O O . LEU A 1 495 ? 6.477 17.784 -2.098 1.00 96.19 495 LEU A O 1
ATOM 4070 N N . CYS A 1 496 ? 4.791 16.590 -1.241 1.00 96.19 496 CYS A N 1
ATOM 4071 C CA . CYS A 1 496 ? 3.781 17.618 -1.449 1.00 96.19 496 CYS A CA 1
ATOM 4072 C C . CYS A 1 496 ? 4.119 18.906 -0.690 1.00 96.19 496 CYS A C 1
ATOM 4074 O O . CYS A 1 496 ? 4.075 19.991 -1.267 1.00 96.19 496 CYS A O 1
ATOM 4076 N N . PHE A 1 497 ? 4.511 18.788 0.583 1.00 96.19 497 PHE A N 1
ATOM 4077 C CA . PHE A 1 497 ? 4.891 19.943 1.392 1.00 96.19 497 PHE A CA 1
ATOM 4078 C C . PHE A 1 497 ? 6.092 20.671 0.788 1.00 96.19 497 PHE A C 1
ATOM 4080 O O . PHE A 1 497 ? 6.021 21.873 0.562 1.00 96.19 497 PHE A O 1
ATOM 4087 N N . THR A 1 498 ? 7.172 19.945 0.487 1.00 94.44 498 THR A N 1
ATOM 4088 C CA . THR A 1 498 ? 8.403 20.535 -0.070 1.00 94.44 498 THR A CA 1
ATOM 4089 C C . THR A 1 498 ? 8.196 21.146 -1.446 1.00 94.44 498 THR A C 1
ATOM 4091 O O . THR A 1 498 ? 8.730 22.216 -1.733 1.00 94.44 498 THR A O 1
ATOM 4094 N N . LEU A 1 499 ? 7.384 20.505 -2.284 1.00 93.19 499 LEU A N 1
ATOM 4095 C CA . LEU A 1 499 ? 7.027 21.018 -3.595 1.00 93.19 499 LEU A CA 1
ATOM 4096 C C . LEU A 1 499 ? 6.282 22.344 -3.473 1.00 93.19 499 LEU A C 1
ATOM 4098 O O . LEU A 1 499 ? 6.698 23.320 -4.084 1.00 93.19 499 LEU A O 1
ATOM 4102 N N . VAL A 1 500 ? 5.241 22.418 -2.640 1.00 93.62 500 VAL A N 1
ATOM 4103 C CA . VAL A 1 500 ? 4.467 23.655 -2.442 1.00 93.62 500 VAL A CA 1
ATOM 4104 C C . VAL A 1 500 ? 5.293 24.735 -1.736 1.00 93.62 500 VAL A C 1
ATOM 4106 O O . VAL A 1 500 ? 5.202 25.908 -2.093 1.00 93.62 500 VAL A O 1
ATOM 4109 N N . GLU A 1 501 ? 6.147 24.355 -0.786 1.00 93.50 501 GLU A N 1
ATOM 4110 C CA . GLU A 1 501 ? 7.085 25.257 -0.112 1.00 93.50 501 GLU A CA 1
ATOM 4111 C C . GLU A 1 501 ? 8.059 25.903 -1.108 1.00 93.50 501 GLU A C 1
ATOM 4113 O O . GLU A 1 501 ? 8.322 27.100 -1.014 1.00 93.50 501 GLU A O 1
ATOM 4118 N N . SER A 1 502 ? 8.529 25.159 -2.116 1.00 90.38 502 SER A N 1
ATOM 4119 C CA . SER A 1 502 ? 9.420 25.687 -3.161 1.00 90.38 502 SER A CA 1
ATOM 4120 C C . SER A 1 502 ? 8.770 26.749 -4.062 1.00 90.38 502 SER A C 1
ATOM 4122 O O . SER A 1 502 ? 9.471 27.524 -4.714 1.00 90.38 502 SER A O 1
ATOM 4124 N N . LEU A 1 503 ? 7.433 26.809 -4.090 1.00 90.75 503 LEU A N 1
ATOM 4125 C CA . LEU A 1 503 ? 6.673 27.797 -4.861 1.00 90.75 503 LEU A CA 1
ATOM 4126 C C . LEU A 1 503 ? 6.504 29.122 -4.104 1.00 90.75 503 LEU A C 1
ATOM 4128 O O . LEU A 1 503 ? 6.109 30.124 -4.708 1.00 90.75 503 LEU A O 1
ATOM 4132 N N . LEU A 1 504 ? 6.785 29.145 -2.794 1.00 88.56 504 LEU A N 1
ATOM 4133 C CA . LEU A 1 504 ? 6.662 30.351 -1.983 1.00 88.56 504 LEU A CA 1
ATOM 4134 C C . LEU A 1 504 ? 7.542 31.466 -2.556 1.00 88.56 504 LEU A C 1
ATOM 4136 O O . LEU A 1 504 ? 8.695 31.258 -2.928 1.00 88.56 504 LEU A O 1
ATOM 4140 N N . HIS A 1 505 ? 6.983 32.674 -2.611 1.00 84.62 505 HIS A N 1
ATOM 4141 C CA . HIS A 1 505 ? 7.638 33.881 -3.127 1.00 84.62 505 HIS A CA 1
ATOM 4142 C C . HIS A 1 505 ? 7.988 33.873 -4.629 1.00 84.62 505 HIS A C 1
ATOM 4144 O O . HIS A 1 505 ? 8.668 34.790 -5.089 1.00 84.62 505 HIS A O 1
ATOM 4150 N N . ASN A 1 506 ? 7.512 32.897 -5.414 1.00 87.12 506 ASN A N 1
ATOM 4151 C CA . ASN A 1 506 ? 7.731 32.852 -6.861 1.00 87.12 506 ASN A CA 1
ATOM 4152 C C . ASN A 1 506 ? 6.411 32.707 -7.634 1.00 87.12 506 ASN A C 1
ATOM 4154 O O . ASN A 1 506 ? 5.999 31.604 -7.993 1.00 87.12 506 ASN A O 1
ATOM 4158 N N . GLU A 1 507 ? 5.779 33.839 -7.957 1.00 87.88 507 GLU A N 1
ATOM 4159 C CA . GLU A 1 507 ? 4.510 33.886 -8.708 1.00 87.88 507 GLU A CA 1
ATOM 4160 C C . GLU A 1 507 ? 4.587 33.132 -10.043 1.00 87.88 507 GLU A C 1
ATOM 4162 O O . GLU A 1 507 ? 3.670 32.400 -10.415 1.00 87.88 507 GLU A O 1
ATOM 4167 N N . SER A 1 508 ? 5.721 33.232 -10.749 1.00 89.62 508 SER A N 1
ATOM 4168 C CA . SER A 1 508 ? 5.911 32.516 -12.013 1.00 89.62 508 SER A CA 1
ATOM 4169 C C . SER A 1 508 ? 5.918 30.994 -11.825 1.00 89.62 508 SER A C 1
ATOM 4171 O O . SER A 1 508 ? 5.434 30.266 -12.690 1.00 89.62 508 SER A O 1
ATOM 4173 N N . ALA A 1 509 ? 6.460 30.504 -10.704 1.00 89.38 509 ALA A N 1
ATOM 4174 C CA . ALA A 1 509 ? 6.468 29.084 -10.370 1.00 89.38 509 ALA A CA 1
ATOM 4175 C C . ALA A 1 509 ? 5.074 28.603 -9.961 1.00 89.38 509 ALA A C 1
ATOM 4177 O O . ALA A 1 509 ? 4.654 27.546 -10.426 1.00 89.38 509 ALA A O 1
ATOM 4178 N N . ILE A 1 510 ? 4.331 29.403 -9.186 1.00 91.19 510 ILE A N 1
ATOM 4179 C CA . ILE A 1 510 ? 2.927 29.128 -8.845 1.00 91.19 510 ILE A CA 1
ATOM 4180 C C . ILE A 1 510 ? 2.093 28.987 -10.122 1.00 91.19 510 ILE A C 1
ATOM 4182 O O . ILE A 1 510 ? 1.340 28.023 -10.258 1.00 91.19 510 ILE A O 1
ATOM 4186 N N . GLN A 1 511 ? 2.264 29.890 -11.094 1.00 91.88 511 GLN A N 1
ATOM 4187 C CA . GLN A 1 511 ? 1.519 29.817 -12.350 1.00 91.88 511 GLN A CA 1
ATOM 4188 C C . GLN A 1 511 ? 1.879 28.572 -13.174 1.00 91.88 511 GLN A C 1
ATOM 4190 O O . GLN A 1 511 ? 0.980 27.866 -13.626 1.00 91.88 511 GLN A O 1
ATOM 4195 N N . ARG A 1 512 ? 3.172 28.236 -13.308 1.00 92.00 512 ARG A N 1
ATOM 4196 C CA . ARG A 1 512 ? 3.596 26.988 -13.977 1.00 92.00 512 ARG A CA 1
ATOM 4197 C C . ARG A 1 512 ? 3.026 25.746 -13.291 1.00 92.00 512 ARG A C 1
ATOM 4199 O O . ARG A 1 512 ? 2.653 24.786 -13.963 1.00 92.00 512 ARG A O 1
ATOM 4206 N N . PHE A 1 513 ? 2.950 25.765 -11.963 1.00 92.44 513 PHE A N 1
ATOM 4207 C CA . PHE A 1 513 ? 2.393 24.668 -11.187 1.00 92.44 513 PHE A CA 1
ATOM 4208 C C . PHE A 1 513 ? 0.870 24.556 -11.350 1.00 92.44 513 PHE A C 1
ATOM 4210 O O . PHE A 1 513 ? 0.356 23.448 -11.464 1.00 92.44 513 PHE A O 1
ATOM 4217 N N . ARG A 1 514 ? 0.141 25.677 -11.453 1.00 93.31 514 ARG A N 1
ATOM 4218 C CA . ARG A 1 514 ? -1.285 25.674 -11.831 1.00 93.31 514 ARG A CA 1
ATOM 4219 C C . ARG A 1 514 ? -1.499 25.049 -13.205 1.00 93.31 514 ARG A C 1
ATOM 4221 O O . ARG A 1 514 ? -2.380 24.207 -13.353 1.00 93.31 514 ARG A O 1
ATOM 4228 N N . ASP A 1 515 ? -0.669 25.402 -14.184 1.00 94.00 515 ASP A N 1
ATOM 4229 C CA . ASP A 1 515 ? -0.745 24.803 -15.518 1.00 94.00 515 ASP A CA 1
ATOM 4230 C C . ASP A 1 515 ? -0.473 23.289 -15.458 1.00 94.00 515 ASP A C 1
ATOM 4232 O O . ASP A 1 515 ? -1.171 22.511 -16.109 1.00 94.00 515 ASP A O 1
ATOM 4236 N N . MET A 1 516 ? 0.489 22.850 -14.635 1.00 93.62 516 MET A N 1
ATOM 4237 C CA . MET A 1 516 ? 0.732 21.428 -14.367 1.00 93.62 516 MET A CA 1
ATOM 4238 C C . MET A 1 516 ? -0.487 20.754 -13.728 1.00 93.62 516 MET A C 1
ATOM 4240 O O . MET A 1 516 ? -0.902 19.705 -14.211 1.00 93.62 516 MET A O 1
ATOM 4244 N N . LEU A 1 517 ? -1.121 21.361 -12.720 1.00 93.94 517 LEU A N 1
ATOM 4245 C CA . LEU A 1 517 ? -2.331 20.808 -12.105 1.00 93.94 517 LEU A CA 1
ATOM 4246 C C . LEU A 1 517 ? -3.472 20.649 -13.115 1.00 93.94 517 LEU A C 1
ATOM 4248 O O . LEU A 1 517 ? -4.175 19.643 -13.102 1.00 93.94 517 LEU A O 1
ATOM 4252 N N . VAL A 1 518 ? -3.660 21.616 -14.016 1.00 94.75 518 VAL A N 1
ATOM 4253 C CA . VAL A 1 518 ? -4.670 21.510 -15.081 1.00 94.75 518 VAL A CA 1
ATOM 4254 C C . VAL A 1 518 ? -4.349 20.349 -16.027 1.00 94.75 518 VAL A C 1
ATOM 4256 O O . VAL A 1 518 ? -5.255 19.606 -16.413 1.00 94.75 518 VAL A O 1
ATOM 4259 N N . ARG A 1 519 ? -3.071 20.140 -16.374 1.00 94.88 519 ARG A N 1
ATOM 4260 C CA . ARG A 1 519 ? -2.649 18.964 -17.156 1.00 94.88 519 ARG A CA 1
ATOM 4261 C C . ARG A 1 519 ? -2.906 17.662 -16.401 1.00 94.88 519 ARG A C 1
ATOM 4263 O O . ARG A 1 519 ? -3.460 16.739 -16.989 1.00 94.88 519 ARG A O 1
ATOM 4270 N N . SER A 1 520 ? -2.585 17.611 -15.112 1.00 94.44 520 SER A N 1
ATOM 4271 C CA . SER A 1 520 ? -2.738 16.412 -14.286 1.00 94.44 520 SER A CA 1
ATOM 4272 C C . SER A 1 520 ? -4.215 16.042 -14.073 1.00 94.44 520 SER A C 1
ATOM 4274 O O . SER A 1 520 ? -4.587 14.871 -14.142 1.00 94.44 520 SER A O 1
ATOM 4276 N N . HIS A 1 521 ? -5.105 17.038 -13.983 1.00 94.19 521 HIS A N 1
ATOM 4277 C CA . HIS A 1 521 ? -6.556 16.829 -14.038 1.00 94.19 521 HIS A CA 1
ATOM 4278 C C . HIS A 1 521 ? -6.981 16.152 -15.352 1.00 94.19 521 HIS A C 1
ATOM 4280 O O . HIS A 1 521 ? -7.827 15.257 -15.353 1.00 94.19 521 HIS A O 1
ATOM 4286 N N . HIS A 1 522 ? -6.415 16.558 -16.493 1.00 94.19 522 HIS A N 1
ATOM 4287 C CA . HIS A 1 522 ? -6.708 15.911 -17.772 1.00 94.19 522 HIS A CA 1
ATOM 4288 C C . HIS A 1 522 ? -6.103 14.499 -17.865 1.00 94.19 522 HIS A C 1
ATOM 4290 O O . HIS A 1 522 ? -6.749 13.603 -18.421 1.00 94.19 522 HIS A O 1
ATOM 4296 N N . ALA A 1 523 ? -4.914 14.275 -17.302 1.00 93.94 523 ALA A N 1
ATOM 4297 C CA . ALA A 1 523 ? -4.282 12.959 -17.242 1.00 93.94 523 ALA A CA 1
ATOM 4298 C C . ALA A 1 523 ? -5.171 11.945 -16.499 1.00 93.94 523 ALA A C 1
ATOM 4300 O O . ALA A 1 523 ? -5.437 10.866 -17.028 1.00 93.94 523 ALA A O 1
ATOM 4301 N N . LEU A 1 524 ? -5.755 12.334 -15.358 1.00 95.75 524 LEU A N 1
ATOM 4302 C CA . LEU A 1 524 ? -6.715 11.508 -14.610 1.00 95.75 524 LEU A CA 1
ATOM 4303 C C . LEU A 1 524 ? -7.948 11.127 -15.440 1.00 95.75 524 LEU A C 1
ATOM 4305 O O . LEU A 1 524 ? -8.339 9.959 -15.472 1.00 95.75 524 LEU A O 1
ATOM 4309 N N . LEU A 1 525 ? -8.543 12.085 -16.158 1.00 95.50 525 LEU A N 1
ATOM 4310 C CA . LEU A 1 525 ? -9.684 11.799 -17.039 1.00 95.50 525 LEU A CA 1
ATOM 4311 C C . LEU A 1 525 ? -9.307 10.821 -18.157 1.00 95.50 525 LEU A C 1
ATOM 4313 O O . LEU A 1 525 ? -10.078 9.921 -18.485 1.00 95.50 525 LEU A O 1
ATOM 4317 N N . THR A 1 526 ? -8.115 10.985 -18.731 1.00 94.31 526 THR A N 1
ATOM 4318 C CA . THR A 1 526 ? -7.618 10.140 -19.829 1.00 94.31 526 THR A CA 1
ATOM 4319 C C . THR A 1 526 ? -7.327 8.718 -19.353 1.00 94.31 526 THR A C 1
ATOM 4321 O O . THR A 1 526 ? -7.644 7.763 -20.058 1.00 94.31 526 THR A O 1
ATOM 4324 N N . ALA A 1 527 ? -6.817 8.567 -18.128 1.00 92.75 527 ALA A N 1
ATOM 4325 C CA . ALA A 1 527 ? -6.629 7.277 -17.467 1.00 92.75 527 ALA A CA 1
ATOM 4326 C C . ALA A 1 527 ? -7.956 6.599 -17.054 1.00 92.75 527 ALA A C 1
ATOM 4328 O O . ALA A 1 527 ? -7.960 5.433 -16.660 1.00 92.75 527 ALA A O 1
ATOM 4329 N N . GLY A 1 528 ? -9.095 7.292 -17.177 1.00 92.94 528 GLY A N 1
ATOM 4330 C CA . GLY A 1 528 ? -10.428 6.736 -16.942 1.00 92.94 528 GLY A CA 1
ATOM 4331 C C . GLY A 1 528 ? -10.955 6.906 -15.515 1.00 92.94 528 GLY A C 1
ATOM 4332 O O . GLY A 1 528 ? -11.886 6.192 -15.133 1.00 92.94 528 GLY A O 1
ATOM 4333 N N . PHE A 1 529 ? -10.393 7.831 -14.730 1.00 94.56 529 PHE A N 1
ATOM 4334 C CA . PHE A 1 529 ? -10.955 8.212 -13.433 1.00 94.56 529 PHE A CA 1
ATOM 4335 C C . PHE A 1 529 ? -12.214 9.067 -13.615 1.00 94.56 529 PHE A C 1
ATOM 4337 O O . PHE A 1 529 ? -12.268 9.949 -14.472 1.00 94.56 529 PHE A O 1
ATOM 4344 N N . ASP A 1 530 ? -13.228 8.822 -12.784 1.00 93.19 530 ASP A N 1
ATOM 4345 C CA . ASP A 1 530 ? -14.436 9.648 -12.765 1.00 93.19 530 ASP A CA 1
ATOM 4346 C C . ASP A 1 530 ? -14.127 11.027 -12.166 1.00 93.19 530 ASP A C 1
ATOM 4348 O O . ASP A 1 530 ? -13.581 11.110 -11.065 1.00 93.19 530 ASP A O 1
ATOM 4352 N N . GLU A 1 531 ? -14.508 12.108 -12.858 1.00 94.94 531 GLU A N 1
ATOM 4353 C CA . GLU A 1 531 ? -14.269 13.491 -12.410 1.00 94.94 531 GLU A CA 1
ATOM 4354 C C . GLU A 1 531 ? -14.826 13.704 -10.998 1.00 94.94 531 GLU A C 1
ATOM 4356 O O . GLU A 1 531 ? -14.197 14.350 -10.161 1.00 94.94 531 GLU A O 1
ATOM 4361 N N . SER A 1 532 ? -15.982 13.101 -10.696 1.00 93.00 532 SER A N 1
ATOM 4362 C CA . SER A 1 532 ? -16.620 13.239 -9.386 1.00 93.00 532 SER A CA 1
ATOM 4363 C C . SER A 1 532 ? -15.765 12.704 -8.228 1.00 93.00 532 SER A C 1
ATOM 4365 O O . SER A 1 532 ? -15.892 13.192 -7.107 1.00 93.00 532 SER A O 1
ATOM 4367 N N . ALA A 1 533 ? -14.861 11.755 -8.495 1.00 90.44 533 ALA A N 1
ATOM 4368 C CA . ALA A 1 533 ? -14.030 11.120 -7.480 1.00 90.44 533 ALA A CA 1
ATOM 4369 C C . ALA A 1 533 ? -12.833 11.980 -7.043 1.00 90.44 533 ALA A C 1
ATOM 4371 O O . ALA A 1 533 ? -12.378 11.843 -5.910 1.00 90.44 533 ALA A O 1
ATOM 4372 N N . PHE A 1 534 ? -12.318 12.859 -7.912 1.00 95.19 534 PHE A N 1
ATOM 4373 C CA . PHE A 1 534 ? -11.100 13.635 -7.632 1.00 95.19 534 PHE A CA 1
ATOM 4374 C C . PHE A 1 534 ? -11.269 15.154 -7.740 1.00 95.19 534 PHE A C 1
ATOM 4376 O O . PHE A 1 534 ? -10.364 15.897 -7.358 1.00 95.19 534 PHE A O 1
ATOM 4383 N N . LYS A 1 535 ? -12.422 15.645 -8.202 1.00 95.00 535 LYS A N 1
ATOM 4384 C CA . LYS A 1 535 ? -12.706 17.080 -8.338 1.00 95.00 535 LYS A CA 1
ATOM 4385 C C . LYS A 1 535 ? -12.501 17.867 -7.047 1.00 95.00 535 LYS A C 1
ATOM 4387 O O . LYS A 1 535 ? -11.887 18.930 -7.069 1.00 95.00 535 LYS A O 1
ATOM 4392 N N . ASP A 1 536 ? -12.972 17.346 -5.919 1.00 95.31 536 ASP A N 1
ATOM 4393 C CA . ASP A 1 536 ? -12.807 18.018 -4.625 1.00 95.31 536 ASP A CA 1
ATOM 4394 C C . ASP A 1 536 ? -11.345 18.017 -4.152 1.00 95.31 536 ASP A C 1
ATOM 4396 O O . ASP A 1 536 ? -10.888 18.982 -3.533 1.00 95.31 536 ASP A O 1
ATOM 4400 N N . LEU A 1 537 ? -10.577 16.985 -4.516 1.00 96.50 537 LEU A N 1
ATOM 4401 C CA . LEU A 1 537 ? -9.142 16.896 -4.239 1.00 96.50 537 LEU A CA 1
ATOM 4402 C C . LEU A 1 537 ? -8.363 17.937 -5.060 1.00 96.50 537 LEU A C 1
ATOM 4404 O O . LEU A 1 537 ? -7.562 18.697 -4.513 1.00 96.50 537 LEU A O 1
ATOM 4408 N N . PHE A 1 538 ? -8.681 18.052 -6.352 1.00 95.44 538 PHE A N 1
ATOM 4409 C CA . PHE A 1 538 ? -8.146 19.085 -7.241 1.00 95.44 538 PHE A CA 1
ATOM 4410 C C . PHE A 1 538 ? -8.491 20.502 -6.758 1.00 95.44 538 PHE A C 1
ATOM 4412 O O . PHE A 1 538 ? -7.632 21.387 -6.711 1.00 95.44 538 PHE A O 1
ATOM 4419 N N . ASN A 1 539 ? -9.742 20.730 -6.346 1.00 95.06 539 ASN A N 1
ATOM 4420 C CA . ASN A 1 539 ? -10.177 22.012 -5.789 1.00 95.06 539 ASN A CA 1
ATOM 4421 C C . ASN A 1 539 ? -9.421 22.347 -4.499 1.00 95.06 539 ASN A C 1
ATOM 4423 O O . ASN A 1 539 ? -9.071 23.504 -4.270 1.00 95.06 539 ASN A O 1
ATOM 4427 N N . THR A 1 540 ? -9.137 21.346 -3.663 1.00 96.31 540 THR A N 1
ATOM 4428 C CA . THR A 1 540 ? -8.349 21.530 -2.438 1.00 96.31 540 THR A CA 1
ATOM 4429 C C . THR A 1 540 ? -6.923 21.973 -2.756 1.00 96.31 540 THR A C 1
ATOM 4431 O O . THR A 1 540 ? -6.448 22.931 -2.148 1.00 96.31 540 THR A O 1
ATOM 4434 N N . PHE A 1 541 ? -6.280 21.376 -3.765 1.00 94.62 541 PHE A N 1
ATOM 4435 C CA . PHE A 1 541 ? -4.968 21.816 -4.250 1.00 94.62 541 PHE A CA 1
ATOM 4436 C C . PHE A 1 541 ? -4.977 23.289 -4.687 1.00 94.62 541 PHE A C 1
ATOM 4438 O O . PHE A 1 541 ? -4.144 24.073 -4.233 1.00 94.62 541 PHE A O 1
ATOM 4445 N N . ASN A 1 542 ? -5.954 23.697 -5.502 1.00 94.56 542 ASN A N 1
ATOM 4446 C CA . ASN A 1 542 ? -6.073 25.087 -5.957 1.00 94.56 542 ASN A CA 1
ATOM 4447 C C . ASN A 1 542 ? -6.318 26.068 -4.804 1.00 94.56 542 ASN A C 1
ATOM 4449 O O . ASN A 1 542 ? -5.688 27.121 -4.761 1.00 94.56 542 ASN A O 1
ATOM 4453 N N . ARG A 1 543 ? -7.158 25.704 -3.827 1.00 95.06 543 ARG A N 1
ATOM 4454 C CA . ARG A 1 543 ? -7.398 26.524 -2.627 1.00 95.06 543 ARG A CA 1
ATOM 4455 C C . ARG A 1 543 ? -6.129 26.737 -1.805 1.00 95.06 543 ARG A C 1
ATOM 4457 O O . ARG A 1 543 ? -5.924 27.828 -1.277 1.00 95.06 543 ARG A O 1
ATOM 4464 N N . VAL A 1 544 ? -5.279 25.715 -1.685 1.00 94.56 544 VAL A N 1
ATOM 4465 C CA . VAL A 1 544 ? -3.979 25.847 -1.010 1.00 94.56 544 VAL A CA 1
ATOM 4466 C C . VAL A 1 544 ? -3.067 26.787 -1.798 1.00 94.56 544 VAL A C 1
ATOM 4468 O O . VAL A 1 544 ? -2.488 27.687 -1.196 1.00 94.56 544 VAL A O 1
ATOM 4471 N N . LEU A 1 545 ? -3.004 26.651 -3.129 1.00 92.88 545 LEU A N 1
ATOM 4472 C CA . LEU A 1 545 ? -2.217 27.546 -3.989 1.00 92.88 545 LEU A CA 1
ATOM 4473 C C . LEU A 1 545 ? -2.686 29.008 -3.933 1.00 92.88 545 LEU A C 1
ATOM 4475 O O . LEU A 1 545 ? -1.866 29.917 -3.882 1.00 92.88 545 LEU A O 1
ATOM 4479 N N . GLU A 1 546 ? -3.994 29.252 -3.902 1.00 92.44 546 GLU A N 1
ATOM 4480 C CA . GLU A 1 546 ? -4.549 30.596 -3.705 1.00 92.44 546 GLU A CA 1
ATOM 4481 C C . GLU A 1 546 ? -4.143 31.170 -2.343 1.00 92.44 546 GLU A C 1
ATOM 4483 O O . GLU A 1 546 ? -3.742 32.326 -2.244 1.00 92.44 546 GLU A O 1
ATOM 4488 N N . ARG A 1 547 ? -4.193 30.358 -1.280 1.00 91.12 547 ARG A N 1
ATOM 4489 C CA . ARG A 1 547 ? -3.865 30.814 0.076 1.00 91.12 547 ARG A CA 1
ATOM 4490 C C . ARG A 1 547 ? -2.383 31.145 0.250 1.00 91.12 547 ARG A C 1
ATOM 4492 O O . ARG A 1 547 ? -2.056 32.102 0.950 1.00 91.12 547 ARG A O 1
ATOM 4499 N N . ILE A 1 548 ? -1.490 30.370 -0.365 1.00 89.12 548 ILE A N 1
ATOM 4500 C CA . ILE A 1 548 ? -0.053 30.676 -0.343 1.00 89.12 548 ILE A CA 1
ATOM 4501 C C . ILE A 1 548 ? 0.287 31.880 -1.225 1.00 89.12 548 ILE A C 1
ATOM 4503 O O . ILE A 1 548 ? 1.225 32.596 -0.901 1.00 89.12 548 ILE A O 1
ATOM 4507 N N . GLU A 1 549 ? -0.465 32.137 -2.298 1.00 88.38 549 GLU A N 1
ATOM 4508 C CA . GLU A 1 549 ? -0.277 33.320 -3.145 1.00 88.38 549 GLU A CA 1
ATOM 4509 C C . GLU A 1 549 ? -0.680 34.601 -2.399 1.00 88.38 549 GLU A C 1
ATOM 4511 O O . GLU A 1 549 ? 0.000 35.616 -2.522 1.00 88.38 549 GLU A O 1
ATOM 4516 N N . THR A 1 550 ? -1.729 34.555 -1.564 1.00 87.50 550 THR A N 1
ATOM 4517 C CA . THR A 1 550 ? -2.151 35.727 -0.778 1.00 87.50 550 THR A CA 1
ATOM 4518 C C . THR A 1 550 ? -1.239 36.030 0.405 1.00 87.50 550 THR A C 1
ATOM 4520 O O . THR A 1 550 ? -0.939 37.196 0.655 1.00 87.50 550 THR A O 1
ATOM 4523 N N . ASP A 1 551 ? -0.838 35.007 1.164 1.00 83.12 551 ASP A N 1
ATOM 4524 C CA . ASP A 1 551 ? -0.144 35.204 2.445 1.00 83.12 551 ASP A CA 1
ATOM 4525 C C . ASP A 1 551 ? 1.377 35.021 2.327 1.00 83.12 551 ASP A C 1
ATOM 4527 O O . ASP A 1 551 ? 2.110 35.530 3.174 1.00 83.12 551 ASP A O 1
ATOM 4531 N N . ALA A 1 552 ? 1.847 34.290 1.305 1.00 79.69 552 ALA A N 1
ATOM 4532 C CA . ALA A 1 552 ? 3.250 33.980 1.010 1.00 79.69 552 ALA A CA 1
ATOM 4533 C C . ALA A 1 552 ? 4.094 33.664 2.259 1.00 79.69 552 ALA A C 1
ATOM 4535 O O . ALA A 1 552 ? 5.224 34.126 2.390 1.00 79.69 552 ALA A O 1
ATOM 4536 N N . CYS A 1 553 ? 3.534 32.904 3.206 1.00 86.31 553 CYS A N 1
ATOM 4537 C CA . CYS A 1 553 ? 4.138 32.660 4.513 1.00 86.31 553 CYS A CA 1
ATOM 4538 C C . CYS A 1 553 ? 4.223 31.161 4.826 1.00 86.31 553 CYS A C 1
ATOM 4540 O O . CYS A 1 553 ? 3.227 30.436 4.739 1.00 86.31 553 CYS A O 1
ATOM 4542 N N . GLU A 1 554 ? 5.405 30.717 5.263 1.00 88.50 554 GLU A N 1
ATOM 4543 C CA . GLU A 1 554 ? 5.697 29.329 5.654 1.00 88.50 554 GLU A CA 1
ATOM 4544 C C . GLU A 1 554 ? 4.779 28.839 6.790 1.00 88.50 554 GLU A C 1
ATOM 4546 O O . GLU A 1 554 ? 4.310 27.703 6.760 1.00 88.50 554 GLU A O 1
ATOM 4551 N N . GLU A 1 555 ? 4.438 29.700 7.758 1.00 90.50 555 GLU A N 1
ATOM 4552 C CA . GLU A 1 555 ? 3.517 29.354 8.854 1.00 90.50 555 GLU A CA 1
ATOM 4553 C C . GLU A 1 555 ? 2.103 29.045 8.347 1.00 90.50 555 GLU A C 1
ATOM 4555 O O . GLU A 1 555 ? 1.427 28.156 8.863 1.00 90.50 555 GLU A O 1
ATOM 4560 N N . THR A 1 556 ? 1.655 29.750 7.304 1.00 91.75 556 THR A N 1
ATOM 4561 C CA . THR A 1 556 ? 0.333 29.515 6.709 1.00 91.75 556 THR A CA 1
ATOM 4562 C C . THR A 1 556 ? 0.298 28.162 6.011 1.00 91.75 556 THR A C 1
ATOM 4564 O O . THR A 1 556 ? -0.635 27.389 6.230 1.00 91.75 556 THR A O 1
ATOM 4567 N N . LEU A 1 557 ? 1.341 27.837 5.239 1.00 93.62 557 LEU A N 1
ATOM 4568 C CA . LEU A 1 557 ? 1.491 26.523 4.612 1.00 93.62 557 LEU A CA 1
ATOM 4569 C C . LEU A 1 557 ? 1.534 25.406 5.663 1.00 93.62 557 LEU A C 1
ATOM 4571 O O . LEU A 1 557 ? 0.847 24.394 5.523 1.00 93.62 557 LEU A O 1
ATOM 4575 N N . LEU A 1 558 ? 2.286 25.612 6.745 1.00 94.50 558 LEU A N 1
ATOM 4576 C CA . LEU A 1 558 ? 2.398 24.648 7.833 1.00 94.50 558 LEU A CA 1
ATOM 4577 C C . LEU A 1 558 ? 1.059 24.388 8.529 1.00 94.50 558 LEU A C 1
ATOM 4579 O O . LEU A 1 558 ? 0.743 23.239 8.830 1.00 94.50 558 LEU A O 1
ATOM 4583 N N . ASN A 1 559 ? 0.261 25.430 8.761 1.00 93.62 559 ASN A N 1
ATOM 4584 C CA . ASN A 1 559 ? -1.068 25.290 9.354 1.00 93.62 559 ASN A CA 1
ATOM 4585 C C . ASN A 1 559 ? -2.026 24.525 8.431 1.00 93.62 559 ASN A C 1
ATOM 4587 O O . ASN A 1 559 ? -2.772 23.673 8.907 1.00 93.62 559 ASN A O 1
ATOM 4591 N N . LEU A 1 560 ? -1.977 24.776 7.118 1.00 94.69 560 LEU A N 1
ATOM 4592 C CA . LEU A 1 560 ? -2.789 24.047 6.136 1.00 94.69 560 LEU A CA 1
ATOM 4593 C C . LEU A 1 560 ? -2.400 22.566 6.054 1.00 94.69 560 LEU A C 1
ATOM 4595 O O . LEU A 1 560 ? -3.272 21.706 6.009 1.00 94.69 560 LEU A O 1
ATOM 4599 N N . PHE A 1 561 ? -1.104 22.250 6.077 1.00 95.25 561 PHE A N 1
ATOM 4600 C CA . PHE A 1 561 ? -0.632 20.862 6.033 1.00 95.25 561 PHE A CA 1
ATOM 4601 C C . PHE A 1 561 ? -0.787 20.105 7.354 1.00 95.25 561 PHE A C 1
ATOM 4603 O O . PHE A 1 561 ? -0.704 18.878 7.342 1.00 95.25 561 PHE A O 1
ATOM 4610 N N . ASN A 1 562 ? -1.011 20.803 8.470 1.00 95.62 562 ASN A N 1
ATOM 4611 C CA . ASN A 1 562 ? -1.374 20.193 9.750 1.00 95.62 562 ASN A CA 1
ATOM 4612 C C . ASN A 1 562 ? -2.892 20.074 9.958 1.00 95.62 562 ASN A C 1
ATOM 4614 O O . ASN A 1 562 ? -3.308 19.444 10.927 1.00 95.62 562 ASN A O 1
ATOM 4618 N N . ASP A 1 563 ? -3.721 20.605 9.054 1.00 95.44 563 ASP A N 1
ATOM 4619 C CA . ASP A 1 563 ? -5.131 20.225 8.971 1.00 95.44 563 ASP A CA 1
ATOM 4620 C C . ASP A 1 563 ? -5.251 18.846 8.289 1.00 95.44 563 ASP A C 1
ATOM 4622 O O . ASP A 1 563 ? -4.899 18.724 7.109 1.00 95.44 563 ASP A O 1
ATOM 4626 N N . PRO A 1 564 ? -5.747 17.799 8.981 1.00 93.38 564 PRO A N 1
ATOM 4627 C CA . PRO A 1 564 ? -5.784 16.446 8.429 1.00 93.38 564 PRO A CA 1
ATOM 4628 C C . PRO A 1 564 ? -6.586 16.341 7.138 1.00 93.38 564 PRO A C 1
ATOM 4630 O O . PRO A 1 564 ? -6.161 15.661 6.211 1.00 93.38 564 PRO A O 1
ATOM 4633 N N . VAL A 1 565 ? -7.709 17.059 7.042 1.00 95.00 565 VAL A N 1
ATOM 4634 C CA . VAL A 1 565 ? -8.577 17.002 5.860 1.00 95.00 565 VAL A CA 1
ATOM 4635 C C . VAL A 1 565 ? -7.859 17.573 4.642 1.00 95.00 565 VAL A C 1
ATOM 4637 O O . VAL A 1 565 ? -7.828 16.931 3.593 1.00 95.00 565 VAL A O 1
ATOM 4640 N N . THR A 1 566 ? -7.254 18.754 4.773 1.00 96.25 566 THR A N 1
ATOM 4641 C CA . THR A 1 566 ? -6.514 19.397 3.680 1.00 96.25 566 THR A CA 1
ATOM 4642 C C . THR A 1 566 ? -5.296 18.568 3.274 1.00 96.25 566 THR A C 1
ATOM 4644 O O . THR A 1 566 ? -5.130 18.262 2.093 1.00 96.25 566 THR A O 1
ATOM 4647 N N . SER A 1 567 ? -4.477 18.150 4.242 1.00 96.69 567 SER A N 1
ATOM 4648 C CA . SER A 1 567 ? -3.242 17.405 3.979 1.00 96.69 567 SER A CA 1
ATOM 4649 C C . SER A 1 567 ? -3.512 16.046 3.330 1.00 96.69 567 SER A C 1
ATOM 4651 O O . SER A 1 567 ? -2.897 15.710 2.318 1.00 96.69 567 SER A O 1
ATOM 4653 N N . ASP A 1 568 ? -4.476 15.282 3.853 1.00 96.69 568 ASP A N 1
ATOM 4654 C CA . ASP A 1 568 ? -4.813 13.964 3.309 1.00 96.69 568 ASP A CA 1
ATOM 4655 C C . ASP A 1 568 ? -5.488 14.068 1.938 1.00 96.69 568 ASP A C 1
ATOM 4657 O O . ASP A 1 568 ? -5.233 13.225 1.082 1.00 96.69 568 ASP A O 1
ATOM 4661 N N . SER A 1 569 ? -6.261 15.130 1.677 1.00 97.69 569 SER A N 1
ATOM 4662 C CA . SER A 1 569 ? -6.827 15.381 0.342 1.00 97.69 569 SER A CA 1
ATOM 4663 C C . SER A 1 569 ? -5.738 15.634 -0.702 1.00 97.69 569 SER A C 1
ATOM 4665 O O . SER A 1 569 ? -5.817 15.129 -1.822 1.00 97.69 569 SER A O 1
ATOM 4667 N N . MET A 1 570 ? -4.693 16.389 -0.344 1.00 97.12 570 MET A N 1
ATOM 4668 C CA . MET A 1 570 ? -3.553 16.618 -1.236 1.00 97.12 570 MET A CA 1
ATOM 4669 C C . MET A 1 570 ? -2.749 15.333 -1.463 1.00 97.12 570 MET A C 1
ATOM 4671 O O . MET A 1 570 ? -2.397 15.029 -2.600 1.00 97.12 570 MET A O 1
ATOM 4675 N N . VAL A 1 571 ? -2.502 14.545 -0.411 1.00 97.69 571 VAL A N 1
ATOM 4676 C CA . VAL A 1 571 ? -1.860 13.223 -0.530 1.00 97.69 571 VAL A CA 1
ATOM 4677 C C . VAL A 1 571 ? -2.667 12.305 -1.445 1.00 97.69 571 VAL A C 1
ATOM 4679 O O . VAL A 1 571 ? -2.102 11.680 -2.339 1.00 97.69 571 VAL A O 1
ATOM 4682 N N . GLN A 1 572 ? -3.984 12.239 -1.253 1.00 97.38 572 GLN A N 1
ATOM 4683 C CA . GLN A 1 572 ? -4.860 11.394 -2.054 1.00 97.38 572 GLN A CA 1
ATOM 4684 C C . GLN A 1 572 ? -4.848 11.813 -3.528 1.00 97.38 572 GLN A C 1
ATOM 4686 O O . GLN A 1 572 ? -4.792 10.948 -4.397 1.00 97.38 572 GLN A O 1
ATOM 4691 N N . TY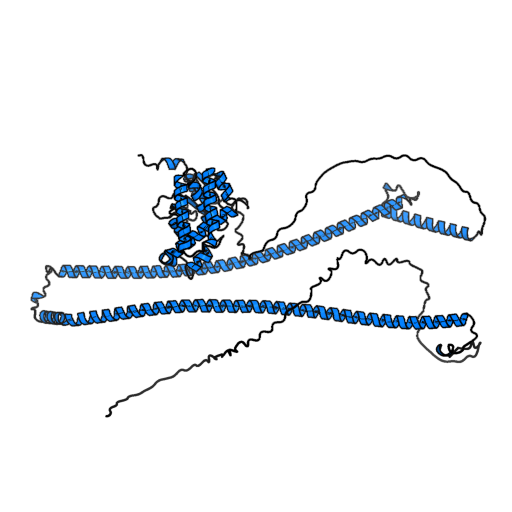R A 1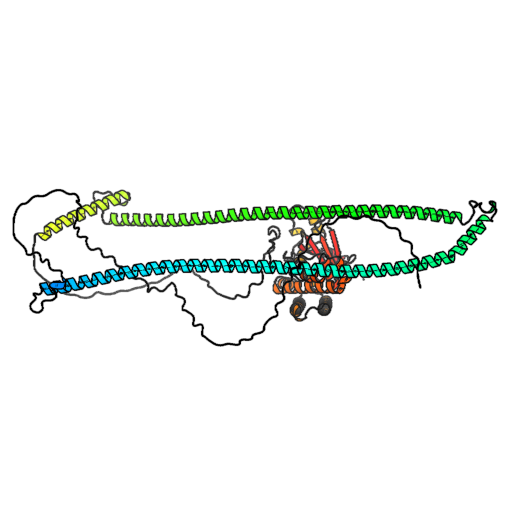 573 ? -4.832 13.118 -3.822 1.00 97.75 573 TYR A N 1
ATOM 4692 C CA . TYR A 1 573 ? -4.691 13.603 -5.196 1.00 97.75 573 TYR A CA 1
ATOM 4693 C C . TYR A 1 573 ? -3.390 13.110 -5.840 1.00 97.75 573 TYR A C 1
ATOM 4695 O O . TYR A 1 573 ? -3.422 12.571 -6.943 1.00 97.75 573 TYR A O 1
ATOM 4703 N N . LEU A 1 574 ? -2.258 13.227 -5.134 1.00 97.62 574 LEU A N 1
ATOM 4704 C CA . LEU A 1 574 ? -0.970 12.743 -5.637 1.00 97.62 574 LEU A CA 1
ATOM 4705 C C . LEU A 1 574 ? -0.968 11.227 -5.860 1.00 97.62 574 LEU A C 1
ATOM 4707 O O . LEU A 1 574 ? -0.468 10.780 -6.884 1.00 97.62 574 LEU A O 1
ATOM 4711 N N . ARG A 1 575 ? -1.581 10.440 -4.967 1.00 97.62 575 ARG A N 1
ATOM 4712 C CA . ARG A 1 575 ? -1.732 8.985 -5.151 1.00 97.62 575 ARG A CA 1
ATOM 4713 C C . ARG A 1 575 ? -2.528 8.637 -6.410 1.00 97.62 575 ARG A C 1
ATOM 4715 O O . ARG A 1 575 ? -2.146 7.728 -7.145 1.00 97.62 575 ARG A O 1
ATOM 4722 N N . LEU A 1 576 ? -3.612 9.366 -6.689 1.00 97.19 576 LEU A N 1
ATOM 4723 C CA . LEU A 1 576 ? -4.381 9.178 -7.923 1.00 97.19 576 LEU A CA 1
ATOM 4724 C C . LEU A 1 576 ? -3.556 9.542 -9.164 1.00 97.19 576 LEU A C 1
ATOM 4726 O O . LEU A 1 576 ? -3.619 8.818 -10.155 1.00 97.19 576 LEU A O 1
ATOM 4730 N N . LEU A 1 577 ? -2.756 10.612 -9.107 1.00 97.00 577 LEU A N 1
ATOM 4731 C CA . LEU A 1 577 ? -1.842 10.973 -10.196 1.00 97.00 577 LEU A CA 1
ATOM 4732 C C . LEU A 1 577 ? -0.797 9.890 -10.451 1.00 97.00 577 LEU A C 1
ATOM 4734 O O . LEU A 1 577 ? -0.612 9.482 -11.595 1.00 97.00 577 LEU A O 1
ATOM 4738 N N . THR A 1 578 ? -0.174 9.365 -9.396 1.00 97.50 578 THR A N 1
ATOM 4739 C CA . THR A 1 578 ? 0.761 8.241 -9.507 1.00 97.50 578 THR A CA 1
ATOM 4740 C C . THR A 1 578 ? 0.091 7.037 -10.164 1.00 97.50 578 THR A C 1
ATOM 4742 O O . THR A 1 578 ? 0.641 6.465 -11.103 1.00 97.50 578 THR A O 1
ATOM 4745 N N . SER A 1 579 ? -1.121 6.681 -9.726 1.00 96.88 579 SER A N 1
ATOM 4746 C CA . SER A 1 579 ? -1.899 5.590 -10.323 1.00 96.88 579 SER A CA 1
ATOM 4747 C C . SER A 1 579 ? -2.183 5.828 -11.812 1.00 96.88 579 SER A C 1
ATOM 4749 O O . SER A 1 579 ? -2.016 4.921 -12.631 1.00 96.88 579 SER A O 1
ATOM 4751 N N . ALA A 1 580 ? -2.563 7.050 -12.194 1.00 96.75 580 ALA A N 1
ATOM 4752 C CA . ALA A 1 580 ? -2.829 7.403 -13.584 1.00 96.75 580 ALA A CA 1
ATOM 4753 C C . ALA A 1 580 ? -1.580 7.319 -14.470 1.00 96.75 580 ALA A C 1
ATOM 4755 O O . ALA A 1 580 ? -1.668 6.778 -15.576 1.00 96.75 580 ALA A O 1
ATOM 4756 N N . HIS A 1 581 ? -0.424 7.790 -13.992 1.00 96.31 581 HIS A N 1
ATOM 4757 C CA . HIS A 1 581 ? 0.833 7.711 -14.746 1.00 96.31 581 HIS A CA 1
ATOM 4758 C C . HIS A 1 581 ? 1.285 6.267 -14.943 1.00 96.31 581 HIS A C 1
ATOM 4760 O O . HIS A 1 581 ? 1.603 5.870 -16.066 1.00 96.31 581 HIS A O 1
ATOM 4766 N N . LEU A 1 582 ? 1.232 5.457 -13.877 1.00 95.88 582 LEU A N 1
ATOM 4767 C CA . LEU A 1 582 ? 1.547 4.029 -13.937 1.00 95.88 582 LEU A CA 1
ATOM 4768 C C . LEU A 1 582 ? 0.661 3.318 -14.964 1.00 95.88 582 LEU A C 1
ATOM 4770 O O . LEU A 1 582 ? 1.168 2.626 -15.843 1.00 95.88 582 LEU A O 1
ATOM 4774 N N . GLN A 1 583 ? -0.658 3.527 -14.901 1.00 94.12 583 GLN A N 1
ATOM 4775 C CA . GLN A 1 583 ? -1.604 2.903 -15.830 1.00 94.12 583 GLN A CA 1
ATOM 4776 C C . GLN A 1 583 ? -1.431 3.388 -17.277 1.00 94.12 583 GLN A C 1
ATOM 4778 O O . GLN A 1 583 ? -1.603 2.595 -18.202 1.00 94.12 583 GLN A O 1
ATOM 4783 N N . SER A 1 584 ? -1.062 4.653 -17.488 1.00 94.12 584 SER A N 1
ATOM 4784 C CA . SER A 1 584 ? -0.830 5.213 -18.829 1.00 94.12 584 SER A CA 1
ATOM 4785 C C . SER A 1 584 ? 0.446 4.677 -19.483 1.00 94.12 584 SER A C 1
ATOM 4787 O O . SER A 1 584 ? 0.517 4.581 -20.706 1.00 94.12 584 SER A O 1
ATOM 4789 N N . HIS A 1 585 ? 1.426 4.264 -18.677 1.00 93.75 585 HIS A N 1
ATOM 4790 C CA . HIS A 1 585 ? 2.709 3.711 -19.118 1.00 93.75 585 HIS A CA 1
ATOM 4791 C C . HIS A 1 585 ? 2.858 2.233 -18.726 1.00 93.75 585 HIS A C 1
ATOM 4793 O O . HIS A 1 585 ? 3.948 1.765 -18.378 1.00 93.75 585 HIS A O 1
ATOM 4799 N N . ALA A 1 586 ? 1.753 1.484 -18.788 1.00 92.31 586 ALA A N 1
ATOM 4800 C CA . ALA A 1 586 ? 1.690 0.118 -18.279 1.00 92.31 586 ALA A CA 1
ATOM 4801 C C . ALA A 1 586 ? 2.732 -0.822 -18.900 1.00 92.31 586 ALA A C 1
ATOM 4803 O O . ALA A 1 586 ? 3.304 -1.645 -18.186 1.00 92.31 586 ALA A O 1
ATOM 4804 N N . ASP A 1 587 ? 3.035 -0.657 -20.191 1.00 91.19 587 ASP A N 1
ATOM 4805 C CA . ASP A 1 587 ? 4.010 -1.484 -20.912 1.00 91.19 587 ASP A CA 1
ATOM 4806 C C . ASP A 1 587 ? 5.401 -1.462 -20.265 1.00 91.19 587 ASP A C 1
ATOM 4808 O O . ASP A 1 587 ? 6.094 -2.482 -20.238 1.00 91.19 587 ASP A O 1
ATOM 4812 N N . PHE A 1 588 ? 5.795 -0.313 -19.710 1.00 91.81 588 PHE A N 1
ATOM 4813 C CA . PHE A 1 588 ? 7.055 -0.148 -18.998 1.00 91.81 588 PHE A CA 1
ATOM 4814 C C . PHE A 1 588 ? 6.940 -0.671 -17.563 1.00 91.81 588 PHE A C 1
ATOM 4816 O O . PHE A 1 588 ? 7.685 -1.571 -17.172 1.00 91.81 588 PHE A O 1
ATOM 4823 N N . PHE A 1 589 ? 5.969 -0.162 -16.797 1.00 91.56 589 PHE A N 1
ATOM 4824 C CA . PHE A 1 589 ? 5.892 -0.392 -15.352 1.00 91.56 589 PHE A CA 1
ATOM 4825 C C . PHE A 1 589 ? 5.475 -1.810 -14.949 1.00 91.56 589 PHE A C 1
ATOM 4827 O O . PHE A 1 589 ? 5.877 -2.272 -13.884 1.00 91.56 589 PHE A O 1
ATOM 4834 N N . GLN A 1 590 ? 4.738 -2.544 -15.791 1.00 90.44 590 GLN A N 1
ATOM 4835 C CA . GLN A 1 590 ? 4.243 -3.889 -15.458 1.00 90.44 590 GLN A CA 1
ATOM 4836 C C . GLN A 1 590 ? 5.348 -4.889 -15.074 1.00 90.44 590 GLN A C 1
ATOM 4838 O O . GLN A 1 590 ? 5.090 -5.827 -14.328 1.00 90.44 590 GLN A O 1
ATOM 4843 N N . HIS A 1 591 ? 6.577 -4.689 -15.558 1.00 89.38 591 HIS A N 1
ATOM 4844 C CA . HIS A 1 591 ? 7.705 -5.588 -15.308 1.00 89.38 591 HIS A CA 1
ATOM 4845 C C . HIS A 1 591 ? 8.410 -5.338 -13.966 1.00 89.38 591 HIS A C 1
ATOM 4847 O O . HIS A 1 591 ? 9.242 -6.147 -13.558 1.00 89.38 591 HIS A O 1
ATOM 4853 N N . PHE A 1 592 ? 8.105 -4.228 -13.289 1.00 88.06 592 PHE A N 1
ATOM 4854 C CA . PHE A 1 592 ? 8.771 -3.801 -12.052 1.00 88.06 592 PHE A CA 1
ATOM 4855 C C . PHE A 1 592 ? 7.928 -4.038 -10.796 1.00 88.06 592 PHE A C 1
ATOM 4857 O O . PHE A 1 592 ? 8.352 -3.685 -9.699 1.00 88.06 592 PHE A O 1
ATOM 4864 N N . VAL A 1 593 ? 6.736 -4.615 -10.952 1.00 86.88 593 VAL A N 1
ATOM 4865 C CA . VAL A 1 593 ? 5.707 -4.661 -9.916 1.00 86.88 593 VAL A CA 1
ATOM 4866 C C . VAL A 1 593 ? 5.305 -6.105 -9.614 1.00 86.88 593 VAL A C 1
ATOM 4868 O O . VAL A 1 593 ? 4.989 -6.877 -10.517 1.00 86.88 593 VAL A O 1
ATOM 4871 N N . GLU A 1 594 ? 5.258 -6.471 -8.331 1.00 82.25 594 GLU A N 1
ATOM 4872 C CA . GLU A 1 594 ? 4.846 -7.806 -7.871 1.00 82.25 594 GLU A CA 1
ATOM 4873 C C . GLU A 1 594 ? 3.315 -7.904 -7.693 1.00 82.25 594 GLU A C 1
ATOM 4875 O O . GLU A 1 594 ? 2.797 -8.077 -6.590 1.00 82.25 594 GLU A O 1
ATOM 4880 N N . ALA A 1 595 ? 2.556 -7.800 -8.790 1.00 83.56 595 ALA A N 1
ATOM 4881 C CA . ALA A 1 595 ? 1.095 -7.928 -8.779 1.00 83.56 595 ALA A CA 1
ATOM 4882 C C . ALA A 1 595 ? 0.562 -8.693 -10.007 1.00 83.56 595 ALA A C 1
ATOM 4884 O O . ALA A 1 595 ? 1.245 -8.772 -11.024 1.00 83.56 595 ALA A O 1
ATOM 4885 N N . PRO A 1 596 ? -0.668 -9.252 -9.954 1.00 81.00 596 PRO A N 1
ATOM 4886 C CA . PRO A 1 596 ? -1.252 -9.977 -11.088 1.00 81.00 596 PRO A CA 1
ATOM 4887 C C . PRO A 1 596 ? -1.435 -9.115 -12.341 1.00 81.00 596 PRO A C 1
ATOM 4889 O O . PRO A 1 596 ? -1.364 -9.622 -13.455 1.00 81.00 596 PRO A O 1
ATOM 4892 N N . ASP A 1 597 ? -1.734 -7.833 -12.143 1.00 87.38 597 ASP A N 1
ATOM 4893 C CA . ASP A 1 597 ? -1.775 -6.807 -13.174 1.00 87.38 597 ASP A CA 1
ATOM 4894 C C . ASP A 1 597 ? -1.491 -5.436 -12.534 1.00 87.38 597 ASP A C 1
ATOM 4896 O O . ASP A 1 597 ? -1.634 -5.252 -11.318 1.00 87.38 597 ASP A O 1
ATOM 4900 N N . LEU A 1 598 ? -1.071 -4.468 -13.352 1.00 90.81 598 LEU A N 1
ATOM 4901 C CA . LEU A 1 598 ? -0.691 -3.138 -12.867 1.00 90.81 598 LEU A CA 1
ATOM 4902 C C . LEU A 1 598 ? -1.876 -2.381 -12.255 1.00 90.81 598 LEU A C 1
ATOM 4904 O O . LEU A 1 598 ? -1.707 -1.599 -11.325 1.00 90.81 598 LEU A O 1
ATOM 4908 N N . LYS A 1 599 ? -3.093 -2.653 -12.729 1.00 91.44 599 LYS A N 1
ATOM 4909 C CA . LYS A 1 599 ? -4.311 -2.048 -12.188 1.00 91.44 599 LYS A CA 1
ATOM 4910 C C . LYS A 1 599 ? -4.581 -2.516 -10.756 1.00 91.44 599 LYS A C 1
ATOM 4912 O O . LYS A 1 599 ? -4.932 -1.713 -9.899 1.00 91.44 599 LYS A O 1
ATOM 4917 N N . ALA A 1 600 ? -4.379 -3.800 -10.480 1.00 91.69 600 ALA A N 1
ATOM 4918 C CA . ALA A 1 600 ? -4.514 -4.386 -9.157 1.00 91.69 600 ALA A CA 1
ATOM 4919 C C . ALA A 1 600 ? -3.474 -3.823 -8.188 1.00 91.69 600 ALA A C 1
ATOM 4921 O O . ALA A 1 600 ? -3.830 -3.600 -7.032 1.00 91.69 600 ALA A O 1
ATOM 4922 N N . TYR A 1 601 ? -2.244 -3.584 -8.654 1.00 94.06 601 TYR A N 1
ATOM 4923 C CA . TYR A 1 601 ? -1.222 -2.881 -7.879 1.00 94.06 601 TYR A CA 1
ATOM 4924 C C . TYR A 1 601 ? -1.642 -1.449 -7.562 1.00 94.06 601 TYR A C 1
ATOM 4926 O O . TYR A 1 601 ? -1.687 -1.068 -6.397 1.00 94.06 601 TYR A O 1
ATOM 4934 N N . CYS A 1 602 ? -2.046 -0.690 -8.583 1.00 94.75 602 CYS A N 1
ATOM 4935 C CA . CYS A 1 602 ? -2.481 0.691 -8.424 1.00 94.75 602 CYS A CA 1
ATOM 4936 C C . CYS A 1 602 ? -3.599 0.817 -7.381 1.00 94.75 602 CYS A C 1
ATOM 4938 O O . CYS A 1 602 ? -3.492 1.617 -6.461 1.00 94.75 602 CYS A O 1
ATOM 4940 N N . THR A 1 603 ? -4.633 -0.024 -7.440 1.00 93.31 603 THR A N 1
ATOM 4941 C CA . THR A 1 603 ? -5.744 0.045 -6.478 1.00 93.31 603 THR A CA 1
ATOM 4942 C C . THR A 1 603 ? -5.370 -0.414 -5.060 1.00 93.31 603 THR A C 1
ATOM 4944 O O . THR A 1 603 ? -5.943 0.087 -4.094 1.00 93.31 603 THR A O 1
ATOM 4947 N N . GLN A 1 604 ? -4.465 -1.387 -4.903 1.00 91.75 604 GLN A N 1
ATOM 4948 C CA . GLN A 1 604 ? -4.142 -1.968 -3.588 1.00 91.75 604 GLN A CA 1
ATOM 4949 C C . GLN A 1 604 ? -3.009 -1.243 -2.864 1.00 91.75 604 GLN A C 1
ATOM 4951 O O . GLN A 1 604 ? -3.123 -1.029 -1.661 1.00 91.75 604 GLN A O 1
ATOM 4956 N N . GLU A 1 605 ? -1.956 -0.870 -3.587 1.00 92.94 605 GLU A N 1
ATOM 4957 C CA . GLU A 1 605 ? -0.722 -0.331 -3.010 1.00 92.94 605 GLU A CA 1
ATOM 4958 C C . GLU A 1 605 ? -0.606 1.186 -3.219 1.00 92.94 605 GLU A C 1
ATOM 4960 O O . GLU A 1 605 ? -0.142 1.891 -2.327 1.00 92.94 605 GLU A O 1
ATOM 4965 N N . VAL A 1 606 ? -1.102 1.734 -4.337 1.00 95.25 606 VAL A N 1
ATOM 4966 C CA . VAL A 1 606 ? -0.908 3.160 -4.674 1.00 95.25 606 VAL A CA 1
ATOM 4967 C C . VAL A 1 606 ? -2.074 4.037 -4.209 1.00 95.25 606 VAL A C 1
ATOM 4969 O O . VAL A 1 606 ? -1.877 4.984 -3.449 1.00 95.25 606 VAL A O 1
ATOM 4972 N N . GLU A 1 607 ? -3.298 3.728 -4.643 1.00 95.50 607 GLU A N 1
ATOM 4973 C CA . GLU A 1 607 ? -4.519 4.510 -4.383 1.00 95.50 607 GLU A CA 1
ATOM 4974 C C . GLU A 1 607 ? -4.992 4.406 -2.929 1.00 95.50 607 GLU A C 1
ATOM 4976 O O . GLU A 1 607 ? -5.648 5.315 -2.413 1.00 95.50 607 GLU A O 1
ATOM 4981 N N . ALA A 1 608 ? -4.675 3.296 -2.261 1.00 94.44 608 ALA A N 1
ATOM 4982 C CA . ALA A 1 608 ? -5.015 3.091 -0.864 1.00 94.44 608 ALA A CA 1
ATOM 4983 C C . ALA A 1 608 ? -4.249 4.079 0.033 1.00 94.44 608 ALA A C 1
ATOM 4985 O O . ALA A 1 608 ? -3.051 4.297 -0.110 1.00 94.44 608 ALA A O 1
ATOM 4986 N N . MET A 1 609 ? -4.950 4.693 0.987 1.00 95.19 609 MET A N 1
ATOM 4987 C CA . MET A 1 609 ? -4.315 5.563 1.978 1.00 95.19 609 MET A CA 1
ATOM 4988 C C . MET A 1 609 ? -3.546 4.734 3.011 1.00 95.19 609 MET A C 1
ATOM 4990 O O . MET A 1 609 ? -3.952 3.619 3.339 1.00 95.19 609 MET A O 1
ATOM 4994 N N . ALA A 1 610 ? -2.490 5.322 3.582 1.00 92.25 610 ALA A N 1
ATOM 4995 C CA . ALA A 1 610 ? -1.647 4.701 4.608 1.00 92.25 610 ALA A CA 1
ATOM 4996 C C . ALA A 1 610 ? -0.898 3.428 4.155 1.00 92.25 610 ALA A C 1
ATOM 4998 O O . ALA A 1 610 ? -0.510 2.609 4.990 1.00 92.25 610 ALA A O 1
ATOM 4999 N N . THR A 1 611 ? -0.669 3.271 2.849 1.00 91.38 611 THR A N 1
ATOM 5000 C CA . THR A 1 611 ? 0.246 2.272 2.275 1.00 91.38 611 THR A CA 1
ATOM 5001 C C . THR A 1 611 ? 1.619 2.880 2.019 1.00 91.38 611 THR A C 1
ATOM 5003 O O . THR A 1 611 ? 1.718 4.041 1.616 1.00 91.38 611 THR A O 1
ATOM 5006 N N . GLU A 1 612 ? 2.677 2.107 2.269 1.00 90.62 612 GLU A N 1
ATOM 5007 C CA . GLU A 1 612 ? 4.056 2.540 2.027 1.00 90.62 612 GLU A CA 1
ATOM 5008 C C . GLU A 1 612 ? 4.280 2.871 0.544 1.00 90.62 612 GLU A C 1
ATOM 5010 O O . GLU A 1 612 ? 3.638 2.305 -0.336 1.00 90.62 612 GLU A O 1
ATOM 5015 N N . CYS A 1 613 ? 5.163 3.834 0.276 1.00 92.25 613 CYS A N 1
ATOM 5016 C CA . CYS A 1 613 ? 5.500 4.245 -1.081 1.00 92.25 613 CYS A CA 1
ATOM 5017 C C . CYS A 1 613 ? 6.833 3.621 -1.489 1.00 92.25 613 CYS A C 1
ATOM 5019 O O . CYS A 1 613 ? 7.862 3.925 -0.871 1.00 92.25 613 CYS A O 1
ATOM 5021 N N . ASP A 1 614 ? 6.809 2.806 -2.538 1.00 91.00 614 ASP A N 1
ATOM 5022 C CA . ASP A 1 614 ? 7.982 2.144 -3.089 1.00 91.00 614 ASP A CA 1
ATOM 5023 C C . ASP A 1 614 ? 8.622 2.956 -4.227 1.00 91.00 614 ASP A C 1
ATOM 5025 O O . ASP A 1 614 ? 8.154 4.015 -4.650 1.00 91.00 614 ASP A O 1
ATOM 5029 N N . HIS A 1 615 ? 9.770 2.479 -4.708 1.00 90.75 615 HIS A N 1
ATOM 5030 C CA . HIS A 1 615 ? 10.566 3.169 -5.726 1.00 90.75 615 HIS A CA 1
ATOM 5031 C C . HIS A 1 615 ? 9.805 3.404 -7.044 1.00 90.75 615 HIS A C 1
ATOM 5033 O O . HIS A 1 615 ? 10.043 4.404 -7.723 1.00 90.75 615 HIS A O 1
ATOM 5039 N N . VAL A 1 616 ? 8.897 2.496 -7.413 1.00 93.00 616 VAL A N 1
ATOM 5040 C CA . VAL A 1 616 ? 8.138 2.567 -8.671 1.00 93.00 616 VAL A CA 1
ATOM 5041 C C . VAL A 1 616 ? 7.180 3.761 -8.659 1.00 93.00 616 VAL A C 1
ATOM 5043 O O . VAL A 1 616 ? 7.114 4.508 -9.634 1.00 93.00 616 VAL A O 1
ATOM 5046 N N . GLU A 1 617 ? 6.497 3.998 -7.540 1.00 95.12 617 GLU A N 1
ATOM 5047 C CA . GLU A 1 617 ? 5.617 5.147 -7.325 1.00 95.12 617 GLU A CA 1
ATOM 5048 C C . GLU A 1 617 ? 6.384 6.464 -7.298 1.00 95.12 617 GLU A C 1
ATOM 5050 O O . GLU A 1 617 ? 5.921 7.456 -7.860 1.00 95.12 617 GLU A O 1
ATOM 5055 N N . ILE A 1 618 ? 7.556 6.475 -6.655 1.00 94.75 618 ILE A N 1
ATOM 5056 C CA . ILE A 1 618 ? 8.414 7.662 -6.561 1.00 94.75 618 ILE A CA 1
ATOM 5057 C C . ILE A 1 618 ? 8.850 8.096 -7.959 1.00 94.75 618 ILE A C 1
ATOM 5059 O O . ILE A 1 618 ? 8.736 9.274 -8.297 1.00 94.75 618 ILE A O 1
ATOM 5063 N N . LEU A 1 619 ? 9.308 7.144 -8.778 1.00 93.50 619 LEU A N 1
ATOM 5064 C CA . LEU A 1 619 ? 9.690 7.398 -10.164 1.00 93.50 619 LEU A CA 1
ATOM 5065 C C . LEU A 1 619 ? 8.494 7.911 -10.972 1.00 93.50 619 LEU A C 1
ATOM 5067 O O . LEU A 1 619 ? 8.575 8.986 -11.563 1.00 93.50 619 LEU A O 1
ATOM 5071 N N . ALA A 1 620 ? 7.368 7.199 -10.927 1.00 94.88 620 ALA A N 1
ATOM 5072 C CA . ALA A 1 620 ? 6.166 7.566 -11.666 1.00 94.88 620 ALA A CA 1
ATOM 5073 C C . ALA A 1 620 ? 5.662 8.974 -11.319 1.00 94.88 620 ALA A C 1
ATOM 5075 O O . ALA A 1 620 ? 5.355 9.767 -12.205 1.00 94.88 620 ALA A O 1
ATOM 5076 N N . LEU A 1 621 ? 5.615 9.313 -10.029 1.00 95.44 621 LEU A N 1
ATOM 5077 C CA . LEU A 1 621 ? 5.171 10.633 -9.593 1.00 95.44 621 LEU A CA 1
ATOM 5078 C C . LEU A 1 621 ? 6.176 11.732 -9.955 1.00 95.44 621 LEU A C 1
ATOM 5080 O O . LEU A 1 621 ? 5.769 12.845 -10.278 1.00 95.44 621 LEU A O 1
ATOM 5084 N N . SER A 1 622 ? 7.478 11.435 -9.902 1.00 93.69 622 SER A N 1
ATOM 5085 C CA . SER A 1 622 ? 8.512 12.400 -10.288 1.00 93.69 622 SER A CA 1
ATOM 5086 C C . SER A 1 622 ? 8.442 12.768 -11.772 1.00 93.69 622 SER A C 1
ATOM 5088 O O . SER A 1 622 ? 8.595 13.940 -12.111 1.00 93.69 622 SER A O 1
ATOM 5090 N N . GLU A 1 623 ? 8.141 11.793 -12.636 1.00 92.19 623 GLU A N 1
ATOM 5091 C CA . GLU A 1 623 ? 7.951 12.002 -14.073 1.00 92.19 623 GLU A CA 1
ATOM 5092 C C . GLU A 1 623 ? 6.660 12.774 -14.367 1.00 92.19 623 GLU A C 1
ATOM 5094 O O . GLU A 1 623 ? 6.692 13.738 -15.129 1.00 92.19 623 GLU A O 1
ATOM 5099 N N . GLU A 1 624 ? 5.542 12.405 -13.732 1.00 92.94 624 GLU A N 1
ATOM 5100 C CA . GLU A 1 624 ? 4.245 13.070 -13.936 1.00 92.94 624 GLU A CA 1
ATOM 5101 C C . GLU A 1 624 ? 4.272 14.546 -13.500 1.00 92.94 624 GLU A C 1
ATOM 5103 O O . GLU A 1 624 ? 3.673 15.412 -14.141 1.00 92.94 624 GLU A O 1
ATOM 5108 N N . LEU A 1 625 ? 4.987 14.856 -12.413 1.00 90.94 625 LEU A N 1
ATOM 5109 C CA . LEU A 1 625 ? 5.112 16.223 -11.899 1.00 90.94 625 LEU A CA 1
ATOM 5110 C C . LEU A 1 625 ? 6.265 17.019 -12.532 1.00 90.94 625 LEU A C 1
ATOM 5112 O O . LEU A 1 625 ? 6.349 18.221 -12.278 1.00 90.94 625 LEU A O 1
ATOM 5116 N N . ASP A 1 626 ? 7.122 16.382 -13.338 1.00 89.88 626 ASP A N 1
ATOM 5117 C CA . ASP A 1 626 ? 8.348 16.962 -13.910 1.00 89.88 626 ASP A CA 1
ATOM 5118 C C . ASP A 1 626 ? 9.273 17.565 -12.830 1.00 89.88 626 ASP A C 1
ATOM 5120 O O . ASP A 1 626 ? 9.687 18.726 -12.888 1.00 89.88 626 ASP A O 1
ATOM 5124 N N . ILE A 1 627 ? 9.556 16.779 -11.781 1.00 90.31 627 ILE A N 1
ATOM 5125 C CA . ILE A 1 627 ? 10.365 17.201 -10.625 1.00 90.31 627 ILE A CA 1
ATOM 5126 C C . ILE A 1 627 ? 11.617 16.343 -10.440 1.00 90.31 627 ILE A C 1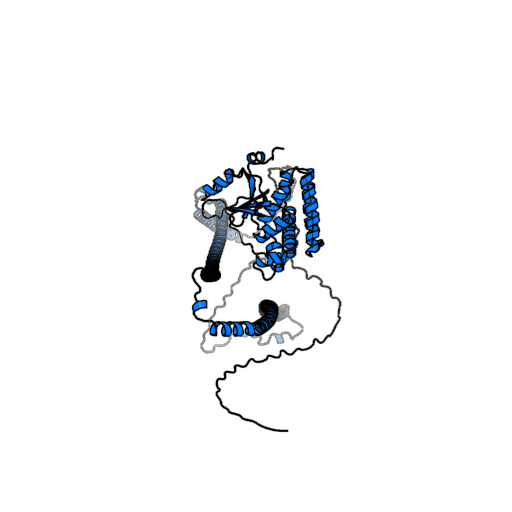
ATOM 5128 O O . ILE A 1 627 ? 11.603 15.130 -10.631 1.00 90.31 627 ILE A O 1
ATOM 5132 N N . SER A 1 628 ? 12.698 16.979 -9.979 1.00 90.75 628 SER A N 1
ATOM 5133 C CA . SER A 1 628 ? 13.939 16.306 -9.593 1.00 90.75 628 SER A CA 1
ATOM 5134 C C . SER A 1 628 ? 14.086 16.226 -8.070 1.00 90.75 628 SER A C 1
ATOM 5136 O O . SER A 1 628 ? 14.170 17.248 -7.377 1.00 90.75 628 SER A O 1
ATOM 5138 N N . LEU A 1 629 ? 14.162 15.010 -7.531 1.00 93.44 629 LEU A N 1
ATOM 5139 C CA . LEU A 1 629 ? 14.281 14.754 -6.093 1.00 93.44 629 LEU A CA 1
ATOM 5140 C C . LEU A 1 629 ? 15.482 13.857 -5.774 1.00 93.44 629 LEU A C 1
ATOM 5142 O O . LEU A 1 629 ? 15.883 13.010 -6.569 1.00 93.44 629 LEU A O 1
ATOM 5146 N N . CYS A 1 630 ? 16.072 14.047 -4.596 1.00 93.94 630 CYS A N 1
ATOM 5147 C CA . CYS A 1 630 ? 17.158 13.222 -4.081 1.00 93.94 630 CYS A CA 1
ATOM 5148 C C . CYS A 1 630 ? 16.760 12.584 -2.752 1.00 93.94 630 CYS A C 1
ATOM 5150 O O . CYS A 1 630 ? 16.507 13.285 -1.770 1.00 93.94 630 CYS A O 1
ATOM 5152 N N . ILE A 1 631 ? 16.738 11.253 -2.718 1.00 93.19 631 ILE A N 1
ATOM 5153 C CA . ILE A 1 631 ? 16.492 10.464 -1.513 1.00 93.19 631 ILE A CA 1
ATOM 5154 C C . ILE A 1 631 ? 17.831 10.035 -0.925 1.00 93.19 631 ILE A C 1
ATOM 5156 O O . ILE A 1 631 ? 18.647 9.385 -1.580 1.00 93.19 631 ILE A O 1
ATOM 5160 N N . ILE A 1 632 ? 18.046 10.390 0.334 1.00 90.88 632 ILE A N 1
ATOM 5161 C CA . ILE A 1 632 ? 19.270 10.115 1.077 1.00 90.88 632 ILE A CA 1
ATOM 5162 C C . ILE A 1 632 ? 18.973 8.986 2.055 1.00 90.88 632 ILE A C 1
ATOM 5164 O O . ILE A 1 632 ? 18.276 9.184 3.046 1.00 90.88 632 ILE A O 1
ATOM 5168 N N . SER A 1 633 ? 19.494 7.793 1.780 1.00 88.00 633 SER A N 1
ATOM 5169 C CA . SER A 1 633 ? 19.260 6.610 2.609 1.00 88.00 633 SER A CA 1
ATOM 5170 C C . SER A 1 633 ? 20.315 6.451 3.703 1.00 88.00 633 SER A C 1
ATOM 5172 O O . SER A 1 633 ? 21.529 6.523 3.469 1.00 88.00 633 SER A O 1
ATOM 5174 N N . MET A 1 634 ? 19.842 6.170 4.920 1.00 78.19 634 MET A N 1
ATOM 5175 C CA . MET A 1 634 ? 20.683 5.871 6.081 1.00 78.19 634 MET A CA 1
ATOM 5176 C C . MET A 1 634 ? 21.143 4.403 6.162 1.00 78.19 634 MET A C 1
ATOM 5178 O O . MET A 1 634 ? 21.985 4.072 7.015 1.00 78.19 634 MET A O 1
ATOM 5182 N N . ASP A 1 635 ? 20.665 3.535 5.267 1.00 70.25 635 ASP A N 1
ATOM 5183 C CA . ASP A 1 635 ? 20.775 2.071 5.379 1.00 70.25 635 ASP A CA 1
ATOM 5184 C C . ASP A 1 635 ? 22.041 1.458 4.740 1.00 70.25 635 ASP A C 1
ATOM 5186 O O . ASP A 1 635 ? 22.237 0.246 4.777 1.00 70.25 635 ASP A O 1
ATOM 5190 N N . GLY A 1 636 ? 22.975 2.275 4.233 1.00 59.38 636 GLY A N 1
ATOM 5191 C CA . GLY A 1 636 ? 24.253 1.789 3.678 1.00 59.38 636 GLY A CA 1
ATOM 5192 C C . GLY A 1 636 ? 25.149 1.042 4.690 1.00 59.38 636 GLY A C 1
ATOM 5193 O O . GLY A 1 636 ? 25.216 1.415 5.865 1.00 59.38 636 GLY A O 1
ATOM 5194 N N . ARG A 1 637 ? 25.884 0.013 4.251 1.00 55.94 637 ARG A N 1
ATOM 5195 C CA . ARG A 1 637 ? 26.694 -0.852 5.140 1.00 55.94 637 ARG A CA 1
ATOM 5196 C C . ARG A 1 637 ? 27.994 -0.212 5.658 1.00 55.94 637 ARG A C 1
ATOM 5198 O O . ARG A 1 637 ? 28.487 -0.642 6.693 1.00 55.94 637 ARG A O 1
ATOM 5205 N N . ASP A 1 638 ? 28.458 0.885 5.054 1.00 57.31 638 ASP A N 1
ATOM 5206 C CA . ASP A 1 638 ? 29.843 1.362 5.246 1.00 57.31 638 ASP A CA 1
ATOM 5207 C C . ASP A 1 638 ? 29.970 2.750 5.897 1.00 57.31 638 ASP A C 1
ATOM 5209 O O . ASP A 1 638 ? 30.928 3.477 5.661 1.00 57.31 638 ASP A O 1
ATOM 5213 N N . GLY A 1 639 ? 28.982 3.200 6.676 1.00 59.62 639 GLY A N 1
ATOM 5214 C CA . GLY A 1 639 ? 29.062 4.532 7.305 1.00 59.62 639 GLY A CA 1
ATOM 5215 C C . GLY A 1 639 ? 28.909 5.720 6.334 1.00 59.62 639 GLY A C 1
ATOM 5216 O O . GLY A 1 639 ? 28.814 6.860 6.786 1.00 59.62 639 GLY A O 1
ATOM 5217 N N . HIS A 1 640 ? 28.787 5.464 5.030 1.00 66.69 640 HIS A N 1
ATOM 5218 C CA . HIS A 1 640 ? 28.446 6.448 4.003 1.00 66.69 640 HIS A CA 1
ATOM 5219 C C . HIS A 1 640 ? 26.922 6.579 3.814 1.00 66.69 640 HIS A C 1
ATOM 5221 O O . HIS A 1 640 ? 26.155 5.654 4.118 1.00 66.69 640 HIS A O 1
ATOM 5227 N N . LEU A 1 641 ? 26.496 7.764 3.365 1.00 78.00 641 LEU A N 1
ATOM 5228 C CA . LEU A 1 641 ? 25.123 8.058 2.945 1.00 78.00 641 LEU A CA 1
ATOM 5229 C C . LEU A 1 641 ? 24.960 7.642 1.482 1.00 78.00 641 LEU A C 1
ATOM 5231 O O . LEU A 1 641 ? 25.841 7.932 0.671 1.00 78.00 641 LEU A O 1
ATOM 5235 N N . THR A 1 642 ? 23.849 6.989 1.155 1.00 85.00 642 THR A N 1
ATOM 5236 C CA . THR A 1 642 ? 23.525 6.618 -0.227 1.00 85.00 642 THR A CA 1
ATOM 5237 C C . THR A 1 642 ? 22.569 7.651 -0.805 1.00 85.00 642 THR A C 1
ATOM 5239 O O . THR A 1 642 ? 21.565 7.966 -0.171 1.00 85.00 642 THR A O 1
ATOM 5242 N N . TYR A 1 643 ? 22.889 8.182 -1.984 1.00 88.00 643 TYR A N 1
ATOM 5243 C CA . TYR A 1 643 ? 22.093 9.197 -2.672 1.00 88.00 643 TYR A CA 1
ATOM 5244 C C . TYR A 1 643 ? 21.403 8.561 -3.873 1.00 88.00 643 TYR A C 1
ATOM 5246 O O . TYR A 1 643 ? 22.071 7.991 -4.734 1.00 88.00 643 TYR A O 1
ATOM 5254 N N . HIS A 1 644 ? 20.084 8.687 -3.933 1.00 90.12 644 HIS A N 1
ATOM 5255 C CA . HIS A 1 644 ? 19.264 8.263 -5.058 1.00 90.12 644 HIS A CA 1
ATOM 5256 C C . HIS A 1 644 ? 18.634 9.504 -5.682 1.00 90.12 644 HIS A C 1
ATOM 5258 O O . HIS A 1 644 ? 17.727 10.096 -5.102 1.00 90.12 644 HIS A O 1
ATOM 5264 N N . THR A 1 645 ? 19.157 9.933 -6.829 1.00 90.25 645 THR A N 1
ATOM 5265 C CA . THR A 1 645 ? 18.638 11.091 -7.565 1.00 90.25 645 THR A CA 1
ATOM 5266 C C . THR A 1 645 ? 17.697 10.615 -8.659 1.00 90.25 645 THR A C 1
ATOM 5268 O O . THR A 1 645 ? 18.086 9.779 -9.472 1.00 90.25 645 THR A O 1
ATOM 5271 N N . ILE A 1 646 ? 16.486 11.162 -8.680 1.00 90.75 646 ILE A N 1
ATOM 5272 C CA . ILE A 1 646 ? 15.422 10.792 -9.610 1.00 90.75 646 ILE A CA 1
ATOM 5273 C C . ILE A 1 646 ? 14.924 12.072 -10.300 1.00 90.75 646 ILE A C 1
ATOM 5275 O O . ILE A 1 646 ? 14.538 13.006 -9.589 1.00 90.75 646 ILE A O 1
ATOM 5279 N N . PRO A 1 647 ? 14.934 12.146 -11.646 1.00 86.56 647 PRO A N 1
ATOM 5280 C CA . PRO A 1 647 ? 15.532 11.187 -12.586 1.00 86.56 647 PRO A CA 1
ATOM 5281 C C . PRO A 1 647 ? 17.074 11.187 -12.536 1.00 86.56 647 PRO A C 1
ATOM 5283 O O . PRO A 1 647 ? 17.699 12.177 -12.136 1.00 86.56 647 PRO A O 1
ATOM 5286 N N . GLU A 1 648 ? 17.700 10.076 -12.937 1.00 84.25 648 GLU A N 1
ATOM 5287 C CA . GLU A 1 648 ? 19.159 9.907 -12.879 1.00 84.25 648 GLU A CA 1
ATOM 5288 C C . GLU A 1 648 ? 19.899 10.988 -13.688 1.00 84.25 648 GLU A C 1
ATOM 5290 O O . GLU A 1 648 ? 19.534 11.323 -14.812 1.00 84.25 648 GLU A O 1
ATOM 5295 N N . GLY A 1 649 ? 20.962 11.555 -13.108 1.00 76.44 649 GLY A N 1
ATOM 5296 C CA . GLY A 1 649 ? 21.773 12.595 -13.755 1.00 76.44 649 GLY A CA 1
ATOM 5297 C C . GLY A 1 649 ? 21.186 14.014 -13.715 1.00 76.44 649 GLY A C 1
ATOM 5298 O O . GLY A 1 649 ? 21.857 14.949 -14.152 1.00 76.44 649 GLY A O 1
ATOM 5299 N N . SER A 1 650 ? 19.986 14.207 -13.160 1.00 84.19 650 SER A N 1
ATOM 5300 C CA . SER A 1 650 ? 19.415 15.540 -12.929 1.00 84.19 650 SER A CA 1
ATOM 5301 C C . SER A 1 650 ? 20.057 16.253 -11.729 1.00 84.19 650 SER A C 1
ATOM 5303 O O . SER A 1 650 ? 20.656 15.626 -10.851 1.00 84.19 650 SER A O 1
ATOM 5305 N N . GLN A 1 651 ? 19.940 17.585 -11.670 1.00 84.75 651 GLN A N 1
ATOM 5306 C CA . GLN A 1 651 ? 20.243 18.330 -10.446 1.00 84.75 651 GLN A CA 1
ATOM 5307 C C . GLN A 1 651 ? 18.992 18.347 -9.553 1.00 84.75 651 GLN A C 1
ATOM 5309 O O . GLN A 1 651 ? 17.988 18.947 -9.947 1.00 84.75 651 GLN A O 1
ATOM 5314 N N . PRO A 1 652 ? 19.015 17.691 -8.377 1.00 85.94 652 PRO A N 1
ATOM 5315 C CA . PRO A 1 652 ? 17.845 17.601 -7.515 1.00 85.94 652 PRO A CA 1
ATOM 5316 C C . PRO A 1 652 ? 17.543 18.947 -6.860 1.00 85.94 652 PRO A C 1
ATOM 5318 O O . PRO A 1 652 ? 18.435 19.592 -6.299 1.00 85.94 652 PRO A O 1
ATOM 5321 N N . SER A 1 653 ? 16.272 19.335 -6.907 1.00 83.25 653 SER A N 1
ATOM 5322 C CA . SER A 1 653 ? 15.746 20.529 -6.239 1.00 83.25 653 SER A CA 1
ATOM 5323 C C . SER A 1 653 ? 15.191 20.211 -4.848 1.00 83.25 653 SER A C 1
ATOM 5325 O O . SER A 1 653 ? 15.273 21.046 -3.949 1.00 83.25 653 SER A O 1
ATOM 5327 N N . LEU A 1 654 ? 14.706 18.982 -4.643 1.00 92.12 654 LEU A N 1
ATOM 5328 C CA . LEU A 1 654 ? 14.115 18.512 -3.389 1.00 92.12 654 LEU A CA 1
ATOM 5329 C C . LEU A 1 654 ? 14.987 17.425 -2.744 1.00 92.12 654 LEU A C 1
ATOM 5331 O O . LEU A 1 654 ? 15.528 16.563 -3.438 1.00 92.12 654 LEU A O 1
ATOM 5335 N N . PHE A 1 655 ? 15.112 17.440 -1.414 1.00 94.06 655 PHE A N 1
ATOM 5336 C CA . PHE A 1 655 ? 15.929 16.482 -0.660 1.00 94.06 655 PHE A CA 1
ATOM 5337 C C . PHE A 1 655 ? 15.100 15.820 0.438 1.00 94.06 655 PHE A C 1
ATOM 5339 O O . PHE A 1 655 ? 14.556 16.501 1.307 1.00 94.06 655 PHE A O 1
ATOM 5346 N N . LEU A 1 656 ? 15.038 14.490 0.418 1.00 94.88 656 LEU A N 1
ATOM 5347 C CA . LEU A 1 656 ? 14.330 13.684 1.410 1.00 94.88 656 LEU A CA 1
ATOM 5348 C C . LEU A 1 656 ? 15.304 12.739 2.119 1.00 94.88 656 LEU A C 1
ATOM 5350 O O . LEU A 1 656 ? 16.198 12.166 1.496 1.00 94.88 656 LEU A O 1
ATOM 5354 N N . LEU A 1 657 ? 15.130 12.558 3.424 1.00 92.38 657 LEU A N 1
ATOM 5355 C CA . LEU A 1 657 ? 15.848 11.572 4.225 1.00 92.38 657 LEU A CA 1
ATOM 5356 C C . LEU A 1 657 ? 15.009 10.304 4.323 1.00 92.38 657 LEU A C 1
ATOM 5358 O O . LEU A 1 657 ? 13.878 10.367 4.790 1.00 92.38 657 LEU A O 1
ATOM 5362 N N . TYR A 1 658 ? 15.586 9.162 3.960 1.00 91.31 658 TYR A N 1
ATOM 5363 C CA . TYR A 1 658 ? 14.976 7.856 4.167 1.00 91.31 658 TYR A CA 1
ATOM 5364 C C . TYR A 1 658 ? 15.641 7.119 5.335 1.00 91.31 658 TYR A C 1
ATOM 5366 O O . TYR A 1 658 ? 16.848 6.835 5.314 1.00 91.31 658 TYR A O 1
ATOM 5374 N N . LYS A 1 659 ? 14.847 6.800 6.362 1.00 84.19 659 LYS A N 1
ATOM 5375 C CA . LYS A 1 659 ? 15.276 6.078 7.566 1.00 84.19 659 LYS A CA 1
ATOM 5376 C C . LYS A 1 659 ? 14.208 5.066 7.968 1.00 84.19 659 LYS A C 1
ATOM 5378 O O . LYS A 1 659 ? 13.096 5.466 8.282 1.00 84.19 659 LYS A O 1
ATOM 5383 N N . THR A 1 660 ? 14.547 3.773 8.025 1.00 80.62 660 THR A N 1
ATOM 5384 C CA . THR A 1 660 ? 13.659 2.719 8.572 1.00 80.62 660 THR A CA 1
ATOM 5385 C C . THR A 1 660 ? 12.221 2.781 8.025 1.00 80.62 660 THR A C 1
ATOM 5387 O O . THR A 1 660 ? 11.281 2.870 8.811 1.00 80.62 660 THR A O 1
ATOM 5390 N N . SER A 1 661 ? 12.051 2.806 6.697 1.00 82.75 661 SER A N 1
ATOM 5391 C CA . SER A 1 661 ? 10.735 2.932 6.034 1.00 82.75 661 SER A CA 1
ATOM 5392 C C . SER A 1 661 ? 9.986 4.246 6.316 1.00 82.75 661 SER A C 1
ATOM 5394 O O . SER A 1 661 ? 8.759 4.299 6.301 1.00 82.75 661 SER A O 1
ATOM 5396 N N . HIS A 1 662 ? 10.715 5.333 6.575 1.00 89.88 662 HIS A N 1
ATOM 5397 C CA . HIS A 1 662 ? 10.152 6.654 6.841 1.00 89.88 662 HIS A CA 1
ATOM 5398 C C . HIS A 1 662 ? 10.872 7.750 6.050 1.00 89.88 662 HIS A C 1
ATOM 5400 O O . HIS A 1 662 ? 12.084 7.661 5.843 1.00 89.88 662 HIS A O 1
ATOM 5406 N N . TYR A 1 663 ? 10.120 8.778 5.642 1.00 93.56 663 TYR A N 1
ATOM 5407 C CA . TYR A 1 663 ? 10.612 9.916 4.868 1.00 93.56 663 TYR A CA 1
ATOM 5408 C C . TYR A 1 663 ? 10.469 11.221 5.651 1.00 93.56 663 TYR A C 1
ATOM 5410 O O . TYR A 1 663 ? 9.354 11.612 5.989 1.00 93.56 663 TYR A O 1
ATOM 5418 N N . ASP A 1 664 ? 11.590 11.912 5.846 1.00 93.69 664 ASP A N 1
ATOM 5419 C CA . ASP A 1 664 ? 11.658 13.276 6.376 1.00 93.69 664 ASP A CA 1
ATOM 5420 C C . ASP A 1 664 ? 12.188 14.244 5.310 1.00 93.69 664 ASP A C 1
ATOM 5422 O O . ASP A 1 664 ? 12.795 13.842 4.316 1.00 93.69 664 ASP A O 1
ATOM 5426 N N . ILE A 1 665 ? 12.001 15.543 5.525 1.00 95.12 665 ILE A N 1
ATOM 5427 C CA . ILE A 1 665 ? 12.436 16.600 4.607 1.00 95.12 665 ILE A CA 1
ATOM 5428 C C . ILE A 1 665 ? 13.797 17.148 5.043 1.00 95.12 665 ILE A C 1
ATOM 5430 O O . ILE A 1 665 ? 13.981 17.486 6.214 1.00 95.12 665 ILE A O 1
ATOM 5434 N N . LEU A 1 666 ? 14.728 17.323 4.101 1.00 92.81 666 LEU A N 1
ATOM 5435 C CA . LEU A 1 666 ? 16.037 17.934 4.337 1.00 92.81 666 LEU A CA 1
ATOM 5436 C C . LEU A 1 666 ? 16.216 19.246 3.569 1.00 92.81 666 LEU A C 1
ATOM 5438 O O . LEU A 1 666 ? 15.823 19.375 2.414 1.00 92.81 666 LEU A O 1
ATOM 5442 N N . TYR A 1 667 ? 16.910 20.200 4.192 1.00 91.12 667 TYR A N 1
ATOM 5443 C CA . TYR A 1 667 ? 17.251 21.486 3.582 1.00 91.12 667 TYR A CA 1
ATOM 5444 C C . TYR A 1 667 ? 18.760 21.712 3.593 1.00 91.12 667 TYR A C 1
ATOM 5446 O O . TYR A 1 667 ? 19.414 21.614 4.637 1.00 91.12 667 TYR A O 1
ATOM 5454 N N . LYS A 1 668 ? 19.324 22.055 2.432 1.00 86.69 668 LYS A N 1
ATOM 5455 C CA . LYS A 1 668 ? 20.741 22.416 2.305 1.00 86.69 668 LYS A CA 1
ATOM 5456 C C . LYS A 1 668 ? 21.064 23.705 3.069 1.00 86.69 668 LYS A C 1
ATOM 5458 O O . LYS A 1 668 ? 20.194 24.528 3.347 1.00 86.69 668 LYS A O 1
ATOM 5463 N N . HIS A 1 669 ? 22.338 23.885 3.414 1.00 77.56 669 HIS A N 1
ATOM 5464 C CA . HIS A 1 669 ? 22.828 25.157 3.952 1.00 77.56 669 HIS A CA 1
ATOM 5465 C C . HIS A 1 669 ? 22.702 26.267 2.900 1.00 77.56 669 HIS A C 1
ATOM 5467 O O . HIS A 1 669 ? 23.222 26.129 1.794 1.00 77.56 669 HIS A O 1
ATOM 5473 N N . ARG A 1 670 ? 22.105 27.405 3.279 1.00 59.09 670 ARG A N 1
ATOM 5474 C CA . ARG A 1 670 ? 21.958 28.614 2.435 1.00 59.09 670 ARG A CA 1
ATOM 5475 C C . ARG A 1 670 ? 23.282 29.106 1.814 1.00 59.09 670 ARG A C 1
ATOM 5477 O O . ARG A 1 670 ? 23.273 29.778 0.794 1.00 59.09 670 ARG A O 1
ATOM 5484 N N . ALA A 1 671 ? 24.431 28.759 2.403 1.00 42.16 671 ALA A N 1
ATOM 5485 C CA . ALA A 1 671 ? 25.761 29.138 1.912 1.00 42.16 671 ALA A CA 1
ATOM 5486 C C . ALA A 1 671 ? 26.203 28.414 0.618 1.00 42.16 671 ALA A C 1
ATOM 5488 O O . ALA A 1 671 ? 27.152 28.860 -0.021 1.00 42.16 671 ALA A O 1
ATOM 5489 N N . LEU A 1 672 ? 25.534 27.326 0.213 1.00 41.31 672 LEU A N 1
ATOM 5490 C CA . LEU A 1 672 ? 25.836 26.585 -1.023 1.00 41.31 672 LEU A CA 1
ATOM 5491 C C . LEU A 1 672 ? 24.951 26.985 -2.218 1.00 41.31 672 LEU A C 1
ATOM 5493 O O . LEU A 1 672 ? 25.282 26.625 -3.343 1.00 41.31 672 LEU A O 1
ATOM 5497 N N . GLU A 1 673 ? 23.879 27.755 -2.005 1.00 38.88 673 GLU A N 1
ATOM 5498 C CA . GLU A 1 673 ? 23.046 28.293 -3.098 1.00 38.88 673 GLU A CA 1
ATOM 5499 C C . GLU A 1 673 ? 23.765 29.409 -3.878 1.00 38.88 673 GLU A C 1
ATOM 5501 O O . GLU A 1 673 ? 23.559 29.552 -5.076 1.00 38.88 673 GLU A O 1
ATOM 5506 N N . ILE A 1 674 ? 24.692 30.138 -3.244 1.00 36.53 674 ILE A N 1
ATOM 5507 C CA . ILE A 1 674 ? 25.399 31.277 -3.863 1.00 36.53 674 ILE A CA 1
ATOM 5508 C C . ILE A 1 674 ? 26.533 30.830 -4.816 1.00 36.53 674 ILE A C 1
ATOM 5510 O O . ILE A 1 674 ? 26.999 31.613 -5.635 1.00 36.53 674 ILE A O 1
ATOM 5514 N N . MET A 1 675 ? 26.976 29.567 -4.772 1.00 33.81 675 MET A N 1
ATOM 5515 C CA . MET A 1 675 ? 28.045 29.068 -5.663 1.00 33.81 675 MET A CA 1
ATOM 5516 C C . MET A 1 675 ? 27.527 28.426 -6.964 1.00 33.81 675 MET A C 1
ATOM 5518 O O . MET A 1 675 ? 28.332 27.938 -7.756 1.00 33.81 675 MET A O 1
ATOM 5522 N N . LEU A 1 676 ? 26.207 28.418 -7.189 1.00 34.59 676 LEU A N 1
ATOM 5523 C CA . LEU A 1 676 ? 25.557 27.868 -8.387 1.00 34.59 676 LEU A CA 1
ATOM 5524 C C . LEU A 1 676 ? 24.672 28.890 -9.122 1.00 34.59 676 LEU A C 1
ATOM 5526 O O . LEU A 1 676 ? 23.851 28.496 -9.948 1.00 34.59 676 LEU A O 1
ATOM 5530 N N . GLU A 1 677 ? 24.861 30.194 -8.897 1.00 27.70 677 GLU A N 1
ATOM 5531 C CA . GLU A 1 677 ? 24.441 31.163 -9.912 1.00 27.70 677 GLU A CA 1
ATOM 5532 C C . GLU A 1 677 ? 25.472 31.151 -11.054 1.00 27.70 677 GLU A C 1
ATOM 5534 O O . GLU A 1 677 ? 26.663 31.380 -10.807 1.00 27.70 677 GLU A O 1
ATOM 5539 N N . PRO A 1 678 ? 25.077 30.867 -12.310 1.00 34.84 678 PRO A N 1
ATOM 5540 C CA . PRO A 1 678 ? 25.955 31.126 -13.433 1.00 34.84 678 PRO A CA 1
ATOM 5541 C C . PRO A 1 678 ? 26.158 32.640 -13.501 1.00 34.84 678 PRO A C 1
ATOM 5543 O O . PRO A 1 678 ? 25.203 33.389 -13.695 1.00 34.84 678 PRO A O 1
ATOM 5546 N N . ASN A 1 679 ? 27.406 33.080 -13.323 1.00 31.11 679 ASN A N 1
ATOM 5547 C CA . ASN A 1 679 ? 27.816 34.430 -13.694 1.00 31.11 679 ASN A CA 1
ATOM 5548 C C . ASN A 1 679 ? 27.299 34.717 -15.113 1.00 31.11 679 ASN A C 1
ATOM 5550 O O . ASN A 1 679 ? 27.675 34.015 -16.056 1.00 31.11 679 ASN A O 1
ATOM 5554 N N . VAL A 1 680 ? 26.417 35.714 -15.214 1.00 34.53 680 VAL A N 1
ATOM 5555 C CA . VAL A 1 680 ? 26.010 36.367 -16.465 1.00 34.53 680 VAL A CA 1
ATOM 5556 C C . VAL A 1 680 ? 27.222 36.977 -17.157 1.00 34.53 680 VAL A C 1
ATOM 5558 O O . VAL A 1 680 ? 28.076 37.555 -16.441 1.00 34.53 680 VAL A O 1
#